Protein AF-A0A956H0N0-F1 (afdb_monomer)

Radius of gyration: 22.34 Å; Cα contacts (8 Å, |Δi|>4): 443; chains: 1; bounding box: 52×64×56 Å

Sequence (378 aa):
MQQAQERHENTLLPLTGTALSPRELALGLASGPLAVVSIFAAPQLILFMTGTLLAGRPVAAIAMLAVLAASMVTLVFGAQLLGHMVGKRRTPGIIGISLMLMAFFTWLAGAAIAFELSRDTRGFAALLPHIGLTGLYGASWVDLNHHAGYMLVAAAANAIGCVFVGWLVLTALSRKIEGREGPLLHRFEALLGVVTCIVLTNLAIPSHVDEGAPRQYAGLIILALPLSLLLMARVPSGDGPSRLRRIELPKLLAEFASWAAAHILVIALFFDVDAYAFHPVALGWLAWSVLVLGLIAVRIASVPNSIAGNLWTAFCGIGLVVGYVHAMMWSLDHHNDIDKVFALFELSPVLGLLQMFLVVWIPLSLVRAMRKELQAIS

Foldseek 3Di:
DVVLLCVVVVVLVVVLVDPDALLNVLVVLLPVLLVLVCVVCVVVLCVLLVLLVVLVNNVLNVLLVLLSVLQSLLLSLVLVLVQVQQDPDDRSVNSSVVSVVVLVVLLVVLLVCLVVVDLFQLLCCLVRVNNLSSNSSCCSHPVPDPPNVLSSVSSNLSSVLSNLSSVLSSQLSSCVSVQDFAFSDDLVSLVSNLVSLLVSLLSRGRPVVQELLCSLLVSCVSCLVSLLVSLLSRFGDGPDALQADAGQLVVSLVSQVVSSVVSSVVSVVPGPYDPLSVDPLLVVLVNLLSLLSSLLSNCSRRPHDDPVNVVLSVVSVVLSVQSSVLSSCSSPDPDDDPCCSPVCVVVPPVVSVVNVVCSVCSSVVSVVVSVVRYVHND

Mean predicted aligned error: 10.09 Å

pLDDT: mean 76.35, std 13.79, range [30.06, 96.75]

Secondary structure (DSSP, 8-state):
-HHHHHHHHHHHHHHTTSS--HHHHHHHHHHHHHHHHHHHHHHHHHHHHHHHHHTT-HHHHHHHHHHHHHHHHHHHHHHHHHHHHH-TT--HHHHHHHHHHHHHHHHHHHHHHHHT--TTSGGGGGT-HHHHHHHHHHHHHS---TTHHHHHHHHHHHHHHHHHHHHHHHHHHHHHHTT-SB-SS-HHHHHHHHHHHHHHHHHHS-TT---HHHHHHHHHHHHHHHHHHHHHHHS-B-SS-GGG-EE-HHHHHHHHHHHHHHHHHHHHHHS---GGGG-HHHHHHHHHHHHHHHHHHHHHHHS---HHHHHHHHHHHHHHHHHHHHHHHHHH-S---GGGGSTHHHH-HHHHHHHHHHHHHHHHHHHHHHHHHSSEE-

Structure (mmCIF, N/CA/C/O backbone):
data_AF-A0A956H0N0-F1
#
_entry.id   AF-A0A956H0N0-F1
#
loop_
_atom_site.group_PDB
_atom_site.id
_atom_site.type_symbol
_atom_site.label_atom_id
_atom_site.label_alt_id
_atom_site.label_comp_id
_atom_site.label_asym_id
_atom_site.label_entity_id
_atom_site.label_seq_id
_atom_site.pdbx_PDB_ins_code
_atom_site.Cartn_x
_atom_site.Cartn_y
_atom_site.Cartn_z
_atom_site.occupancy
_atom_site.B_iso_or_equiv
_atom_site.auth_seq_id
_atom_site.auth_comp_id
_atom_site.auth_asym_id
_atom_site.auth_atom_id
_atom_site.pdbx_PDB_model_num
ATOM 1 N N . MET A 1 1 ? 7.876 5.508 31.236 1.00 42.47 1 MET A N 1
ATOM 2 C CA . MET A 1 1 ? 7.057 5.457 29.999 1.00 42.47 1 MET A CA 1
ATOM 3 C C . MET A 1 1 ? 5.620 5.940 30.216 1.00 42.47 1 MET A C 1
ATOM 5 O O . MET A 1 1 ? 5.169 6.713 29.385 1.00 42.47 1 MET A O 1
ATOM 9 N N . GLN A 1 2 ? 4.945 5.604 31.329 1.00 30.06 2 GLN A N 1
ATOM 10 C CA . GLN A 1 2 ? 3.640 6.198 31.699 1.00 30.06 2 GLN A CA 1
ATOM 11 C C . GLN A 1 2 ? 3.678 7.734 31.813 1.00 30.06 2 GLN A C 1
ATOM 13 O O . GLN A 1 2 ? 2.850 8.391 31.205 1.00 30.06 2 GLN A O 1
ATOM 18 N N . GLN A 1 3 ? 4.706 8.316 32.441 1.00 30.77 3 GLN A N 1
ATOM 19 C CA . GLN A 1 3 ? 4.841 9.779 32.585 1.00 30.77 3 GLN A CA 1
ATOM 20 C C . GLN A 1 3 ? 4.911 10.575 31.266 1.00 30.77 3 GLN A C 1
ATOM 22 O O . GLN A 1 3 ? 4.487 11.726 31.221 1.00 30.77 3 GLN A O 1
ATOM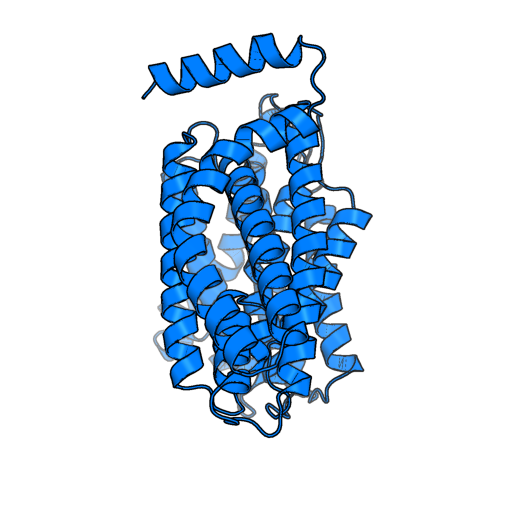 27 N N . ALA A 1 4 ? 5.457 10.001 30.187 1.00 37.97 4 ALA A N 1
ATOM 28 C CA . ALA A 1 4 ? 5.509 10.676 28.883 1.00 37.97 4 ALA A CA 1
ATOM 29 C C . ALA A 1 4 ? 4.160 10.599 28.153 1.00 37.97 4 ALA A C 1
ATOM 31 O O . ALA A 1 4 ? 3.803 11.516 27.420 1.00 37.97 4 ALA A O 1
ATOM 32 N N . GLN A 1 5 ? 3.409 9.519 28.384 1.00 39.59 5 GLN A N 1
ATOM 33 C CA . GLN A 1 5 ? 2.071 9.314 27.844 1.00 39.59 5 GLN A CA 1
ATOM 34 C C . GLN A 1 5 ? 1.035 10.160 28.595 1.00 39.59 5 GLN A C 1
ATOM 36 O O . GLN A 1 5 ? 0.263 10.858 27.951 1.00 39.59 5 GLN A O 1
ATOM 41 N N . GLU A 1 6 ? 1.113 10.212 29.928 1.00 35.44 6 GLU A N 1
ATOM 42 C CA . GLU A 1 6 ? 0.326 11.133 30.756 1.00 35.44 6 GLU A CA 1
ATOM 43 C C . GLU A 1 6 ? 0.616 12.587 30.397 1.00 35.44 6 GLU A C 1
ATOM 45 O O . GLU A 1 6 ? -0.312 13.377 30.323 1.00 35.44 6 GLU A O 1
ATOM 50 N N . ARG A 1 7 ? 1.873 12.959 30.105 1.00 46.53 7 ARG A N 1
ATOM 51 C CA . ARG A 1 7 ? 2.182 14.307 29.602 1.00 46.53 7 ARG A CA 1
ATOM 52 C C . ARG A 1 7 ? 1.617 14.568 28.210 1.00 46.53 7 ARG A C 1
ATOM 54 O O . ARG A 1 7 ? 1.238 15.703 27.970 1.00 46.53 7 ARG A O 1
ATOM 61 N N . HIS A 1 8 ? 1.564 13.583 27.311 1.00 47.38 8 HIS A N 1
ATOM 62 C CA . HIS A 1 8 ? 1.027 13.754 25.953 1.00 47.38 8 HIS A CA 1
ATOM 63 C C . HIS A 1 8 ? -0.507 13.856 25.948 1.00 47.38 8 HIS A C 1
ATOM 65 O O . HIS A 1 8 ? -1.062 14.758 25.330 1.00 47.38 8 HIS A O 1
ATOM 71 N N . GLU A 1 9 ? -1.191 13.001 26.710 1.00 44.62 9 GLU A N 1
ATOM 72 C CA . GLU A 1 9 ? -2.642 13.084 26.917 1.00 44.62 9 GLU A CA 1
ATOM 73 C C . GLU A 1 9 ? -3.013 14.361 27.699 1.00 44.62 9 GLU A C 1
ATOM 75 O O . GLU A 1 9 ? -3.905 15.089 27.267 1.00 44.62 9 GLU A O 1
ATOM 80 N N . ASN A 1 10 ? -2.257 14.737 28.745 1.00 45.34 10 ASN A N 1
ATOM 81 C CA . ASN A 1 10 ? -2.458 15.999 29.482 1.00 45.34 10 ASN A CA 1
ATOM 82 C C . ASN A 1 10 ? -1.980 17.261 28.745 1.00 45.34 10 ASN A C 1
ATOM 84 O O . ASN A 1 10 ? -2.245 18.352 29.236 1.00 45.34 10 ASN A O 1
ATOM 88 N N . THR A 1 11 ? -1.277 17.168 27.610 1.00 49.81 11 THR A N 1
ATOM 89 C CA . THR A 1 11 ? -0.986 18.346 26.761 1.00 49.81 11 THR A CA 1
ATOM 90 C C . THR A 1 11 ? -1.983 18.484 25.622 1.00 49.81 11 THR A C 1
ATOM 92 O O . THR A 1 11 ? -2.351 19.607 25.296 1.00 49.81 11 THR A O 1
ATOM 95 N N . LEU A 1 12 ? -2.484 17.382 25.058 1.00 47.25 12 LEU A N 1
ATOM 96 C CA . LEU A 1 12 ? -3.495 17.437 24.000 1.00 47.25 12 LEU A CA 1
ATOM 97 C C . LEU A 1 12 ? -4.873 17.864 24.526 1.00 47.25 12 LEU A C 1
ATOM 99 O O . LEU A 1 12 ? -5.507 18.699 23.892 1.00 47.25 12 LEU A O 1
ATOM 103 N N . LEU A 1 13 ? -5.294 17.384 25.704 1.00 47.56 13 LEU A N 1
ATOM 104 C CA . LEU A 1 13 ? -6.572 17.756 26.338 1.00 47.56 13 LEU A CA 1
ATOM 105 C C . LEU A 1 13 ? -6.757 19.274 26.572 1.00 47.56 13 LEU A C 1
ATOM 107 O O . LEU A 1 13 ? -7.827 19.791 26.247 1.00 47.56 13 LEU A O 1
ATOM 111 N N . PRO A 1 14 ? -5.765 20.026 27.094 1.00 49.28 14 PRO A N 1
ATOM 112 C CA . PRO A 1 14 ? -5.883 21.480 27.206 1.00 49.28 14 PRO A CA 1
ATOM 113 C C . PRO A 1 14 ? -5.675 22.217 25.874 1.00 49.28 14 PRO A C 1
ATOM 115 O O . PRO A 1 14 ? -6.231 23.297 25.709 1.00 49.28 14 PRO A O 1
ATOM 118 N N . LEU A 1 15 ? -4.935 21.658 24.905 1.00 47.56 15 LEU A N 1
ATOM 119 C CA . LEU A 1 15 ? -4.689 22.300 23.603 1.00 47.56 15 LEU A CA 1
ATOM 120 C C . LEU A 1 15 ? -5.870 22.176 22.630 1.00 47.56 15 LEU A C 1
ATOM 122 O O . LEU A 1 15 ? -6.107 23.096 21.852 1.00 47.56 15 LEU A O 1
ATOM 126 N N . THR A 1 16 ? -6.680 21.119 22.713 1.00 50.41 16 THR A N 1
ATOM 127 C CA . THR A 1 16 ? -7.966 21.050 21.993 1.00 50.41 16 THR A CA 1
ATOM 128 C C . THR A 1 16 ? -8.983 22.091 22.481 1.00 50.41 16 THR A C 1
ATOM 130 O O . THR A 1 16 ? -9.961 22.355 21.790 1.00 50.41 16 THR A O 1
ATOM 133 N N . GLY A 1 17 ? -8.749 22.698 23.653 1.00 50.06 17 GLY A N 1
ATOM 134 C CA . GLY A 1 17 ? -9.491 23.854 24.170 1.00 50.06 17 GLY A CA 1
ATOM 135 C C . GLY A 1 17 ? -8.869 25.218 23.832 1.00 50.06 17 GLY A C 1
ATOM 136 O O . GLY A 1 17 ? -9.381 26.240 24.285 1.00 50.06 17 GLY A O 1
ATOM 137 N N . THR A 1 18 ? -7.770 25.259 23.066 1.00 54.44 18 THR A N 1
ATOM 138 C CA . THR A 1 18 ? -7.131 26.501 22.589 1.00 54.44 18 THR A CA 1
ATOM 139 C C . THR A 1 18 ? -7.543 26.839 21.152 1.00 54.44 18 THR A C 1
ATOM 141 O O . THR A 1 18 ? -8.078 25.998 20.441 1.00 54.44 18 THR A O 1
ATOM 144 N N . ALA A 1 19 ? -7.280 28.072 20.701 1.00 58.81 19 ALA A N 1
ATOM 145 C CA . ALA A 1 19 ? -7.672 28.594 19.382 1.00 58.81 19 ALA A CA 1
ATOM 146 C C . ALA A 1 19 ? -6.951 27.958 18.170 1.00 58.81 19 ALA A C 1
ATOM 148 O O . ALA A 1 19 ? -7.129 28.427 17.047 1.00 58.81 19 ALA A O 1
ATOM 149 N N . LEU A 1 20 ? -6.117 26.936 18.384 1.00 63.56 20 LEU A N 1
ATOM 150 C CA . LEU A 1 20 ? -5.354 26.284 17.322 1.00 63.56 20 LEU A CA 1
ATOM 151 C C . LEU A 1 20 ? -6.233 25.306 16.550 1.00 63.56 20 LEU A C 1
ATOM 153 O O . LEU A 1 20 ? -6.944 24.483 17.133 1.00 63.56 20 LEU A O 1
ATOM 157 N N . SER A 1 21 ? -6.148 25.355 15.223 1.00 77.50 21 SER A N 1
ATOM 158 C CA . SER A 1 21 ? -6.882 24.403 14.397 1.00 77.50 21 SER A CA 1
ATOM 159 C C . SER A 1 21 ? -6.309 22.979 14.561 1.00 77.50 21 SER A C 1
ATOM 161 O O . SER A 1 21 ? -5.102 22.797 14.741 1.00 77.50 21 SER A O 1
ATOM 163 N N . PRO A 1 22 ? -7.125 21.917 14.438 1.00 72.12 22 PRO A N 1
ATOM 164 C CA . PRO A 1 22 ? -6.653 20.524 14.468 1.00 72.12 22 PRO A CA 1
ATOM 165 C C . PRO A 1 22 ? -5.546 20.227 13.449 1.00 72.12 22 PRO A C 1
ATOM 167 O O . PRO A 1 22 ? -4.688 19.368 13.658 1.00 72.12 22 PRO A O 1
ATOM 170 N N . ARG A 1 23 ? -5.537 20.979 12.344 1.00 73.31 23 ARG A N 1
ATOM 171 C CA . ARG A 1 23 ? -4.486 20.938 11.331 1.00 73.31 23 ARG A CA 1
ATOM 172 C C . ARG A 1 23 ? -3.180 21.556 11.833 1.00 73.31 23 ARG A C 1
ATOM 174 O O . ARG A 1 23 ? -2.125 20.981 11.591 1.00 73.31 23 ARG A O 1
ATOM 181 N N . GLU A 1 24 ? -3.228 22.675 12.550 1.00 77.94 24 GLU A N 1
ATOM 182 C CA . GLU A 1 24 ? -2.048 23.262 13.203 1.00 77.94 24 GLU A CA 1
ATOM 183 C C . GLU A 1 24 ? -1.482 22.340 14.282 1.00 77.94 24 GLU A C 1
ATOM 185 O O . GLU A 1 24 ? -0.267 22.196 14.378 1.00 77.94 24 GLU A O 1
ATOM 190 N N . LEU A 1 25 ? -2.343 21.645 15.031 1.00 71.88 25 LEU A N 1
ATOM 191 C CA . LEU A 1 25 ? -1.911 20.635 16.000 1.00 71.88 25 LEU A CA 1
ATOM 192 C C . LEU A 1 25 ? -1.211 19.455 15.313 1.00 71.88 25 LEU A C 1
ATOM 194 O O . LEU A 1 25 ? -0.132 19.056 15.745 1.00 71.88 25 LEU A O 1
ATOM 198 N N . ALA A 1 26 ? -1.762 18.938 14.210 1.00 70.12 26 ALA A N 1
ATOM 199 C CA . ALA A 1 26 ? -1.119 17.894 13.407 1.00 70.12 26 ALA A CA 1
ATOM 200 C C . ALA A 1 26 ? 0.268 18.328 12.893 1.00 70.12 26 ALA A C 1
ATOM 202 O O . ALA A 1 26 ? 1.240 17.580 13.004 1.00 70.12 26 ALA A O 1
ATOM 203 N N . LEU A 1 27 ? 0.373 19.554 12.369 1.00 74.69 27 LEU A N 1
ATOM 204 C CA . LEU A 1 27 ? 1.638 20.137 11.909 1.00 74.69 27 LEU A CA 1
ATOM 205 C C . LEU A 1 27 ? 2.632 20.325 13.068 1.00 74.69 27 LEU A C 1
ATOM 207 O O . LEU A 1 27 ? 3.810 19.991 12.935 1.00 74.69 27 LEU A O 1
ATOM 211 N N . GLY A 1 28 ? 2.158 20.797 14.222 1.00 71.56 28 GLY A N 1
ATOM 212 C CA . GLY A 1 28 ? 2.956 20.961 15.435 1.00 71.56 28 GLY A CA 1
ATOM 213 C C . GLY A 1 28 ? 3.509 19.632 15.949 1.00 71.56 28 GLY A C 1
ATOM 214 O O . GLY A 1 28 ? 4.695 19.537 16.258 1.00 71.56 28 GLY A O 1
ATOM 215 N N . LEU A 1 29 ? 2.696 18.574 15.949 1.00 70.12 29 LEU A N 1
ATOM 216 C CA . LEU A 1 29 ? 3.119 17.218 16.315 1.00 70.12 29 LEU A CA 1
ATOM 217 C C . LEU A 1 29 ? 4.120 16.622 15.316 1.00 70.12 29 LEU A C 1
ATOM 219 O O . LEU A 1 29 ? 4.989 15.841 15.704 1.00 70.12 29 LEU A O 1
ATOM 223 N N . ALA A 1 30 ? 4.020 16.984 14.037 1.00 68.50 30 ALA A N 1
ATOM 224 C CA . ALA A 1 30 ? 4.955 16.578 12.990 1.00 68.50 30 ALA A CA 1
ATOM 225 C C . ALA A 1 30 ? 6.292 17.318 13.022 1.00 68.50 30 ALA A C 1
ATOM 227 O O . ALA A 1 30 ? 7.284 16.760 12.560 1.00 68.50 30 ALA A O 1
ATOM 228 N N . SER A 1 31 ? 6.358 18.515 13.611 1.00 70.44 31 SER A N 1
ATOM 229 C CA . SER A 1 31 ? 7.579 19.333 13.630 1.00 70.44 31 SER A CA 1
ATOM 230 C C . SER A 1 31 ? 8.795 18.611 14.231 1.00 70.44 31 SER A C 1
ATOM 232 O O . SER A 1 31 ? 9.884 18.675 13.665 1.00 70.44 31 SER A O 1
ATOM 234 N N . GLY A 1 32 ? 8.613 17.857 15.323 1.00 67.81 32 GLY A N 1
ATOM 235 C CA . GLY A 1 32 ? 9.6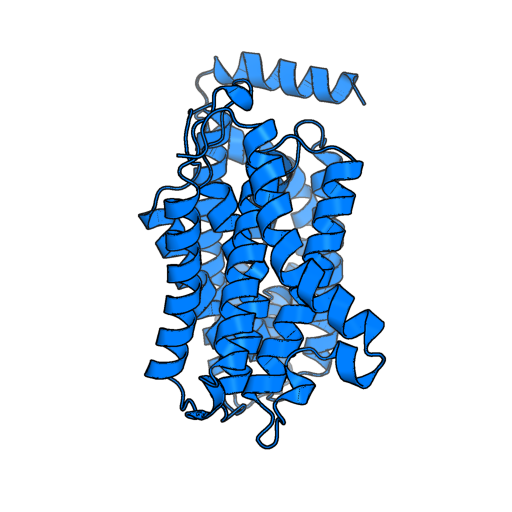86 17.101 15.978 1.00 67.81 32 GLY A CA 1
ATOM 236 C C . GLY A 1 32 ? 10.273 15.996 15.088 1.00 67.81 32 GLY A C 1
ATOM 237 O O . GLY A 1 32 ? 11.465 16.034 14.781 1.00 67.81 32 GLY A O 1
ATOM 238 N N . PRO A 1 33 ? 9.465 15.020 14.629 1.00 67.12 33 PRO A N 1
ATOM 239 C CA . PRO A 1 33 ? 9.923 14.002 13.684 1.00 67.12 33 PRO A CA 1
ATOM 240 C C . PRO A 1 33 ? 10.473 14.588 12.379 1.00 67.12 33 PRO A C 1
ATOM 242 O O . PRO A 1 33 ? 11.469 14.086 11.863 1.00 67.12 33 PRO A O 1
ATOM 245 N N . LEU A 1 34 ? 9.876 15.668 11.868 1.00 69.56 34 LEU A N 1
ATOM 246 C CA . LEU A 1 34 ? 10.331 16.335 10.649 1.00 69.56 34 LEU A CA 1
ATOM 247 C C . LEU A 1 34 ? 11.704 16.988 10.839 1.00 69.56 34 LEU A C 1
ATOM 249 O O . LEU A 1 34 ? 12.535 16.895 9.940 1.00 69.56 34 LEU A O 1
ATOM 253 N N . ALA A 1 35 ? 11.992 17.561 12.012 1.00 70.25 35 ALA A N 1
ATOM 254 C CA . ALA A 1 35 ? 13.319 18.076 12.347 1.00 70.25 35 ALA A CA 1
ATOM 255 C C . ALA A 1 35 ? 14.377 16.961 12.361 1.00 70.25 35 ALA A C 1
ATOM 257 O O . ALA A 1 35 ? 15.431 17.110 11.745 1.00 70.25 35 ALA A O 1
ATOM 258 N N . VAL A 1 36 ? 14.077 15.818 12.990 1.00 68.69 36 VAL A N 1
ATOM 259 C CA . VAL A 1 36 ? 14.989 14.659 13.019 1.00 68.69 36 VAL A CA 1
ATOM 260 C C . VAL A 1 36 ? 15.261 14.158 11.605 1.00 68.69 36 VAL A C 1
ATOM 262 O O . VAL A 1 36 ? 16.412 14.037 11.201 1.00 68.69 36 VAL A O 1
ATOM 265 N N . VAL A 1 37 ? 14.208 13.928 10.824 1.00 67.06 37 VAL A N 1
ATOM 266 C CA . VAL A 1 37 ? 14.318 13.468 9.436 1.00 67.06 37 VAL A CA 1
ATOM 267 C C . VAL A 1 37 ? 15.095 14.473 8.575 1.00 67.06 37 VAL A C 1
ATOM 269 O O . VAL A 1 37 ? 15.934 14.065 7.776 1.00 67.06 37 VAL A O 1
ATOM 272 N N . SER A 1 38 ? 14.897 15.777 8.785 1.00 69.06 38 SER A N 1
ATOM 273 C CA . SER A 1 38 ? 15.615 16.836 8.062 1.00 69.06 38 SER A CA 1
ATOM 274 C C . SER A 1 38 ? 17.116 16.844 8.356 1.00 69.06 38 SER A C 1
ATOM 276 O O . SER A 1 38 ? 17.895 17.077 7.438 1.00 69.06 38 SER A O 1
ATOM 278 N N . ILE A 1 39 ? 17.542 16.536 9.587 1.00 73.56 39 ILE A N 1
ATOM 279 C CA . ILE A 1 39 ? 18.971 16.425 9.939 1.00 73.56 39 ILE A CA 1
ATOM 280 C C . ILE A 1 39 ? 19.652 15.323 9.116 1.00 73.56 39 ILE A C 1
ATOM 282 O O . ILE A 1 39 ? 20.775 15.510 8.655 1.00 73.56 39 ILE A O 1
ATOM 286 N N . PHE A 1 40 ? 18.966 14.203 8.879 1.00 68.25 40 PHE A N 1
ATOM 287 C CA . PHE A 1 40 ? 19.496 13.106 8.062 1.00 68.25 40 PHE A CA 1
ATOM 288 C C . PHE A 1 40 ? 19.353 13.354 6.554 1.00 68.25 40 PHE A C 1
ATOM 290 O O . PHE A 1 40 ? 20.195 12.908 5.779 1.00 68.25 40 PHE A O 1
ATOM 297 N N . ALA A 1 41 ? 18.324 14.091 6.127 1.00 69.00 41 ALA A N 1
ATOM 298 C CA . ALA A 1 41 ? 18.120 14.459 4.725 1.00 69.00 41 ALA A CA 1
ATOM 299 C C . ALA A 1 41 ? 19.090 15.542 4.242 1.00 69.00 41 ALA A C 1
ATOM 301 O O . ALA A 1 41 ? 19.454 15.568 3.068 1.00 69.00 41 ALA A O 1
ATOM 302 N N . ALA A 1 42 ? 19.466 16.470 5.129 1.00 73.62 42 ALA A N 1
ATOM 303 C CA . ALA A 1 42 ? 20.205 17.675 4.773 1.00 73.62 42 ALA A CA 1
ATOM 304 C C . ALA A 1 42 ? 21.558 17.385 4.099 1.00 73.62 42 ALA A C 1
ATOM 306 O O . ALA A 1 42 ? 21.812 17.988 3.056 1.00 73.62 42 ALA A O 1
ATOM 307 N N . PRO A 1 43 ? 22.399 16.445 4.579 1.00 73.06 43 PRO A N 1
ATOM 308 C CA . PRO A 1 43 ? 23.640 16.093 3.889 1.00 73.06 43 PRO A CA 1
ATOM 309 C C . PRO A 1 43 ? 23.401 15.593 2.460 1.00 73.06 43 PRO A C 1
ATOM 311 O O . PRO A 1 43 ? 24.102 15.999 1.534 1.00 73.06 43 PRO A O 1
ATOM 314 N N . GLN A 1 44 ? 22.373 14.762 2.263 1.00 71.12 44 GLN A N 1
ATOM 315 C CA . GLN A 1 44 ? 22.005 14.239 0.948 1.00 71.12 44 GLN A CA 1
ATOM 316 C C . GLN A 1 44 ? 21.518 15.360 0.022 1.00 71.12 44 GLN A C 1
ATOM 318 O O . GLN A 1 44 ? 21.944 15.436 -1.130 1.00 71.12 44 GLN A O 1
ATOM 323 N N . LEU A 1 45 ? 20.677 16.264 0.533 1.00 73.75 45 LEU A N 1
ATOM 324 C CA . LEU A 1 45 ? 20.209 17.428 -0.214 1.00 73.75 45 LEU A CA 1
ATOM 325 C C . LEU A 1 45 ? 21.376 18.329 -0.628 1.00 73.75 45 LEU A C 1
ATOM 327 O O . LEU A 1 45 ? 21.441 18.733 -1.783 1.00 73.75 45 LEU A O 1
ATOM 331 N N . ILE A 1 46 ? 22.313 18.612 0.281 1.00 79.62 46 ILE A N 1
ATOM 332 C CA . ILE A 1 46 ? 23.485 19.451 0.000 1.00 79.62 46 ILE A CA 1
ATOM 333 C C . ILE A 1 46 ? 24.347 18.817 -1.093 1.00 79.62 46 ILE A C 1
ATOM 335 O O . ILE A 1 46 ? 24.710 19.505 -2.047 1.00 79.62 46 ILE A O 1
ATOM 339 N N . LEU A 1 47 ? 24.637 17.517 -0.999 1.00 76.06 47 LEU A N 1
ATOM 340 C CA . LEU A 1 47 ? 25.424 16.799 -2.006 1.00 76.06 47 LEU A CA 1
ATOM 341 C C . LEU A 1 47 ? 24.747 16.822 -3.382 1.00 76.06 47 LEU A C 1
ATOM 343 O O . LEU A 1 47 ? 25.389 17.141 -4.385 1.00 76.06 47 LEU A O 1
ATOM 347 N N . PHE A 1 48 ? 23.444 16.542 -3.431 1.00 73.25 48 PHE A N 1
ATOM 348 C CA . PHE A 1 48 ? 22.689 16.499 -4.682 1.00 73.25 48 PHE A CA 1
ATOM 349 C C . PHE A 1 48 ? 22.512 17.878 -5.315 1.00 73.25 48 PHE A C 1
ATOM 351 O O . PHE A 1 48 ? 22.730 18.024 -6.519 1.00 73.25 48 PHE A O 1
ATOM 358 N N . MET A 1 49 ? 22.192 18.899 -4.518 1.00 75.62 49 MET A N 1
ATOM 359 C CA . MET A 1 49 ? 22.071 20.285 -4.979 1.00 75.62 49 MET A CA 1
ATOM 360 C C . MET A 1 49 ? 23.411 20.814 -5.482 1.00 75.62 49 MET A C 1
ATOM 362 O O . MET A 1 49 ? 23.486 21.344 -6.585 1.00 75.62 49 MET A O 1
ATOM 366 N N . THR A 1 50 ? 24.485 20.627 -4.712 1.00 79.50 50 THR A N 1
ATOM 367 C CA . THR A 1 50 ? 25.819 21.103 -5.103 1.00 79.50 50 THR A CA 1
ATOM 368 C C . THR A 1 50 ? 26.264 20.423 -6.390 1.00 79.50 50 THR A C 1
ATOM 370 O O . THR A 1 50 ? 26.677 21.097 -7.328 1.00 79.50 50 THR A O 1
ATOM 373 N N . GLY A 1 51 ? 26.107 19.100 -6.493 1.00 72.31 51 GLY A N 1
ATOM 374 C CA . GLY A 1 51 ? 26.487 18.395 -7.709 1.00 72.31 51 GLY A CA 1
ATOM 375 C C . GLY A 1 51 ? 25.653 18.803 -8.927 1.00 72.31 51 GLY A C 1
ATOM 376 O O . GLY A 1 51 ? 26.227 19.089 -9.972 1.00 72.31 51 GLY A O 1
ATOM 377 N N . THR A 1 52 ? 24.326 18.872 -8.828 1.00 72.31 52 THR A N 1
ATOM 378 C CA . THR A 1 52 ? 23.481 19.250 -9.981 1.00 72.31 52 THR A CA 1
ATOM 379 C C . THR A 1 52 ? 23.701 20.692 -10.440 1.00 72.31 52 THR A C 1
ATOM 381 O O . THR A 1 52 ? 23.662 20.962 -11.643 1.00 72.31 52 THR A O 1
ATOM 384 N N . LEU A 1 53 ? 23.977 21.610 -9.508 1.00 79.44 53 LEU A N 1
ATOM 385 C CA . LEU A 1 53 ? 24.341 22.992 -9.823 1.00 79.44 53 LEU A CA 1
ATOM 386 C C . LEU A 1 53 ? 25.710 23.077 -10.505 1.00 79.44 53 LEU A C 1
ATOM 388 O O . LEU A 1 53 ? 25.829 23.759 -11.520 1.00 79.44 53 LEU A O 1
ATOM 392 N N . LEU A 1 54 ? 26.715 22.345 -10.009 1.00 80.12 54 LEU A N 1
ATOM 393 C CA . LEU A 1 54 ? 28.039 22.267 -10.642 1.00 80.12 54 LEU A CA 1
ATOM 394 C C . LEU A 1 54 ? 27.981 21.649 -12.047 1.00 80.12 54 LEU A C 1
ATOM 396 O O . LEU A 1 54 ? 28.743 22.049 -12.920 1.00 80.12 54 LEU A O 1
ATOM 400 N N . ALA A 1 55 ? 27.040 20.733 -12.290 1.00 73.44 55 ALA A N 1
ATOM 401 C CA . ALA A 1 55 ? 26.774 20.157 -13.608 1.00 73.44 55 ALA A CA 1
ATOM 402 C C . ALA A 1 55 ? 25.955 21.079 -14.542 1.00 73.44 55 ALA A C 1
ATOM 404 O O . ALA A 1 55 ? 25.585 20.671 -15.643 1.00 73.44 55 ALA A O 1
ATOM 405 N N . GLY A 1 56 ? 25.615 22.302 -14.114 1.00 75.06 56 GLY A N 1
ATOM 406 C CA . GLY A 1 56 ? 24.861 23.266 -14.922 1.00 75.06 56 GLY A CA 1
ATOM 407 C C . GLY A 1 56 ? 23.392 22.891 -15.152 1.00 75.06 56 GLY A C 1
ATOM 408 O O . GLY A 1 56 ? 22.776 23.384 -16.096 1.00 75.06 56 GLY A O 1
ATOM 409 N N . ARG A 1 57 ? 22.804 22.025 -14.311 1.00 75.94 57 ARG A N 1
ATOM 410 C CA . ARG A 1 57 ? 21.419 21.532 -14.450 1.00 75.94 57 ARG A CA 1
ATOM 411 C C . ARG A 1 57 ? 20.523 22.005 -13.287 1.00 75.94 57 ARG A C 1
ATOM 413 O O . ARG A 1 57 ? 20.073 21.184 -12.484 1.00 75.94 57 ARG A O 1
ATOM 420 N N . PRO A 1 58 ? 20.186 23.309 -13.195 1.00 73.75 58 PRO A N 1
ATOM 421 C CA . PRO A 1 58 ? 19.415 23.862 -12.073 1.00 73.75 58 PRO A CA 1
ATOM 422 C C . PRO A 1 58 ? 17.975 23.331 -11.999 1.00 73.75 58 PRO A C 1
ATOM 424 O O . PRO A 1 58 ? 17.420 23.192 -10.913 1.00 73.75 58 PRO A O 1
ATOM 427 N N . VAL A 1 59 ? 17.372 22.971 -13.137 1.00 71.88 59 VAL A N 1
ATOM 428 C CA . VAL A 1 59 ? 16.019 22.387 -13.178 1.00 71.88 59 VAL A CA 1
ATOM 429 C C . VAL A 1 59 ? 15.987 21.018 -12.492 1.00 71.88 59 VAL A C 1
ATOM 431 O O . VAL A 1 59 ? 15.058 20.726 -11.741 1.00 71.88 59 VAL A O 1
ATOM 434 N N . ALA A 1 60 ? 17.026 20.199 -12.688 1.00 67.38 60 ALA A N 1
ATOM 435 C CA . ALA A 1 60 ? 17.153 18.912 -12.009 1.00 67.38 60 ALA A CA 1
ATOM 436 C C . ALA A 1 60 ? 17.346 19.094 -10.495 1.00 67.38 60 ALA A C 1
ATOM 438 O O . ALA A 1 60 ? 16.752 18.353 -9.718 1.00 67.38 60 ALA A O 1
ATOM 439 N N . ALA A 1 61 ? 18.097 20.120 -10.080 1.00 67.19 61 ALA A N 1
ATOM 440 C CA . ALA A 1 61 ? 18.280 20.475 -8.672 1.00 67.19 61 ALA A CA 1
ATOM 441 C C . ALA A 1 61 ? 16.941 20.823 -7.989 1.00 67.19 61 ALA A C 1
ATOM 443 O O . ALA A 1 61 ? 16.609 20.285 -6.933 1.00 67.19 61 ALA A O 1
ATOM 444 N N . ILE A 1 62 ? 16.122 21.666 -8.629 1.00 71.31 62 ILE A N 1
ATOM 445 C CA . ILE A 1 62 ? 14.790 22.040 -8.123 1.00 71.31 62 ILE A CA 1
ATOM 446 C C . ILE A 1 62 ? 13.865 20.818 -8.061 1.00 71.31 62 ILE A C 1
ATOM 448 O O . ILE A 1 62 ? 13.174 20.621 -7.061 1.00 71.31 62 ILE A O 1
ATOM 452 N N . ALA A 1 63 ? 13.874 19.974 -9.097 1.00 67.94 63 ALA A N 1
ATOM 453 C CA . ALA A 1 63 ? 13.080 18.749 -9.121 1.00 67.94 63 ALA A CA 1
ATOM 454 C C . ALA A 1 63 ? 13.474 17.791 -7.983 1.00 67.94 63 ALA A C 1
ATOM 456 O O . ALA A 1 63 ? 12.602 17.258 -7.300 1.00 67.94 63 ALA A O 1
ATOM 457 N N . MET A 1 64 ? 14.773 17.626 -7.717 1.00 69.44 64 MET A N 1
ATOM 458 C CA . MET A 1 64 ? 15.264 16.831 -6.589 1.00 69.44 64 MET A CA 1
ATOM 459 C C . MET A 1 64 ? 14.813 17.393 -5.241 1.00 69.44 64 MET A C 1
ATOM 461 O O . MET A 1 64 ? 14.380 16.642 -4.368 1.00 69.44 64 MET A O 1
ATOM 465 N N . LEU A 1 65 ? 14.876 18.712 -5.069 1.00 73.00 65 LEU A N 1
ATOM 466 C CA . LEU A 1 65 ? 14.432 19.361 -3.840 1.00 73.00 65 LEU A CA 1
ATOM 467 C C . LEU A 1 65 ? 12.928 19.152 -3.612 1.00 73.00 65 LEU A C 1
ATOM 469 O O . LEU A 1 65 ? 12.518 18.819 -2.500 1.00 73.00 65 LEU A O 1
ATOM 473 N N . ALA A 1 66 ? 12.118 19.270 -4.668 1.00 71.81 66 ALA A N 1
ATOM 474 C CA . ALA A 1 66 ? 10.680 19.023 -4.609 1.00 71.81 66 ALA A CA 1
ATOM 475 C C . ALA A 1 66 ? 10.350 17.560 -4.260 1.00 71.81 66 ALA A C 1
ATOM 477 O O . ALA A 1 66 ? 9.535 17.316 -3.368 1.00 71.81 66 ALA A O 1
ATOM 478 N N . VAL A 1 67 ? 11.011 16.592 -4.908 1.00 73.12 67 VAL A N 1
ATOM 479 C CA . VAL A 1 67 ? 10.843 15.152 -4.631 1.00 73.12 67 VAL A CA 1
ATOM 480 C C . VAL A 1 67 ? 11.214 14.834 -3.187 1.00 73.12 67 VAL A C 1
ATOM 482 O O . VAL A 1 67 ? 10.437 14.188 -2.484 1.00 73.12 67 VAL A O 1
ATOM 485 N N . LEU A 1 68 ? 12.368 15.316 -2.713 1.00 74.50 68 LEU A N 1
ATOM 486 C CA . LEU A 1 68 ? 12.818 15.068 -1.346 1.00 74.50 68 LEU A CA 1
ATOM 487 C C . LEU A 1 68 ? 11.846 15.673 -0.325 1.00 74.50 68 LEU A C 1
ATOM 489 O O . LEU A 1 68 ? 11.424 14.979 0.598 1.00 74.50 68 LEU A O 1
ATOM 493 N N . ALA A 1 69 ? 11.449 16.935 -0.506 1.00 73.81 69 ALA A N 1
ATOM 494 C CA . ALA A 1 69 ? 10.534 17.615 0.405 1.00 73.81 69 ALA A CA 1
ATOM 495 C C . ALA A 1 69 ? 9.170 16.908 0.484 1.00 73.81 69 ALA A C 1
ATOM 497 O O . ALA 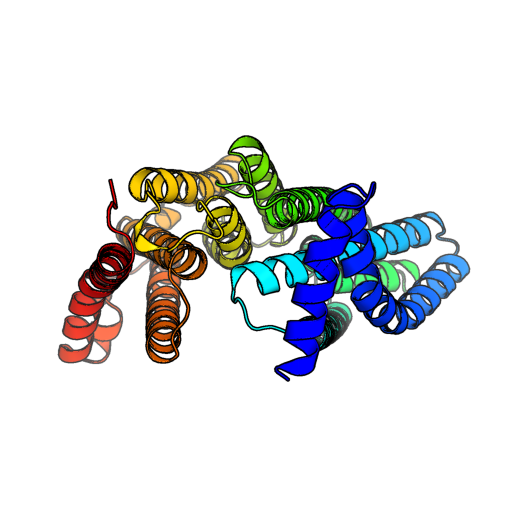A 1 69 ? 8.697 16.604 1.581 1.00 73.81 69 ALA A O 1
ATOM 498 N N . ALA A 1 70 ? 8.564 16.584 -0.664 1.00 75.25 70 ALA A N 1
ATOM 499 C CA . ALA A 1 70 ? 7.270 15.901 -0.720 1.00 75.25 70 ALA A CA 1
ATOM 500 C C . ALA A 1 70 ? 7.327 14.502 -0.081 1.00 75.25 70 ALA A C 1
ATOM 502 O O . ALA A 1 70 ? 6.416 14.094 0.647 1.00 75.25 70 ALA A O 1
ATOM 503 N N . SER A 1 71 ? 8.425 13.783 -0.301 1.00 72.50 71 SER A N 1
ATOM 504 C CA . SER A 1 71 ? 8.638 12.441 0.243 1.00 72.50 71 SER A CA 1
ATOM 505 C C . SER A 1 71 ? 8.800 12.444 1.754 1.00 72.50 71 SER A C 1
ATOM 507 O O . SER A 1 71 ? 8.177 11.636 2.440 1.00 72.50 71 SER A O 1
ATOM 509 N N . MET A 1 72 ? 9.577 13.387 2.291 1.00 72.44 72 MET A N 1
ATOM 510 C CA . MET A 1 72 ? 9.774 13.508 3.736 1.00 72.44 72 MET A CA 1
ATOM 511 C C . MET A 1 72 ? 8.481 13.869 4.458 1.00 72.44 72 MET A C 1
ATOM 513 O O . MET A 1 72 ? 8.164 13.267 5.482 1.00 72.44 72 MET A O 1
ATOM 517 N N . VAL A 1 73 ? 7.701 14.793 3.894 1.00 72.50 73 VAL A N 1
ATOM 518 C CA . VAL A 1 73 ? 6.358 15.126 4.384 1.00 72.50 73 VAL A CA 1
ATOM 519 C C . VAL A 1 73 ? 5.490 13.865 4.433 1.00 72.50 73 VAL A C 1
ATOM 521 O O . VAL A 1 73 ? 4.931 13.536 5.479 1.00 72.50 73 VAL A O 1
ATOM 524 N N . THR A 1 74 ? 5.439 13.109 3.336 1.00 73.00 74 THR A N 1
ATOM 525 C CA . THR A 1 74 ? 4.625 11.888 3.243 1.00 73.00 74 THR A CA 1
ATOM 526 C C . THR A 1 74 ? 5.044 10.831 4.258 1.00 73.00 74 THR A C 1
ATOM 528 O O . THR A 1 74 ? 4.190 10.262 4.934 1.00 73.00 74 THR A O 1
ATOM 531 N N . LEU A 1 75 ? 6.349 10.582 4.401 1.00 72.12 75 LEU A N 1
ATOM 532 C CA . LEU A 1 75 ? 6.877 9.608 5.353 1.00 72.12 75 LEU A CA 1
ATOM 533 C C . LEU A 1 75 ? 6.536 10.007 6.789 1.00 72.12 75 LEU A C 1
ATOM 535 O O . LEU A 1 75 ? 5.963 9.201 7.520 1.00 72.12 75 LEU A O 1
ATOM 539 N N . VAL A 1 76 ? 6.823 11.254 7.177 1.00 71.50 76 VAL A N 1
ATOM 540 C CA . VAL A 1 76 ? 6.596 11.752 8.542 1.00 71.50 76 VAL A CA 1
ATOM 541 C C . VAL A 1 76 ? 5.125 11.653 8.926 1.00 71.50 76 VAL A C 1
ATOM 543 O O . VAL A 1 76 ? 4.798 11.002 9.921 1.00 71.50 76 VAL A O 1
ATOM 546 N N . PHE A 1 77 ? 4.231 12.240 8.128 1.00 70.25 77 PHE A N 1
ATOM 547 C CA . PHE A 1 77 ? 2.802 12.185 8.424 1.00 70.25 77 PHE A CA 1
ATOM 548 C C . PHE A 1 77 ? 2.275 10.749 8.326 1.00 70.25 77 PHE A C 1
ATOM 550 O O . PHE A 1 77 ? 1.452 10.336 9.144 1.00 70.25 77 PHE A O 1
ATOM 557 N N . GLY A 1 78 ? 2.760 9.963 7.358 1.00 69.06 78 GLY A N 1
ATOM 558 C CA . GLY A 1 78 ? 2.315 8.591 7.123 1.00 69.06 78 GLY A CA 1
ATOM 559 C C . GLY A 1 78 ? 2.622 7.681 8.305 1.00 69.06 78 GLY A C 1
ATOM 560 O O . GLY A 1 78 ? 1.751 6.943 8.764 1.00 69.06 78 GLY A O 1
ATOM 561 N N . ALA A 1 79 ? 3.827 7.775 8.864 1.00 69.56 79 ALA A N 1
ATOM 562 C CA . ALA A 1 79 ? 4.194 6.998 10.039 1.00 69.56 79 ALA A CA 1
ATOM 563 C C . ALA A 1 79 ? 3.526 7.490 11.323 1.00 69.56 79 ALA A C 1
ATOM 565 O O . ALA A 1 79 ? 3.242 6.673 12.199 1.00 69.56 79 ALA A O 1
ATOM 566 N N . GLN A 1 80 ? 3.241 8.789 11.446 1.00 69.38 80 GLN A N 1
ATOM 567 C CA . GLN A 1 80 ? 2.415 9.294 12.543 1.00 69.38 80 GLN A CA 1
ATOM 568 C C . GLN A 1 80 ? 1.005 8.713 12.478 1.00 69.38 80 GLN A C 1
ATOM 570 O O . GLN A 1 80 ? 0.528 8.156 13.467 1.00 69.38 80 GLN A O 1
ATOM 575 N N . LEU A 1 81 ? 0.370 8.763 11.305 1.00 71.81 81 LEU A N 1
ATOM 576 C CA . LEU A 1 81 ? -0.949 8.185 11.083 1.00 71.81 81 LEU A CA 1
ATOM 577 C C . LEU A 1 81 ? -0.947 6.676 11.372 1.00 71.81 81 LEU A C 1
ATOM 579 O O . LEU A 1 81 ? -1.772 6.203 12.150 1.00 71.81 81 LEU A O 1
ATOM 583 N N . LEU A 1 82 ? 0.028 5.933 10.842 1.00 68.69 82 LEU A N 1
ATOM 584 C CA . LEU A 1 82 ? 0.233 4.512 11.145 1.00 68.69 82 LEU A CA 1
ATOM 585 C C . LEU A 1 82 ? 0.422 4.257 12.644 1.00 68.69 82 LEU A C 1
ATOM 587 O O . LEU A 1 82 ? -0.159 3.324 13.193 1.00 68.69 82 LEU A O 1
ATOM 591 N N . GLY A 1 83 ? 1.207 5.089 13.326 1.00 66.25 83 GLY A N 1
ATOM 592 C CA . GLY A 1 83 ? 1.405 5.016 14.771 1.00 66.25 83 GLY A CA 1
ATOM 593 C C . GLY A 1 83 ? 0.092 5.155 15.540 1.00 66.25 83 GLY A C 1
ATOM 594 O O . GLY A 1 83 ? -0.187 4.335 16.417 1.00 66.25 83 GLY A O 1
ATOM 595 N N . HIS A 1 84 ? -0.740 6.126 15.156 1.00 67.62 84 HIS A N 1
ATOM 596 C CA . HIS A 1 84 ? -2.065 6.344 15.738 1.00 67.62 84 HIS A CA 1
ATOM 597 C C . HIS A 1 84 ? -3.069 5.234 15.394 1.00 67.62 84 HIS A C 1
ATOM 599 O O . HIS A 1 84 ? -3.906 4.892 16.230 1.00 67.62 84 HIS A O 1
ATOM 605 N N . MET A 1 85 ? -2.983 4.646 14.198 1.00 66.62 85 MET A N 1
ATOM 606 C CA . MET A 1 85 ? -3.866 3.561 13.759 1.00 66.62 85 MET A CA 1
ATOM 607 C C . MET A 1 85 ? -3.502 2.209 14.387 1.00 66.62 85 MET A C 1
ATOM 609 O O . MET A 1 85 ? -4.389 1.416 14.687 1.00 66.62 85 MET A O 1
ATOM 613 N N . VAL A 1 86 ? -2.214 1.944 14.631 1.00 64.00 86 VAL A N 1
ATOM 614 C CA . VAL A 1 86 ? -1.719 0.638 15.105 1.00 64.00 86 VAL A CA 1
ATOM 615 C C . VAL A 1 86 ? -1.665 0.537 16.640 1.00 64.00 86 VAL A C 1
ATOM 617 O O . VAL A 1 86 ? -1.610 -0.574 17.179 1.00 64.00 86 VAL A O 1
ATOM 620 N N . GLY A 1 87 ? -1.738 1.633 17.408 1.00 56.41 87 GLY A N 1
ATOM 621 C CA . GLY A 1 87 ? -1.977 1.476 18.847 1.00 56.41 87 GLY A CA 1
ATOM 622 C C . GLY A 1 87 ? -1.976 2.721 19.730 1.00 56.41 87 GLY A C 1
ATOM 623 O O . GLY A 1 87 ? -1.228 3.667 19.528 1.00 56.41 87 GLY A O 1
ATOM 624 N N . LYS A 1 88 ? -2.728 2.623 20.836 1.00 54.00 88 LYS A N 1
ATOM 625 C CA . LYS A 1 88 ? -2.850 3.625 21.916 1.00 54.00 88 LYS A CA 1
ATOM 626 C C . LYS A 1 88 ? -1.580 3.837 22.775 1.00 54.00 88 LYS A C 1
ATOM 628 O O . LYS A 1 88 ? -1.643 4.524 23.784 1.00 54.00 88 LYS A O 1
ATOM 633 N N . ARG A 1 89 ? -0.449 3.184 22.471 1.00 49.34 89 ARG A N 1
ATOM 634 C CA . ARG A 1 89 ? 0.736 3.114 23.367 1.00 49.34 89 ARG A CA 1
ATOM 635 C C . ARG A 1 89 ? 2.077 3.447 22.704 1.00 49.34 89 ARG A C 1
ATOM 637 O O . ARG A 1 89 ? 3.123 3.152 23.277 1.00 49.34 89 ARG A O 1
ATOM 644 N N . ARG A 1 90 ? 2.094 4.006 21.491 1.00 52.81 90 ARG A N 1
ATOM 645 C CA . ARG A 1 90 ? 3.363 4.319 20.815 1.00 52.81 90 ARG A CA 1
ATOM 646 C C . ARG A 1 90 ? 3.738 5.773 21.061 1.00 52.81 90 ARG A C 1
ATOM 648 O O . ARG A 1 90 ? 3.075 6.681 20.579 1.00 52.81 90 ARG A O 1
ATOM 655 N N . THR A 1 91 ? 4.795 5.975 21.845 1.00 51.28 91 THR A N 1
ATOM 656 C CA . THR A 1 91 ? 5.372 7.298 22.083 1.00 51.28 91 THR A CA 1
ATOM 657 C C . THR A 1 91 ? 5.938 7.869 20.775 1.00 51.28 91 THR A C 1
ATOM 659 O O . THR A 1 91 ? 6.449 7.103 19.950 1.00 51.28 91 THR A O 1
ATOM 662 N N . PRO A 1 92 ? 5.925 9.203 20.589 1.00 50.94 92 PRO A N 1
ATOM 663 C CA . PRO A 1 92 ? 6.494 9.864 19.410 1.00 50.94 92 PRO A CA 1
ATOM 664 C C . PRO A 1 92 ? 7.933 9.425 19.087 1.00 50.94 92 PRO A C 1
ATOM 666 O O . PRO A 1 92 ? 8.302 9.325 17.921 1.00 50.94 92 PRO A O 1
ATOM 669 N N . GLY A 1 93 ? 8.725 9.075 20.110 1.00 53.91 93 GLY A N 1
ATOM 670 C CA . GLY A 1 93 ? 10.087 8.559 19.945 1.00 53.91 93 GLY A CA 1
ATOM 671 C C . GLY A 1 93 ? 10.172 7.207 19.225 1.00 53.91 93 GLY A C 1
ATOM 672 O O . GLY A 1 93 ? 11.057 7.022 18.400 1.00 53.91 93 GLY A O 1
ATOM 673 N N . ILE A 1 94 ? 9.237 6.278 19.459 1.00 61.03 94 ILE A N 1
ATOM 674 C CA . ILE A 1 94 ? 9.222 4.974 18.766 1.00 61.03 94 ILE A CA 1
ATOM 675 C C . ILE A 1 94 ? 8.864 5.159 17.289 1.00 61.03 94 ILE A C 1
ATOM 677 O O . ILE A 1 94 ? 9.444 4.503 16.422 1.00 61.03 94 ILE A O 1
ATOM 681 N N . ILE A 1 95 ? 7.932 6.071 16.999 1.00 59.53 95 ILE A N 1
ATOM 682 C CA . ILE A 1 95 ? 7.549 6.423 15.626 1.00 59.53 95 ILE A CA 1
ATOM 683 C C . ILE A 1 95 ? 8.737 7.082 14.916 1.00 59.53 95 ILE A C 1
ATOM 685 O O . ILE A 1 95 ? 9.073 6.672 13.811 1.00 59.53 95 ILE A O 1
ATOM 689 N N . GLY A 1 96 ? 9.430 8.015 15.580 1.00 59.09 96 GLY A N 1
ATOM 690 C CA . GLY A 1 96 ? 10.646 8.649 15.064 1.00 59.09 96 GLY A CA 1
ATOM 691 C C . GLY A 1 96 ? 11.775 7.656 14.767 1.00 59.09 96 GLY A C 1
ATOM 692 O O . GLY A 1 96 ? 12.351 7.704 13.686 1.00 59.09 96 GLY A O 1
ATOM 693 N N . ILE A 1 97 ? 12.051 6.705 15.666 1.00 62.97 97 ILE A N 1
ATOM 694 C CA . ILE A 1 97 ? 13.075 5.664 15.447 1.00 62.97 97 ILE A CA 1
ATOM 695 C C . ILE A 1 97 ? 12.677 4.730 14.295 1.00 62.97 97 ILE A C 1
ATOM 697 O O . ILE A 1 97 ? 13.509 4.399 13.455 1.00 62.97 97 ILE A O 1
ATOM 701 N N . SER A 1 98 ? 11.404 4.332 14.222 1.00 61.50 98 SER A N 1
ATOM 702 C CA . SER A 1 98 ? 10.906 3.463 13.144 1.00 61.50 98 SER A CA 1
ATOM 703 C C . SER A 1 98 ? 10.989 4.155 11.781 1.00 61.50 98 SER A C 1
ATOM 705 O O . SER A 1 98 ? 11.413 3.544 10.804 1.00 61.50 98 SER A O 1
ATOM 707 N N . LEU A 1 99 ? 10.640 5.444 11.734 1.00 61.88 99 LEU A N 1
ATOM 708 C CA . LEU A 1 99 ? 10.801 6.308 10.566 1.00 61.88 99 LEU A CA 1
ATOM 709 C C . LEU A 1 99 ? 12.254 6.423 10.130 1.00 61.88 99 LEU A C 1
ATOM 711 O O . LEU A 1 99 ? 12.545 6.317 8.945 1.00 61.88 99 LEU A O 1
ATOM 715 N N . MET A 1 100 ? 13.155 6.623 11.089 1.00 64.88 100 MET A N 1
ATOM 716 C CA . MET A 1 100 ? 14.582 6.759 10.828 1.00 64.88 100 MET A CA 1
ATOM 717 C C . MET A 1 100 ? 15.162 5.464 10.252 1.00 64.88 100 MET A C 1
ATOM 719 O O . MET A 1 100 ? 15.883 5.511 9.261 1.00 64.88 100 MET A O 1
ATOM 723 N N . LEU A 1 101 ? 14.792 4.308 10.815 1.00 64.19 101 LEU A N 1
ATOM 724 C CA . LEU A 1 101 ? 15.191 3.000 10.291 1.00 64.19 101 LEU A CA 1
ATOM 725 C C . LEU A 1 101 ? 14.620 2.758 8.891 1.00 64.19 101 LEU A C 1
ATOM 727 O O . LEU A 1 101 ? 15.369 2.364 8.003 1.00 64.19 101 LEU A O 1
ATOM 731 N N . MET A 1 102 ? 13.330 3.033 8.664 1.00 63.56 102 MET A N 1
ATOM 732 C CA . MET A 1 102 ? 12.735 2.899 7.331 1.00 63.56 102 MET A CA 1
ATOM 733 C C . MET A 1 102 ? 13.428 3.803 6.313 1.00 63.56 102 MET A C 1
ATOM 735 O O . MET A 1 102 ? 13.858 3.295 5.285 1.00 63.56 102 MET A O 1
ATOM 739 N N . ALA A 1 103 ? 13.594 5.095 6.614 1.00 64.12 103 ALA A N 1
ATOM 740 C CA . ALA A 1 103 ? 14.265 6.049 5.735 1.00 64.12 103 ALA A CA 1
ATOM 741 C C . ALA A 1 103 ? 15.699 5.599 5.412 1.00 64.12 103 ALA A C 1
ATOM 743 O O . ALA A 1 103 ? 16.091 5.575 4.246 1.00 64.12 103 ALA A O 1
ATOM 744 N N . PHE A 1 104 ? 16.451 5.154 6.424 1.00 63.97 104 PHE A N 1
ATOM 745 C CA . PHE A 1 104 ? 17.811 4.643 6.264 1.00 63.97 104 PHE A CA 1
ATOM 746 C C . PHE A 1 104 ? 17.876 3.389 5.381 1.00 63.97 104 PHE A C 1
ATOM 748 O O . PHE A 1 104 ? 18.678 3.342 4.451 1.00 63.97 104 PHE A O 1
ATOM 755 N N . PHE A 1 105 ? 17.013 2.392 5.606 1.00 61.94 105 PHE A N 1
ATOM 756 C CA . PHE A 1 105 ? 16.984 1.183 4.776 1.00 61.94 105 PHE A CA 1
ATOM 757 C C . PHE A 1 105 ? 16.500 1.463 3.353 1.00 61.94 105 PHE A C 1
ATOM 759 O O . PHE A 1 105 ? 17.070 0.926 2.408 1.00 61.94 105 PHE A O 1
ATOM 766 N N . THR A 1 106 ? 15.504 2.336 3.170 1.00 63.97 106 THR A N 1
ATOM 767 C CA . THR A 1 106 ? 15.076 2.760 1.828 1.00 63.97 106 THR A CA 1
ATOM 768 C C . THR A 1 106 ? 16.163 3.545 1.104 1.00 63.97 106 THR A C 1
ATOM 770 O O . THR A 1 106 ? 16.282 3.438 -0.114 1.00 63.97 106 THR A O 1
ATOM 773 N N . TRP A 1 107 ? 16.981 4.300 1.839 1.00 64.69 107 TRP A N 1
ATOM 774 C CA . TRP A 1 107 ? 18.132 4.999 1.287 1.00 64.69 107 TRP A CA 1
ATOM 775 C C . TRP A 1 107 ? 19.246 4.030 0.886 1.00 64.69 107 TRP A C 1
ATOM 777 O O . TRP A 1 107 ? 19.715 4.112 -0.242 1.00 64.69 107 TRP A O 1
ATOM 787 N N . LEU A 1 108 ? 19.616 3.074 1.746 1.00 64.38 108 LEU A N 1
ATOM 788 C CA . LEU A 1 108 ? 20.611 2.043 1.425 1.00 64.38 108 LEU A CA 1
ATOM 789 C C . LEU A 1 108 ? 20.186 1.188 0.231 1.00 64.38 108 LEU A C 1
ATOM 791 O O . LEU A 1 108 ? 20.971 1.001 -0.695 1.00 64.38 108 LEU A O 1
ATOM 795 N N . ALA A 1 109 ? 18.938 0.713 0.231 1.00 62.97 109 ALA A N 1
ATOM 796 C CA . ALA A 1 109 ? 18.373 -0.013 -0.899 1.00 62.97 109 ALA A CA 1
ATOM 797 C C . ALA A 1 109 ? 18.397 0.858 -2.157 1.00 62.97 109 ALA A C 1
ATOM 799 O O . ALA A 1 109 ? 18.768 0.391 -3.229 1.00 62.97 109 ALA A O 1
ATOM 800 N N . GLY A 1 110 ? 18.063 2.144 -2.020 1.00 60.97 110 GLY A N 1
ATOM 801 C CA . GLY A 1 110 ? 18.039 3.045 -3.153 1.00 60.97 110 GLY A CA 1
ATOM 802 C C . GLY A 1 110 ? 19.413 3.386 -3.720 1.00 60.97 110 GLY A C 1
ATOM 803 O O . GLY A 1 110 ? 19.557 3.462 -4.935 1.00 60.97 110 GLY A O 1
ATOM 804 N N . ALA A 1 111 ? 20.423 3.528 -2.865 1.00 63.31 111 ALA A N 1
ATOM 805 C CA . ALA A 1 111 ? 21.810 3.696 -3.268 1.00 63.31 111 ALA A CA 1
ATOM 806 C C . ALA A 1 111 ? 22.325 2.433 -3.970 1.00 63.31 111 ALA A C 1
ATOM 808 O O . ALA A 1 111 ? 22.852 2.536 -5.072 1.00 63.31 111 ALA A O 1
ATOM 809 N N . ALA A 1 112 ? 22.104 1.250 -3.385 1.00 62.62 112 ALA A N 1
ATOM 810 C CA . ALA A 1 112 ? 22.506 -0.027 -3.974 1.00 62.62 112 ALA A CA 1
ATOM 811 C C . ALA A 1 112 ? 21.878 -0.242 -5.361 1.00 62.62 112 ALA A C 1
ATOM 813 O O . ALA A 1 112 ? 22.593 -0.496 -6.326 1.00 62.62 112 ALA A O 1
ATOM 814 N N . ILE A 1 113 ? 20.562 -0.032 -5.484 1.00 60.50 113 ILE A N 1
ATOM 815 C CA . ILE A 1 113 ? 19.843 -0.149 -6.761 1.00 60.50 113 ILE A CA 1
ATOM 816 C C . ILE A 1 113 ? 20.323 0.910 -7.765 1.00 60.50 113 ILE A C 1
ATOM 818 O O . ILE A 1 113 ? 20.430 0.620 -8.953 1.00 60.50 113 ILE A O 1
ATOM 822 N N . ALA A 1 114 ? 20.647 2.126 -7.312 1.00 60.16 114 ALA A N 1
ATOM 823 C CA . ALA A 1 114 ? 21.141 3.191 -8.183 1.00 60.16 114 ALA A CA 1
ATOM 824 C C . ALA A 1 114 ? 22.567 2.971 -8.710 1.00 60.16 114 ALA A C 1
ATOM 826 O O . ALA A 1 114 ? 22.878 3.449 -9.800 1.00 60.16 114 ALA A O 1
ATOM 827 N N . PHE A 1 115 ? 23.420 2.247 -7.982 1.00 61.31 115 PHE A N 1
ATOM 828 C CA . PHE A 1 115 ? 24.733 1.832 -8.490 1.00 61.31 115 PHE A CA 1
ATOM 829 C C . PHE A 1 115 ? 24.625 0.733 -9.553 1.00 61.31 115 PHE A C 1
ATOM 831 O O . PHE A 1 115 ? 25.458 0.671 -10.452 1.00 61.31 115 PHE A O 1
ATOM 838 N N . GLU A 1 116 ? 23.573 -0.081 -9.491 1.00 59.38 116 GLU A N 1
ATOM 839 C CA . GLU A 1 116 ? 23.312 -1.189 -10.413 1.00 59.38 116 GLU A CA 1
ATOM 840 C C . GLU A 1 116 ? 22.161 -0.873 -11.378 1.00 59.38 116 GLU A C 1
ATOM 842 O O . GLU A 1 116 ? 21.407 -1.754 -11.790 1.00 59.38 116 GLU A O 1
ATOM 847 N N . LEU A 1 117 ? 21.980 0.411 -11.715 1.00 56.34 117 LEU A N 1
ATOM 848 C CA . LEU A 1 117 ? 20.796 0.890 -12.419 1.00 56.34 117 LEU A CA 1
ATOM 849 C C . LEU A 1 117 ? 20.784 0.466 -13.901 1.00 56.34 117 LEU A C 1
ATOM 851 O O . LEU A 1 117 ? 21.031 1.257 -14.818 1.00 56.34 117 LEU A O 1
ATOM 855 N N . SER A 1 118 ? 20.482 -0.809 -14.134 1.00 58.25 118 SER A N 1
ATOM 856 C CA . SER A 1 118 ? 20.160 -1.383 -15.434 1.00 58.25 118 SER A CA 1
ATOM 857 C C . SER A 1 118 ? 18.885 -0.733 -15.997 1.00 58.25 118 SER A C 1
ATOM 859 O O . SER A 1 118 ? 18.243 0.113 -15.365 1.00 58.25 118 SER A O 1
ATOM 861 N N . ARG A 1 119 ? 18.492 -1.078 -17.230 1.00 58.41 119 ARG A N 1
ATOM 862 C CA . ARG A 1 119 ? 17.211 -0.603 -17.794 1.00 58.41 119 ARG A CA 1
ATOM 863 C C . ARG A 1 119 ? 16.006 -1.045 -16.944 1.00 58.41 119 ARG A C 1
ATOM 865 O O . ARG A 1 119 ? 14.984 -0.359 -16.974 1.00 58.41 119 ARG A O 1
ATOM 872 N N . ASP A 1 120 ? 16.174 -2.087 -16.136 1.00 59.16 120 ASP A N 1
ATOM 873 C CA . ASP A 1 120 ? 15.117 -2.868 -15.490 1.00 59.16 120 ASP A CA 1
ATOM 874 C C . ASP A 1 120 ? 14.779 -2.362 -14.080 1.00 59.16 120 ASP A C 1
ATOM 876 O O . ASP A 1 120 ? 13.771 -2.744 -13.499 1.00 59.16 120 ASP A O 1
ATOM 880 N N . THR A 1 121 ? 15.572 -1.448 -13.516 1.00 61.53 121 THR A N 1
ATOM 881 C CA . THR A 1 121 ? 15.342 -0.905 -12.163 1.00 61.53 121 THR A CA 1
ATOM 882 C C . THR A 1 121 ? 14.972 0.582 -12.152 1.00 61.53 121 THR A C 1
ATOM 884 O O . THR A 1 121 ? 14.684 1.158 -11.102 1.00 61.53 121 THR A O 1
ATOM 887 N N . ARG A 1 122 ? 14.896 1.227 -13.325 1.00 65.88 122 ARG A N 1
ATOM 888 C CA . ARG A 1 122 ? 14.656 2.682 -13.452 1.00 65.88 122 ARG A CA 1
ATOM 889 C C . ARG A 1 122 ? 13.269 3.117 -13.002 1.00 65.88 122 ARG A C 1
ATOM 891 O O . ARG A 1 122 ? 13.116 4.226 -12.493 1.00 65.88 122 ARG A O 1
ATOM 898 N N . GLY A 1 123 ? 12.269 2.260 -13.194 1.00 62.66 123 GLY A N 1
ATOM 899 C CA . GLY A 1 123 ? 10.901 2.539 -12.775 1.00 62.66 123 GLY A CA 1
ATOM 900 C C . GLY A 1 123 ? 10.786 2.726 -11.263 1.00 62.66 123 GLY A C 1
ATOM 901 O O . GLY A 1 123 ? 10.025 3.583 -10.820 1.00 62.66 123 GLY A O 1
ATOM 902 N N . PHE A 1 124 ? 11.608 2.049 -10.452 1.00 69.38 124 PHE A N 1
ATOM 903 C CA . PHE A 1 124 ? 11.539 2.176 -8.994 1.00 69.38 124 PHE A CA 1
ATOM 904 C C . PHE A 1 124 ? 11.698 3.617 -8.485 1.00 69.38 124 PHE A C 1
ATOM 906 O O . PHE A 1 124 ? 11.234 3.909 -7.386 1.00 69.38 124 PHE A O 1
ATOM 913 N N . ALA A 1 125 ? 12.239 4.540 -9.289 1.00 64.81 125 ALA A N 1
ATOM 914 C CA . ALA A 1 125 ? 12.212 5.979 -9.023 1.00 64.81 125 ALA A CA 1
ATOM 915 C C . ALA A 1 125 ? 10.799 6.555 -8.772 1.00 64.81 125 ALA A C 1
ATOM 917 O O . ALA A 1 125 ? 10.670 7.530 -8.035 1.00 64.81 125 ALA A O 1
ATOM 918 N N . ALA A 1 126 ? 9.747 5.965 -9.350 1.00 61.44 126 ALA A N 1
ATOM 919 C CA . ALA A 1 126 ? 8.359 6.380 -9.148 1.00 61.44 126 ALA A CA 1
ATOM 920 C C . ALA A 1 126 ? 7.787 5.955 -7.778 1.00 61.44 126 ALA A C 1
ATOM 922 O O . ALA A 1 126 ? 6.865 6.597 -7.274 1.00 61.44 126 ALA A O 1
ATOM 923 N N . LEU A 1 127 ? 8.334 4.907 -7.149 1.00 67.56 127 LEU A N 1
ATOM 924 C CA . LEU A 1 127 ? 7.886 4.398 -5.842 1.00 67.56 127 LEU A CA 1
ATOM 925 C C . LEU A 1 127 ? 8.823 4.782 -4.697 1.00 67.56 127 LEU A C 1
ATOM 927 O O . LEU A 1 127 ? 8.370 5.049 -3.585 1.00 67.56 127 LEU A O 1
ATOM 931 N N . LEU A 1 128 ? 10.128 4.781 -4.959 1.00 71.50 128 LEU A N 1
ATOM 932 C CA . LEU A 1 128 ? 11.175 4.993 -3.974 1.00 71.50 128 LEU A CA 1
ATOM 933 C C . LEU A 1 128 ? 11.869 6.326 -4.269 1.00 71.50 128 LEU A C 1
ATOM 935 O O . LEU A 1 128 ? 12.754 6.392 -5.127 1.00 71.50 128 LEU A O 1
ATOM 939 N N . PRO A 1 129 ? 11.516 7.396 -3.540 1.00 65.50 129 PRO A N 1
ATOM 940 C CA . PRO A 1 129 ? 12.024 8.732 -3.830 1.00 65.50 129 PRO A CA 1
ATOM 941 C C . PRO A 1 129 ? 13.547 8.822 -3.729 1.00 65.50 129 PRO A C 1
ATOM 943 O O . PRO A 1 129 ? 14.182 9.517 -4.516 1.00 65.50 129 PRO A O 1
ATOM 946 N N . HIS A 1 130 ? 14.165 8.048 -2.832 1.00 68.56 130 HIS A N 1
ATOM 947 C CA . HIS A 1 130 ? 15.623 7.988 -2.712 1.00 68.56 130 HIS A CA 1
ATOM 948 C C . HIS A 1 130 ? 16.308 7.385 -3.956 1.00 68.56 130 HIS A C 1
ATOM 950 O O . HIS A 1 130 ? 17.407 7.823 -4.302 1.00 68.56 130 HIS A O 1
ATOM 956 N N . ILE A 1 131 ? 15.660 6.449 -4.666 1.00 66.25 131 ILE A N 1
ATOM 957 C CA . ILE A 1 131 ? 16.151 5.911 -5.951 1.00 66.25 131 ILE A CA 1
ATOM 958 C C . ILE A 1 131 ? 16.050 6.972 -7.037 1.00 66.25 131 ILE A C 1
ATOM 960 O O . ILE A 1 131 ? 17.022 7.201 -7.752 1.00 66.25 131 ILE A O 1
ATOM 964 N N . GLY A 1 132 ? 14.904 7.653 -7.134 1.00 65.81 132 GLY A N 1
ATOM 965 C CA . GLY A 1 132 ? 14.702 8.715 -8.120 1.00 65.81 132 GLY A CA 1
ATOM 966 C C . GLY A 1 132 ? 15.727 9.837 -7.979 1.00 65.81 132 GLY A C 1
ATOM 967 O O . GLY A 1 132 ? 16.316 10.261 -8.971 1.00 65.81 132 GLY A O 1
ATOM 968 N N . LEU A 1 133 ? 16.015 10.254 -6.744 1.00 69.81 133 LEU A N 1
ATOM 969 C CA . LEU A 1 133 ? 17.023 11.274 -6.460 1.00 69.81 133 LEU A CA 1
ATOM 970 C C . LEU A 1 133 ? 18.440 10.823 -6.838 1.00 69.81 133 LEU A C 1
ATOM 972 O O . LEU A 1 133 ? 19.166 11.569 -7.493 1.00 69.81 133 LEU A O 1
ATOM 976 N N . THR A 1 134 ? 18.823 9.597 -6.474 1.00 70.25 134 THR A N 1
ATOM 977 C CA . THR A 1 134 ? 20.167 9.068 -6.759 1.00 70.25 134 THR A CA 1
ATOM 978 C C . THR A 1 134 ? 20.361 8.809 -8.260 1.00 70.25 134 THR A C 1
ATOM 980 O O . THR A 1 134 ? 21.408 9.135 -8.816 1.00 70.25 134 THR A O 1
ATOM 983 N N . GLY A 1 135 ? 19.327 8.317 -8.950 1.00 67.38 135 GLY A N 1
ATOM 984 C CA . GLY A 1 135 ? 19.326 8.120 -10.401 1.00 67.38 135 GLY A CA 1
ATOM 985 C C . GLY A 1 135 ? 19.385 9.433 -11.187 1.00 67.38 135 GLY A C 1
ATOM 986 O O . GLY A 1 135 ? 20.186 9.556 -12.114 1.00 67.38 135 GLY A O 1
ATOM 987 N N . LEU A 1 136 ? 18.604 10.446 -10.787 1.00 68.00 136 LEU A N 1
ATOM 988 C CA . LEU A 1 136 ? 18.685 11.791 -11.368 1.00 68.00 136 LEU A CA 1
ATOM 989 C C . LEU A 1 136 ? 20.066 12.425 -11.136 1.00 68.00 136 LEU A C 1
ATOM 991 O O . LEU A 1 136 ? 20.580 13.110 -12.020 1.00 68.00 136 LEU A O 1
ATOM 995 N N . TYR A 1 137 ? 20.682 12.178 -9.976 1.00 71.25 137 TYR A N 1
ATOM 996 C CA . TYR A 1 137 ? 22.023 12.667 -9.661 1.00 71.25 137 TYR A CA 1
ATOM 997 C C . TYR A 1 137 ? 23.069 12.026 -10.575 1.00 71.25 137 TYR A C 1
ATOM 999 O O . TYR A 1 137 ? 23.807 12.747 -11.250 1.00 71.25 137 TYR A O 1
ATOM 1007 N N . GLY A 1 138 ? 23.052 10.697 -10.720 1.00 68.25 138 GLY A N 1
ATOM 1008 C CA . GLY A 1 138 ? 23.916 9.985 -11.668 1.00 68.25 138 GLY A CA 1
ATOM 1009 C C . GLY A 1 138 ? 23.725 10.441 -13.121 1.00 68.25 138 GLY A C 1
ATOM 1010 O O . GLY A 1 138 ? 24.703 10.673 -13.833 1.00 68.25 138 GLY A O 1
ATOM 1011 N N . ALA A 1 139 ? 22.477 10.662 -13.550 1.00 66.94 139 ALA A N 1
ATOM 1012 C CA . ALA A 1 139 ? 22.158 11.169 -14.888 1.00 66.94 139 ALA A CA 1
ATOM 1013 C C . ALA A 1 139 ? 22.626 12.618 -15.124 1.00 66.94 139 ALA A C 1
ATOM 1015 O O . ALA A 1 139 ? 22.815 13.020 -16.272 1.00 66.94 139 ALA A O 1
ATOM 1016 N N . SER A 1 140 ? 22.788 13.413 -14.060 1.00 67.81 140 SER A N 1
ATOM 1017 C CA . SER A 1 140 ? 23.270 14.796 -14.142 1.00 67.81 140 SER A CA 1
ATOM 1018 C C . SER A 1 140 ? 24.791 14.916 -14.235 1.00 67.81 140 SER A C 1
ATOM 1020 O O . SER A 1 140 ? 25.263 15.850 -14.872 1.00 67.81 140 SER A O 1
ATOM 1022 N N . TRP A 1 141 ? 25.539 13.979 -13.643 1.00 67.00 141 TRP A N 1
ATOM 1023 C CA . TRP A 1 141 ? 27.000 14.062 -13.520 1.00 67.00 141 TRP A CA 1
ATOM 1024 C C . TRP A 1 141 ? 27.778 13.267 -14.559 1.00 67.00 141 TRP A C 1
ATOM 1026 O O . TRP A 1 141 ? 28.822 13.717 -15.014 1.00 67.00 141 TRP A O 1
ATOM 1036 N N . VAL A 1 142 ? 27.311 12.068 -14.901 1.00 60.41 142 VAL A N 1
ATOM 1037 C CA . VAL A 1 142 ? 28.152 11.089 -15.612 1.00 60.41 142 VAL A CA 1
ATOM 1038 C C . VAL A 1 142 ? 27.614 10.799 -17.021 1.00 60.41 142 VAL A C 1
ATOM 1040 O O . VAL A 1 142 ? 28.086 9.895 -17.695 1.00 60.41 142 VAL A O 1
ATOM 1043 N N . ASP A 1 143 ? 26.605 11.551 -17.482 1.00 59.16 143 ASP A N 1
ATOM 1044 C CA . ASP A 1 143 ? 25.903 11.324 -18.761 1.00 59.16 143 ASP A CA 1
ATOM 1045 C C . ASP A 1 143 ? 25.514 9.843 -18.975 1.00 59.16 143 ASP A C 1
ATOM 1047 O O . ASP A 1 143 ? 25.398 9.335 -20.088 1.00 59.16 143 ASP A O 1
ATOM 1051 N N . LEU A 1 144 ? 25.282 9.130 -17.863 1.00 54.09 144 LEU A N 1
ATOM 1052 C CA . LEU A 1 144 ? 25.162 7.669 -17.820 1.00 54.09 144 LEU A CA 1
ATOM 1053 C C . LEU A 1 144 ? 23.937 7.126 -18.561 1.00 54.09 144 LEU A C 1
ATOM 1055 O O . LEU A 1 144 ? 23.794 5.913 -18.672 1.00 54.09 144 LEU A O 1
ATOM 1059 N N . ASN A 1 145 ? 23.016 7.969 -19.043 1.00 53.69 145 ASN A N 1
ATOM 1060 C CA . ASN A 1 145 ? 21.723 7.496 -19.523 1.00 53.69 145 ASN A CA 1
ATOM 1061 C C . ASN A 1 145 ? 21.133 8.327 -20.672 1.00 53.69 145 ASN A C 1
ATOM 1063 O O . ASN A 1 145 ? 20.619 9.421 -20.460 1.00 53.69 145 ASN A O 1
ATOM 1067 N N . HIS A 1 146 ? 20.990 7.699 -21.846 1.00 54.47 146 HIS A N 1
ATOM 1068 C CA . HIS A 1 146 ? 20.159 8.158 -22.981 1.00 54.47 146 HIS A CA 1
ATOM 1069 C C . HIS A 1 146 ? 18.640 8.251 -22.659 1.00 54.47 146 HIS A C 1
ATOM 1071 O O . HIS A 1 146 ? 17.817 8.393 -23.553 1.00 54.47 146 HIS A O 1
ATOM 1077 N N . HIS A 1 147 ? 18.238 8.108 -21.389 1.00 61.69 147 HIS A N 1
ATOM 1078 C CA . HIS A 1 147 ? 16.843 7.947 -20.949 1.00 61.69 147 HIS A CA 1
ATOM 1079 C C . HIS A 1 147 ? 16.479 8.861 -19.762 1.00 61.69 147 HIS A C 1
ATOM 1081 O O . HIS A 1 147 ? 15.528 8.578 -19.031 1.00 61.69 147 HIS A O 1
ATOM 1087 N N . ALA A 1 148 ? 17.217 9.961 -19.558 1.00 64.75 148 ALA A N 1
ATOM 1088 C CA . ALA A 1 148 ? 16.952 10.953 -18.507 1.00 64.75 148 ALA A CA 1
ATOM 1089 C C . ALA A 1 148 ? 15.490 11.456 -18.485 1.00 64.75 148 ALA A C 1
ATOM 1091 O O . ALA A 1 148 ? 14.963 11.757 -17.416 1.00 64.75 148 ALA A O 1
ATOM 1092 N N . GLY A 1 149 ? 14.809 11.477 -19.639 1.00 69.88 149 GLY A N 1
ATOM 1093 C CA . GLY A 1 149 ? 13.396 11.852 -19.738 1.00 69.88 149 GLY A CA 1
ATOM 1094 C C . GLY A 1 149 ? 12.458 10.955 -18.922 1.00 69.88 149 GLY A C 1
ATOM 1095 O O . GLY A 1 149 ? 11.631 11.470 -18.175 1.00 69.88 149 GLY A O 1
ATOM 1096 N N . TYR A 1 150 ? 12.616 9.627 -18.985 1.00 72.25 150 TYR A N 1
ATOM 1097 C CA . TYR A 1 150 ? 11.759 8.700 -18.230 1.00 72.25 150 TYR A CA 1
ATOM 1098 C C . TYR A 1 150 ? 11.947 8.854 -16.717 1.00 72.25 150 TYR A C 1
ATOM 1100 O O . TYR A 1 150 ? 10.976 8.895 -15.968 1.00 72.25 150 TYR A O 1
ATOM 1108 N N . MET A 1 151 ? 13.195 9.003 -16.264 1.00 70.44 151 MET A N 1
ATOM 1109 C CA . MET A 1 151 ? 13.499 9.247 -14.850 1.00 70.44 151 MET A CA 1
ATOM 1110 C C . MET A 1 151 ? 12.901 10.553 -14.341 1.00 70.44 151 MET A C 1
ATOM 1112 O O . MET A 1 151 ? 12.391 10.591 -13.226 1.00 70.44 151 MET A O 1
ATOM 1116 N N . LEU A 1 152 ? 12.950 11.615 -15.150 1.00 72.75 152 LEU A N 1
ATOM 1117 C CA . LEU A 1 152 ? 12.352 12.897 -14.799 1.00 72.75 152 LEU A CA 1
ATOM 1118 C C . LEU A 1 152 ? 10.830 12.774 -14.665 1.00 72.75 152 LEU A C 1
ATOM 1120 O O . LEU A 1 152 ? 10.268 13.288 -13.702 1.00 72.75 152 LEU A O 1
ATOM 1124 N N . VAL A 1 153 ? 10.174 12.054 -15.581 1.00 77.62 153 VAL A N 1
ATOM 1125 C CA . VAL A 1 153 ? 8.729 11.783 -15.514 1.00 77.62 153 VAL A CA 1
ATOM 1126 C C . VAL A 1 153 ? 8.382 10.945 -14.282 1.00 77.62 153 VAL A C 1
ATOM 1128 O O . VAL A 1 153 ? 7.478 11.316 -13.539 1.00 77.62 153 VAL A O 1
ATOM 1131 N N . ALA A 1 154 ? 9.121 9.864 -14.018 1.00 75.69 154 ALA A N 1
ATOM 1132 C CA . ALA A 1 154 ? 8.920 9.011 -12.846 1.00 75.69 154 ALA A CA 1
ATOM 1133 C C . ALA A 1 154 ? 9.104 9.787 -11.530 1.00 75.69 154 ALA A C 1
ATOM 1135 O O . ALA A 1 154 ? 8.287 9.668 -10.619 1.00 75.69 154 ALA A O 1
ATOM 1136 N N . ALA A 1 155 ? 10.132 10.635 -11.447 1.00 74.19 155 ALA A N 1
ATOM 1137 C CA . ALA A 1 155 ? 10.388 11.481 -10.286 1.00 74.19 155 ALA A CA 1
ATOM 1138 C C . ALA A 1 155 ? 9.327 12.582 -10.116 1.00 74.19 155 ALA A C 1
ATOM 1140 O O . ALA A 1 155 ? 8.862 12.821 -9.004 1.00 74.19 155 ALA A O 1
ATOM 1141 N N . ALA A 1 156 ? 8.897 13.229 -11.203 1.00 78.12 156 ALA A N 1
ATOM 1142 C CA . ALA A 1 156 ? 7.827 14.223 -11.159 1.00 78.12 156 ALA A CA 1
ATOM 1143 C C . ALA A 1 156 ? 6.495 13.595 -10.722 1.00 78.12 156 ALA A C 1
ATOM 1145 O O . ALA A 1 156 ? 5.813 14.136 -9.852 1.00 78.12 156 ALA A O 1
ATOM 1146 N N . ALA A 1 157 ? 6.158 12.423 -11.268 1.00 82.75 157 ALA A N 1
ATOM 1147 C CA . ALA A 1 157 ? 4.991 11.656 -10.856 1.00 82.75 157 ALA A CA 1
ATOM 1148 C C . ALA A 1 157 ? 5.072 11.277 -9.373 1.00 82.75 157 ALA A C 1
ATOM 1150 O O . ALA A 1 157 ? 4.096 11.473 -8.652 1.00 82.75 157 ALA A O 1
ATOM 1151 N N . ASN A 1 158 ? 6.236 10.819 -8.896 1.00 82.75 158 ASN A N 1
ATOM 1152 C CA . ASN A 1 158 ? 6.466 10.540 -7.480 1.00 82.75 158 ASN A CA 1
ATOM 1153 C C . ASN A 1 158 ? 6.239 11.779 -6.603 1.00 82.75 158 ASN A C 1
ATOM 1155 O O . ASN A 1 158 ? 5.482 11.693 -5.643 1.00 82.75 158 ASN A O 1
ATOM 1159 N N . ALA A 1 159 ? 6.807 12.938 -6.954 1.00 81.31 159 ALA A N 1
ATOM 1160 C CA . ALA A 1 159 ? 6.612 14.175 -6.195 1.00 81.31 159 ALA A CA 1
ATOM 1161 C C . ALA A 1 159 ? 5.130 14.565 -6.105 1.00 81.31 159 ALA A C 1
ATOM 1163 O O . ALA A 1 159 ? 4.629 14.849 -5.017 1.00 81.31 159 ALA A O 1
ATOM 1164 N N . ILE A 1 160 ? 4.417 14.529 -7.234 1.00 85.06 160 ILE A N 1
ATOM 1165 C CA . ILE A 1 160 ? 2.976 14.808 -7.292 1.00 85.06 160 ILE A CA 1
ATOM 1166 C C . ILE A 1 160 ? 2.207 13.800 -6.430 1.00 85.06 160 ILE A C 1
ATOM 1168 O O . ILE A 1 160 ? 1.360 14.185 -5.624 1.00 85.06 160 ILE A O 1
ATOM 1172 N N . GLY A 1 161 ? 2.534 12.515 -6.552 1.00 85.75 161 GLY A N 1
ATOM 1173 C CA . GLY A 1 161 ? 1.917 11.454 -5.771 1.00 85.75 161 GLY A CA 1
ATOM 1174 C C . GLY A 1 161 ? 2.153 11.612 -4.270 1.00 85.75 161 GLY A C 1
ATOM 1175 O O . GLY A 1 161 ? 1.213 11.495 -3.490 1.00 85.75 161 GLY A O 1
ATOM 1176 N N . CYS A 1 162 ? 3.366 11.973 -3.854 1.00 83.75 162 CYS A N 1
ATOM 1177 C CA . CYS A 1 162 ? 3.692 12.304 -2.471 1.00 83.75 162 CYS A CA 1
ATOM 1178 C C . CYS A 1 162 ? 2.906 13.522 -1.968 1.00 83.75 162 CYS A C 1
ATOM 1180 O O . CYS A 1 162 ? 2.415 13.503 -0.845 1.00 83.75 162 CYS A O 1
ATOM 1182 N N . VAL A 1 163 ? 2.703 14.561 -2.783 1.00 85.00 163 VAL A N 1
ATOM 1183 C CA . VAL A 1 163 ? 1.847 15.697 -2.395 1.00 85.00 163 VAL A CA 1
ATOM 1184 C C . VAL A 1 163 ? 0.405 15.240 -2.150 1.00 85.00 163 VAL A C 1
ATOM 1186 O O . VAL A 1 163 ? -0.176 15.592 -1.122 1.00 85.00 163 VAL A O 1
ATOM 1189 N N . PHE A 1 164 ? -0.161 14.417 -3.038 1.00 88.38 164 PHE A N 1
ATOM 1190 C CA . PHE A 1 164 ? -1.516 13.883 -2.866 1.00 88.38 164 PHE A CA 1
ATOM 1191 C C . PHE A 1 164 ? -1.637 12.970 -1.646 1.00 88.38 164 PHE A C 1
ATOM 1193 O O . PHE A 1 164 ? -2.538 13.156 -0.828 1.00 88.38 164 PHE A O 1
ATOM 1200 N N . VAL A 1 165 ? -0.725 12.009 -1.483 1.00 85.62 165 VAL A N 1
ATOM 1201 C CA . VAL A 1 165 ? -0.728 11.095 -0.333 1.00 85.62 165 VAL A CA 1
ATOM 1202 C C . VAL A 1 165 ? -0.493 11.871 0.964 1.00 85.62 165 VAL A C 1
ATOM 1204 O O . VAL A 1 165 ? -1.222 11.668 1.929 1.00 85.62 165 VAL A O 1
ATOM 1207 N N . GLY A 1 166 ? 0.454 12.809 0.990 1.00 82.38 166 GLY A N 1
ATOM 1208 C CA . GLY A 1 166 ? 0.704 13.682 2.136 1.00 82.38 166 GLY A CA 1
ATOM 1209 C C . GLY A 1 166 ? -0.524 14.511 2.523 1.00 82.38 166 GLY A C 1
ATOM 1210 O O . GLY A 1 166 ? -0.849 14.606 3.706 1.00 82.38 166 GLY A O 1
ATOM 1211 N N . TRP A 1 167 ? -1.258 15.045 1.541 1.00 88.31 167 TRP A N 1
ATOM 1212 C CA . TRP A 1 167 ? -2.530 15.730 1.776 1.00 88.31 167 TRP A CA 1
ATOM 1213 C C . TRP A 1 167 ? -3.587 14.799 2.388 1.00 88.31 167 TRP A C 1
ATOM 1215 O O . TRP A 1 167 ? -4.191 15.153 3.402 1.00 88.31 167 TRP A O 1
ATOM 1225 N N . LEU A 1 168 ? -3.770 13.593 1.836 1.00 89.88 168 LEU A N 1
ATOM 1226 C CA . LEU A 1 168 ? -4.708 12.595 2.366 1.00 89.88 168 LEU A CA 1
ATOM 1227 C C . LEU A 1 168 ? -4.380 12.214 3.811 1.00 89.88 168 LEU A C 1
ATOM 1229 O O . LEU A 1 168 ? -5.265 12.167 4.666 1.00 89.88 168 LEU A O 1
ATOM 1233 N N . VAL A 1 169 ? -3.103 11.970 4.096 1.00 85.06 169 VAL A N 1
ATOM 1234 C CA . VAL A 1 169 ? -2.636 11.603 5.432 1.00 85.06 169 VAL A CA 1
ATOM 1235 C C . VAL A 1 169 ? -2.853 12.748 6.421 1.00 85.06 169 VAL A C 1
ATOM 1237 O O . VAL A 1 169 ? -3.329 12.503 7.529 1.00 85.06 169 VAL A O 1
ATOM 1240 N N . LEU A 1 170 ? -2.565 13.995 6.033 1.00 84.25 170 LEU A N 1
ATOM 1241 C CA . LEU A 1 170 ? -2.812 15.162 6.881 1.00 84.25 170 LEU A CA 1
ATOM 1242 C C . LEU A 1 170 ? -4.306 15.329 7.191 1.00 84.25 170 LEU A C 1
ATOM 1244 O O . LEU A 1 170 ? -4.660 15.584 8.340 1.00 84.25 170 LEU A O 1
ATOM 1248 N N . THR A 1 171 ? -5.179 15.143 6.197 1.00 88.50 171 THR A N 1
ATOM 1249 C CA . THR A 1 171 ? -6.639 15.182 6.381 1.00 88.50 171 THR A CA 1
ATOM 1250 C C . THR A 1 171 ? -7.128 14.056 7.298 1.00 88.50 171 THR A C 1
ATOM 1252 O O . THR A 1 171 ? -7.968 14.282 8.171 1.00 88.50 171 THR A O 1
ATOM 1255 N N . ALA A 1 172 ? -6.592 12.842 7.151 1.00 86.31 172 ALA A N 1
ATOM 1256 C CA . ALA A 1 172 ? -6.911 11.727 8.041 1.00 86.31 172 ALA A CA 1
ATOM 1257 C C . ALA A 1 172 ? -6.462 12.011 9.486 1.00 86.31 172 ALA A C 1
ATOM 1259 O O . ALA A 1 172 ? -7.211 11.764 10.433 1.00 86.31 172 ALA A O 1
ATOM 1260 N N . LEU A 1 173 ? -5.260 12.568 9.657 1.00 80.56 173 LEU A N 1
ATOM 1261 C CA . LEU A 1 173 ? -4.698 12.912 10.960 1.00 80.56 173 LEU A CA 1
ATOM 1262 C C . LEU A 1 173 ? -5.477 14.049 11.635 1.00 80.56 173 LEU A C 1
ATOM 1264 O O . LEU A 1 173 ? -5.779 13.945 12.821 1.00 80.56 173 LEU A O 1
ATOM 1268 N N . SER A 1 174 ? -5.871 15.092 10.896 1.00 83.00 174 SER A N 1
ATOM 1269 C CA . SER A 1 174 ? -6.655 16.202 11.455 1.00 83.00 174 SER A CA 1
ATOM 1270 C C . SER A 1 174 ? -8.016 15.727 11.962 1.00 83.00 174 SER A C 1
ATOM 1272 O O . SER A 1 174 ? -8.396 16.042 13.085 1.00 83.00 174 SER A O 1
ATOM 1274 N N . ARG A 1 175 ? -8.715 14.882 11.190 1.00 84.94 175 ARG A N 1
ATOM 1275 C CA . ARG A 1 175 ? -9.991 14.278 11.614 1.00 84.94 175 ARG A CA 1
ATOM 1276 C C . ARG A 1 175 ? -9.828 13.367 12.821 1.00 84.94 175 ARG A C 1
ATOM 1278 O O . ARG A 1 175 ? -10.724 13.306 13.661 1.00 84.94 175 ARG A O 1
ATOM 1285 N N . LYS A 1 176 ? -8.692 12.670 12.916 1.00 79.44 176 LYS A N 1
ATOM 1286 C CA . LYS A 1 176 ? -8.380 11.836 14.075 1.00 79.44 176 LYS A CA 1
ATOM 1287 C C . LYS A 1 176 ? -8.175 12.677 15.335 1.00 79.44 176 LYS A C 1
ATOM 1289 O O . LYS A 1 176 ? -8.692 12.300 16.379 1.00 79.44 176 LYS A O 1
ATOM 1294 N N . ILE A 1 177 ? -7.453 13.794 15.231 1.00 75.12 177 ILE A N 1
ATOM 1295 C CA . ILE A 1 177 ? -7.206 14.729 16.342 1.00 75.12 177 ILE A CA 1
ATOM 1296 C C . ILE A 1 177 ? -8.496 15.433 16.776 1.00 75.12 177 ILE A C 1
ATOM 1298 O O . ILE A 1 177 ? -8.704 15.626 17.967 1.00 75.12 177 ILE A O 1
ATOM 1302 N N . GLU A 1 178 ? -9.392 15.754 15.837 1.00 77.06 178 GLU A N 1
ATOM 1303 C CA . GLU A 1 178 ? -10.729 16.294 16.138 1.00 77.06 178 GLU A CA 1
ATOM 1304 C C . GLU A 1 178 ? -11.613 15.336 16.951 1.00 77.06 178 GLU A C 1
ATOM 1306 O O . GLU A 1 178 ? -12.674 15.742 17.417 1.00 77.06 178 GLU A O 1
ATOM 1311 N N . GLY A 1 179 ? -11.228 14.063 17.086 1.00 71.56 179 GLY A N 1
ATOM 1312 C CA . GLY A 1 179 ? -12.046 13.058 17.759 1.00 71.56 179 GLY A CA 1
ATOM 1313 C C . GLY A 1 179 ? -13.338 12.737 17.002 1.00 71.56 179 GLY A C 1
ATOM 1314 O O . GLY A 1 179 ? -14.285 12.229 17.599 1.00 71.56 179 GLY A O 1
ATOM 1315 N N . ARG A 1 180 ? -13.409 13.028 15.690 1.00 71.19 180 ARG A N 1
ATOM 1316 C CA . ARG A 1 180 ? -14.610 12.735 14.898 1.00 71.19 180 ARG A CA 1
ATOM 1317 C C . ARG A 1 180 ? -14.891 11.240 14.893 1.00 71.19 180 ARG A C 1
ATOM 1319 O O . ARG A 1 180 ? -14.039 10.431 14.527 1.00 71.19 180 ARG A O 1
ATOM 1326 N N . GLU A 1 181 ? -16.126 10.887 15.221 1.00 71.31 181 GLU A N 1
ATOM 1327 C CA . GLU A 1 181 ? -16.619 9.526 15.067 1.00 71.31 181 GLU A CA 1
ATOM 1328 C C . GLU A 1 181 ? -16.841 9.230 13.578 1.00 71.31 181 GLU A C 1
ATOM 1330 O O . GLU A 1 181 ? -17.650 9.882 12.917 1.00 71.31 181 GLU A O 1
ATOM 1335 N N . GLY A 1 182 ? -16.111 8.258 13.023 1.00 82.12 182 GLY A N 1
ATOM 1336 C CA . GLY A 1 182 ? -16.308 7.839 11.635 1.00 82.12 182 GLY A CA 1
ATOM 1337 C C . GLY A 1 182 ? -15.033 7.417 10.903 1.00 82.12 182 GLY A C 1
ATOM 1338 O O . GLY A 1 182 ? -13.986 7.205 11.522 1.00 82.12 182 GLY A O 1
ATOM 1339 N N . PRO A 1 183 ? -15.120 7.213 9.577 1.00 87.38 183 PRO A N 1
ATOM 1340 C CA . PRO A 1 183 ? -13.955 6.921 8.753 1.00 87.38 183 PRO A CA 1
ATOM 1341 C C . PRO A 1 183 ? -13.054 8.157 8.642 1.00 87.38 183 PRO A C 1
ATOM 1343 O O . PRO A 1 183 ? -13.538 9.279 8.493 1.00 87.38 183 PRO A O 1
ATOM 1346 N N . LEU A 1 184 ? -11.737 7.949 8.676 1.00 87.81 184 LEU A N 1
ATOM 1347 C CA . LEU A 1 184 ? -10.750 9.027 8.562 1.00 87.81 184 LEU A CA 1
ATOM 1348 C C . LEU A 1 184 ? -10.695 9.600 7.147 1.00 87.81 184 LEU A C 1
ATOM 1350 O O . LEU A 1 184 ? -10.467 10.794 6.979 1.00 87.81 184 LEU A O 1
ATOM 1354 N N . LEU A 1 185 ? -10.948 8.768 6.136 1.00 91.50 185 LEU A N 1
ATOM 1355 C CA . LEU A 1 185 ? -11.056 9.186 4.740 1.00 91.50 185 LEU A CA 1
ATOM 1356 C C . LEU A 1 185 ? -12.468 8.956 4.199 1.00 91.50 185 LEU A C 1
ATOM 1358 O O . LEU A 1 185 ? -13.126 7.954 4.496 1.00 91.50 185 LEU A O 1
ATOM 1362 N N . HIS A 1 186 ? -12.935 9.864 3.351 1.00 92.19 186 HIS A N 1
ATOM 1363 C CA . HIS A 1 186 ? -14.136 9.669 2.547 1.00 92.19 186 HIS A CA 1
ATOM 1364 C C . HIS A 1 186 ? -13.842 8.784 1.325 1.00 92.19 186 HIS A C 1
ATOM 1366 O O . HIS A 1 186 ? -12.690 8.541 0.973 1.00 92.19 186 HIS A O 1
ATOM 1372 N N . ARG A 1 187 ? -14.898 8.306 0.651 1.00 92.19 187 ARG A N 1
ATOM 1373 C CA . ARG A 1 187 ? -14.776 7.432 -0.534 1.00 92.19 187 ARG A CA 1
ATOM 1374 C C . ARG A 1 187 ? -13.952 8.070 -1.650 1.00 92.19 187 ARG A C 1
ATOM 1376 O O . ARG A 1 187 ? -13.064 7.427 -2.189 1.00 92.19 187 ARG A O 1
ATOM 1383 N N . PHE A 1 188 ? -14.219 9.338 -1.963 1.00 93.31 188 PHE A N 1
ATOM 1384 C CA . PHE A 1 188 ? -13.501 10.061 -3.017 1.00 93.31 188 PHE A CA 1
ATOM 1385 C C . PHE A 1 188 ? -12.024 10.283 -2.679 1.00 93.31 188 PHE A C 1
ATOM 1387 O O . PHE A 1 188 ? -11.170 10.160 -3.548 1.00 93.31 188 PHE A O 1
ATOM 1394 N N . GLU A 1 189 ? -11.716 10.557 -1.412 1.00 94.31 189 GLU A N 1
ATOM 1395 C CA . GLU A 1 189 ? -10.342 10.733 -0.937 1.00 94.31 189 GLU A CA 1
ATOM 1396 C C . GLU A 1 189 ? -9.556 9.419 -1.016 1.00 94.31 189 GLU A C 1
ATOM 1398 O O . GLU A 1 189 ? -8.433 9.397 -1.515 1.00 94.31 189 GLU A O 1
ATOM 1403 N N . ALA A 1 190 ? -10.164 8.304 -0.596 1.00 93.31 190 ALA A N 1
ATOM 1404 C CA . ALA A 1 190 ? -9.552 6.991 -0.757 1.00 93.31 190 ALA A CA 1
ATOM 1405 C C . ALA A 1 190 ? -9.391 6.615 -2.234 1.00 93.31 190 ALA A C 1
ATOM 1407 O O . ALA A 1 190 ? -8.322 6.148 -2.607 1.00 93.31 190 ALA A O 1
ATOM 1408 N N . LEU A 1 191 ? -10.388 6.884 -3.085 1.00 94.94 191 LEU A N 1
ATOM 1409 C CA . LEU A 1 191 ? -10.297 6.641 -4.527 1.00 94.94 191 LEU A CA 1
ATOM 1410 C C . LEU A 1 191 ? -9.146 7.429 -5.168 1.00 94.94 191 LEU A C 1
ATOM 1412 O O . LEU A 1 191 ? -8.403 6.872 -5.969 1.00 94.94 191 LEU A O 1
ATOM 1416 N N . LEU A 1 192 ? -8.953 8.695 -4.786 1.00 94.44 192 LEU A N 1
ATOM 1417 C CA . LEU A 1 192 ? -7.819 9.494 -5.253 1.00 94.44 192 LEU A CA 1
ATOM 1418 C C . LEU A 1 192 ? -6.483 8.867 -4.829 1.00 94.44 192 LEU A C 1
ATOM 1420 O O . LEU A 1 192 ? -5.555 8.788 -5.635 1.00 94.44 192 LEU A O 1
ATOM 1424 N N . GLY A 1 193 ? -6.403 8.372 -3.590 1.00 92.69 193 GLY A N 1
ATOM 1425 C CA . GLY A 1 193 ? -5.251 7.616 -3.099 1.00 92.69 193 GLY A CA 1
ATOM 1426 C C . GLY A 1 193 ? -4.996 6.347 -3.916 1.00 92.69 193 GLY A C 1
ATOM 1427 O O . GLY A 1 193 ? -3.870 6.116 -4.343 1.00 92.69 193 GLY A O 1
ATOM 1428 N N . VAL A 1 194 ? -6.044 5.571 -4.204 1.00 94.75 194 VAL A N 1
ATOM 1429 C CA . VAL A 1 194 ? -5.978 4.348 -5.022 1.00 94.75 194 VAL A CA 1
ATOM 1430 C C . VAL A 1 194 ? -5.440 4.658 -6.414 1.00 94.75 194 VAL A C 1
ATOM 1432 O O . VAL A 1 194 ? -4.467 4.040 -6.839 1.00 94.75 194 VAL A O 1
ATOM 1435 N N . VAL A 1 195 ? -6.026 5.640 -7.105 1.00 95.00 195 VAL A N 1
ATOM 1436 C CA . VAL A 1 195 ? -5.595 6.050 -8.451 1.00 95.00 195 VAL A CA 1
ATOM 1437 C C . VAL A 1 195 ? -4.136 6.497 -8.432 1.00 95.00 195 VAL A C 1
ATOM 1439 O O . VAL A 1 195 ? -3.349 6.054 -9.265 1.00 95.00 195 VAL A O 1
ATOM 1442 N N . THR A 1 196 ? -3.751 7.308 -7.444 1.00 93.12 196 THR A N 1
ATOM 1443 C CA . THR A 1 196 ? -2.364 7.759 -7.275 1.00 93.12 196 THR A CA 1
ATOM 1444 C C . THR A 1 196 ? -1.417 6.566 -7.118 1.00 93.12 196 THR A C 1
ATOM 1446 O O . THR A 1 196 ? -0.425 6.469 -7.836 1.00 93.12 196 THR A O 1
ATOM 1449 N N . CYS A 1 197 ? -1.734 5.614 -6.237 1.00 92.00 197 CYS A N 1
ATOM 1450 C CA . CYS A 1 197 ? -0.906 4.430 -6.017 1.00 92.00 197 CYS A CA 1
ATOM 1451 C C . CYS A 1 197 ? -0.817 3.531 -7.259 1.00 92.00 197 CYS A C 1
ATOM 1453 O O . CYS A 1 197 ? 0.272 3.042 -7.563 1.00 92.00 197 CYS A O 1
ATOM 1455 N N . ILE A 1 198 ? -1.920 3.330 -7.990 1.00 92.75 198 ILE A N 1
ATOM 1456 C CA . ILE A 1 198 ? -1.940 2.540 -9.233 1.00 92.75 198 ILE A CA 1
ATOM 1457 C C . ILE A 1 198 ? -1.035 3.186 -10.285 1.00 92.75 198 ILE A C 1
ATOM 1459 O O . ILE A 1 198 ? -0.213 2.493 -10.883 1.00 92.75 198 ILE A O 1
ATOM 1463 N N . VAL A 1 199 ? -1.132 4.504 -10.486 1.00 90.75 199 VAL A N 1
ATOM 1464 C CA . VAL A 1 199 ? -0.289 5.232 -11.450 1.00 90.75 199 VAL A CA 1
ATOM 1465 C C . VAL A 1 199 ? 1.190 5.109 -11.082 1.00 90.75 199 VAL A C 1
ATOM 1467 O O . VAL A 1 199 ? 1.996 4.718 -11.924 1.00 90.75 199 VAL A O 1
ATOM 1470 N N . LEU A 1 200 ? 1.552 5.372 -9.821 1.00 88.62 200 LEU A N 1
ATOM 1471 C CA . LEU A 1 200 ? 2.942 5.267 -9.361 1.00 88.62 200 LEU A CA 1
ATOM 1472 C C . LEU A 1 200 ? 3.498 3.846 -9.494 1.00 88.62 200 LEU A C 1
ATOM 1474 O O . LEU A 1 200 ? 4.642 3.669 -9.902 1.00 88.62 200 LEU A O 1
ATOM 1478 N N . THR A 1 201 ? 2.685 2.836 -9.181 1.00 88.44 201 THR A N 1
ATOM 1479 C CA . THR A 1 201 ? 3.085 1.428 -9.291 1.00 88.44 201 THR A CA 1
ATOM 1480 C C . THR A 1 201 ? 3.340 1.039 -10.743 1.00 88.44 201 THR A C 1
ATOM 1482 O O . THR A 1 201 ? 4.346 0.402 -11.041 1.00 88.44 201 THR A O 1
ATOM 1485 N N . ASN A 1 202 ? 2.480 1.467 -11.667 1.00 86.50 202 ASN A N 1
ATOM 1486 C CA . ASN A 1 202 ? 2.636 1.155 -13.086 1.00 86.50 202 ASN A CA 1
ATOM 1487 C C . ASN A 1 202 ? 3.824 1.868 -13.734 1.00 86.50 202 ASN A C 1
ATOM 1489 O O . ASN A 1 202 ? 4.510 1.265 -14.555 1.00 86.50 202 ASN A O 1
ATOM 1493 N N . LEU A 1 203 ? 4.114 3.105 -13.318 1.00 83.81 203 LEU A N 1
ATOM 1494 C CA . LEU A 1 203 ? 5.345 3.806 -13.694 1.00 83.81 203 LEU A CA 1
ATOM 1495 C C . LEU A 1 203 ? 6.597 3.151 -13.103 1.00 83.81 203 LEU A C 1
ATOM 1497 O O . LEU A 1 203 ? 7.704 3.367 -13.603 1.00 83.81 203 LEU A O 1
ATOM 1501 N N . ALA A 1 204 ? 6.445 2.365 -12.036 1.00 79.19 204 ALA A N 1
ATOM 1502 C CA . ALA A 1 204 ? 7.574 1.708 -11.412 1.00 79.19 204 ALA A CA 1
ATOM 1503 C C . ALA A 1 204 ? 7.946 0.353 -11.979 1.00 79.19 204 ALA A C 1
ATOM 1505 O O . ALA A 1 204 ? 9.115 -0.028 -11.909 1.00 79.19 204 ALA A O 1
ATOM 1506 N N . ILE A 1 205 ? 6.986 -0.346 -12.571 1.00 76.94 205 ILE A N 1
ATOM 1507 C CA . ILE A 1 205 ? 7.264 -1.601 -13.255 1.00 76.94 205 ILE A CA 1
ATOM 1508 C C . ILE A 1 205 ? 7.846 -1.267 -14.640 1.00 76.94 205 ILE A C 1
ATOM 1510 O O . ILE A 1 205 ? 7.244 -0.464 -15.358 1.00 76.94 205 ILE A O 1
ATOM 1514 N N . PRO A 1 206 ? 8.999 -1.832 -15.039 1.00 67.31 206 PRO A N 1
ATOM 1515 C CA . PRO A 1 206 ? 9.659 -1.502 -16.303 1.00 67.31 206 PRO A CA 1
ATOM 1516 C C . PRO A 1 206 ? 8.819 -1.860 -17.533 1.00 67.31 206 PRO A C 1
ATOM 1518 O O . PRO A 1 206 ? 7.987 -2.762 -17.498 1.00 67.31 206 PRO A O 1
ATOM 1521 N N . SER A 1 207 ? 9.024 -1.152 -18.645 1.00 63.19 207 SER A N 1
ATOM 1522 C CA . SER A 1 207 ? 8.221 -1.308 -19.868 1.00 63.19 207 SER A CA 1
ATOM 1523 C C . SER A 1 207 ? 8.550 -2.536 -20.723 1.00 63.19 207 SER A C 1
ATOM 1525 O O . SER A 1 207 ? 7.709 -2.895 -21.522 1.00 63.19 207 SER A O 1
ATOM 1527 N N . HIS A 1 208 ? 9.726 -3.151 -20.565 1.00 58.59 208 HIS A N 1
ATOM 1528 C CA . HIS A 1 208 ? 10.189 -4.319 -21.344 1.00 58.59 208 HIS A CA 1
ATOM 1529 C C . HIS A 1 208 ? 9.862 -5.664 -20.678 1.00 58.59 208 HIS A C 1
ATOM 1531 O O . HIS A 1 208 ? 10.249 -6.715 -21.180 1.00 58.59 208 HIS A O 1
ATOM 1537 N N . VAL A 1 209 ? 9.177 -5.647 -19.529 1.00 56.06 209 VAL A N 1
ATOM 1538 C CA . VAL A 1 209 ? 8.415 -6.818 -19.091 1.00 56.06 209 VAL A CA 1
ATOM 1539 C C . VAL A 1 209 ? 7.180 -6.827 -19.992 1.00 56.06 209 VAL A C 1
ATOM 1541 O O . VAL A 1 209 ? 6.142 -6.279 -19.627 1.00 56.06 209 VAL A O 1
ATOM 1544 N N . ASP A 1 210 ? 7.354 -7.332 -21.216 1.00 52.53 210 ASP A N 1
ATOM 1545 C CA . ASP A 1 210 ? 6.354 -7.334 -22.298 1.00 52.53 210 ASP A CA 1
ATOM 1546 C C . ASP A 1 210 ? 5.145 -8.238 -21.993 1.00 52.53 210 ASP A C 1
ATOM 1548 O O . ASP A 1 210 ? 4.234 -8.366 -22.800 1.00 52.53 210 ASP A O 1
ATOM 1552 N N . GLU A 1 211 ? 5.091 -8.828 -20.800 1.00 66.00 211 GLU A N 1
ATOM 1553 C CA . GLU A 1 211 ? 3.997 -9.673 -20.353 1.00 66.00 211 GLU A CA 1
ATOM 1554 C C . GLU A 1 211 ? 3.146 -8.914 -19.319 1.00 66.00 211 GLU A C 1
ATOM 1556 O O . GLU A 1 211 ? 3.583 -8.584 -18.206 1.00 66.00 211 GLU A O 1
ATOM 1561 N N . GLY A 1 212 ? 1.886 -8.637 -19.660 1.00 70.12 212 GLY A N 1
ATOM 1562 C CA . GLY A 1 212 ? 0.928 -8.013 -18.747 1.00 70.12 212 GLY A CA 1
ATOM 1563 C C . GLY A 1 212 ? 0.642 -8.848 -17.493 1.00 70.12 212 GLY A C 1
ATOM 1564 O O . GLY A 1 212 ? 0.314 -8.277 -16.450 1.00 70.12 212 GLY A O 1
ATOM 1565 N N . ALA A 1 213 ? 0.842 -10.172 -17.546 1.00 72.25 213 ALA A N 1
ATOM 1566 C CA . ALA A 1 213 ? 0.651 -11.078 -16.411 1.00 72.25 213 ALA A CA 1
ATOM 1567 C C . ALA A 1 213 ? 1.623 -10.782 -15.240 1.00 72.25 213 ALA A C 1
ATOM 1569 O O . ALA A 1 213 ? 1.145 -10.398 -14.167 1.00 72.25 213 ALA A O 1
ATOM 1570 N N . PRO A 1 214 ? 2.963 -10.830 -15.393 1.00 76.56 214 PRO A N 1
ATOM 1571 C CA . PRO A 1 214 ? 3.896 -10.388 -14.356 1.00 76.56 214 PRO A CA 1
ATOM 1572 C C . PRO A 1 214 ? 3.607 -8.978 -13.835 1.00 76.56 214 PRO A C 1
ATOM 1574 O O . PRO A 1 214 ? 3.680 -8.748 -12.628 1.00 76.56 214 PRO A O 1
ATOM 1577 N N . ARG A 1 215 ? 3.232 -8.031 -14.709 1.00 82.75 215 ARG A N 1
ATOM 1578 C CA . ARG A 1 215 ? 2.921 -6.649 -14.304 1.00 82.75 215 ARG A CA 1
ATOM 1579 C C . ARG A 1 215 ? 1.676 -6.572 -13.416 1.00 82.75 215 ARG A C 1
ATOM 1581 O O . ARG A 1 215 ? 1.673 -5.832 -12.427 1.00 82.75 215 ARG A O 1
ATOM 1588 N N . GLN A 1 216 ? 0.643 -7.355 -13.722 1.00 85.19 216 GLN A N 1
ATOM 1589 C CA . GLN A 1 216 ? -0.571 -7.460 -12.915 1.00 85.19 216 GLN A CA 1
ATOM 1590 C C . GLN A 1 216 ? -0.249 -7.918 -11.490 1.00 85.19 216 GLN A C 1
ATOM 1592 O O . GLN A 1 216 ? -0.606 -7.229 -10.528 1.00 85.19 216 GLN A O 1
ATOM 1597 N N . TYR A 1 217 ? 0.460 -9.040 -11.350 1.00 85.44 217 TYR A N 1
ATOM 1598 C CA . TYR A 1 217 ? 0.738 -9.628 -10.041 1.00 85.44 217 TYR A CA 1
ATOM 1599 C C . TYR A 1 217 ? 1.875 -8.903 -9.297 1.00 85.44 217 TYR A C 1
ATOM 1601 O O . TYR A 1 217 ? 1.774 -8.673 -8.095 1.00 85.44 217 TYR A O 1
ATOM 1609 N N . ALA A 1 218 ? 2.934 -8.438 -9.952 1.00 84.38 218 ALA A N 1
ATOM 1610 C CA . ALA A 1 218 ? 3.941 -7.621 -9.270 1.00 84.38 218 ALA A CA 1
ATOM 1611 C C . ALA A 1 218 ? 3.331 -6.306 -8.752 1.00 84.38 218 ALA A C 1
ATOM 1613 O O . ALA A 1 218 ? 3.574 -5.904 -7.611 1.00 84.38 218 ALA A O 1
ATOM 1614 N N . GLY A 1 219 ? 2.466 -5.673 -9.553 1.00 86.88 219 GLY A N 1
ATOM 1615 C CA . GLY A 1 219 ? 1.786 -4.439 -9.170 1.00 86.88 219 GLY A CA 1
ATOM 1616 C C . GLY A 1 219 ? 0.880 -4.606 -7.954 1.00 86.88 219 GLY A C 1
ATOM 1617 O O . GLY A 1 219 ? 0.936 -3.791 -7.037 1.00 86.88 219 GLY A O 1
ATOM 1618 N N . LEU A 1 220 ? 0.099 -5.687 -7.880 1.00 89.62 220 LEU A N 1
ATOM 1619 C CA . LEU A 1 220 ? -0.765 -5.944 -6.723 1.00 89.62 220 LEU A CA 1
ATOM 1620 C C . LEU A 1 220 ? 0.020 -6.251 -5.434 1.00 89.62 220 LEU A C 1
ATOM 1622 O O . LEU A 1 220 ? -0.436 -5.850 -4.364 1.00 89.62 220 LEU A O 1
ATOM 1626 N N . ILE A 1 221 ? 1.212 -6.865 -5.506 1.00 85.31 221 ILE A N 1
ATOM 1627 C CA . ILE A 1 221 ? 2.104 -7.006 -4.333 1.00 85.31 221 ILE A CA 1
ATOM 1628 C C . ILE A 1 221 ? 2.528 -5.629 -3.828 1.00 85.31 221 ILE A C 1
ATOM 1630 O O . ILE A 1 221 ? 2.416 -5.342 -2.637 1.00 85.31 221 ILE A O 1
ATOM 1634 N N . ILE A 1 222 ? 3.003 -4.771 -4.734 1.00 83.88 222 ILE A N 1
ATOM 1635 C CA . ILE A 1 222 ? 3.450 -3.414 -4.400 1.00 83.88 222 ILE A CA 1
ATOM 1636 C C . ILE A 1 222 ? 2.289 -2.605 -3.803 1.00 83.88 222 ILE A C 1
ATOM 1638 O O . ILE A 1 222 ? 2.460 -1.891 -2.814 1.00 83.88 222 ILE A O 1
ATOM 1642 N N . LEU A 1 223 ? 1.091 -2.755 -4.370 1.00 89.31 223 LEU A N 1
ATOM 1643 C CA . LEU A 1 223 ? -0.124 -2.076 -3.932 1.00 89.31 223 LEU A CA 1
ATOM 1644 C C . LEU A 1 223 ? -0.722 -2.642 -2.638 1.00 89.31 223 LEU A C 1
ATOM 1646 O O . LEU A 1 223 ? -1.517 -1.952 -1.998 1.00 89.31 223 LEU A O 1
ATOM 1650 N N . ALA A 1 224 ? -0.347 -3.852 -2.215 1.00 87.25 224 ALA A N 1
ATOM 1651 C CA . ALA A 1 224 ? -0.951 -4.523 -1.066 1.00 87.25 224 ALA A CA 1
ATOM 1652 C C . ALA A 1 224 ? -0.909 -3.654 0.198 1.00 87.25 224 ALA A C 1
ATOM 1654 O O . ALA A 1 224 ? -1.931 -3.447 0.857 1.00 87.25 224 ALA A O 1
ATOM 1655 N N . LEU A 1 225 ? 0.261 -3.085 0.506 1.00 84.62 225 LEU A N 1
ATOM 1656 C CA . LEU A 1 225 ? 0.426 -2.206 1.658 1.00 84.62 225 LEU A CA 1
ATOM 1657 C C . LEU A 1 225 ? -0.362 -0.890 1.512 1.00 84.62 225 LEU A C 1
ATOM 1659 O O . LEU A 1 225 ? -1.223 -0.652 2.359 1.00 84.62 225 LEU A O 1
ATOM 1663 N N . PRO A 1 226 ? -0.146 -0.033 0.494 1.00 87.44 226 PRO A N 1
ATOM 1664 C CA . PRO A 1 226 ? -0.850 1.247 0.409 1.00 87.44 226 PRO A CA 1
ATOM 1665 C C . PRO A 1 226 ? -2.373 1.088 0.319 1.00 87.44 226 PRO A C 1
ATOM 1667 O O . PRO A 1 226 ? -3.092 1.822 0.996 1.00 87.44 226 PRO A O 1
ATOM 1670 N N . LEU A 1 227 ? -2.885 0.095 -0.418 1.00 92.06 227 LEU A N 1
ATOM 1671 C CA . LEU A 1 227 ? -4.324 -0.172 -0.456 1.00 92.06 227 LEU A CA 1
ATOM 1672 C C . LEU A 1 227 ? -4.845 -0.629 0.912 1.00 92.06 227 LEU A C 1
ATOM 1674 O O . LEU A 1 227 ? -5.922 -0.200 1.327 1.00 92.06 227 LEU A O 1
ATOM 1678 N N . SER A 1 228 ? -4.089 -1.459 1.643 1.00 89.12 228 SER A N 1
ATOM 1679 C CA . SER A 1 228 ? -4.478 -1.860 3.000 1.00 89.12 228 SER A CA 1
ATOM 1680 C C . SER A 1 228 ? -4.563 -0.657 3.945 1.00 89.12 228 SER A C 1
ATOM 1682 O O . SER A 1 228 ? -5.513 -0.567 4.718 1.00 89.12 228 SER A O 1
ATOM 1684 N N . LEU A 1 229 ? -3.647 0.314 3.838 1.00 88.19 229 LEU A N 1
ATOM 1685 C CA . LEU A 1 229 ? -3.666 1.538 4.647 1.00 88.19 229 LEU A CA 1
ATOM 1686 C C . LEU A 1 229 ? -4.863 2.431 4.310 1.00 88.19 229 LEU A C 1
ATOM 1688 O O . LEU A 1 229 ? -5.528 2.930 5.220 1.00 88.19 229 LEU A O 1
ATOM 1692 N N . LEU A 1 230 ? -5.176 2.590 3.021 1.00 92.00 230 LEU A N 1
ATOM 1693 C CA . LEU A 1 230 ? -6.372 3.31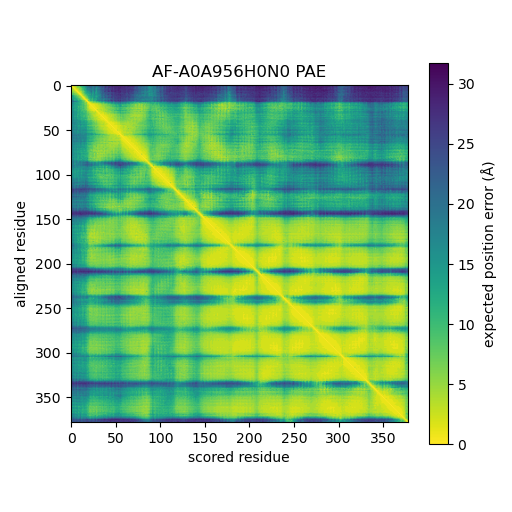0 2.584 1.00 92.00 230 LEU A CA 1
ATOM 1694 C C . LEU A 1 230 ? -7.639 2.632 3.113 1.00 92.00 230 LEU A C 1
ATOM 1696 O O . LEU A 1 230 ? -8.521 3.315 3.631 1.00 92.00 230 LEU A O 1
ATOM 1700 N N . LEU A 1 231 ? -7.707 1.296 3.080 1.00 92.94 231 LEU A N 1
ATOM 1701 C CA . LEU A 1 231 ? -8.835 0.559 3.646 1.00 92.94 231 LEU A CA 1
ATOM 1702 C C . LEU A 1 231 ? -8.935 0.763 5.157 1.00 92.94 231 LEU A C 1
ATOM 1704 O O . LEU A 1 231 ? -10.015 1.056 5.660 1.00 92.94 231 LEU A O 1
ATOM 1708 N N . MET A 1 232 ? -7.820 0.658 5.883 1.00 89.94 232 MET A N 1
ATOM 1709 C CA . MET A 1 232 ? -7.790 0.896 7.326 1.00 89.94 232 MET A CA 1
ATOM 1710 C C . MET A 1 232 ? -8.285 2.309 7.674 1.00 89.94 232 MET A C 1
ATOM 1712 O O . MET A 1 232 ? -9.010 2.476 8.650 1.00 89.94 232 MET A O 1
ATOM 1716 N N . ALA A 1 233 ? -7.955 3.322 6.867 1.00 88.88 233 ALA A N 1
ATOM 1717 C CA . ALA A 1 233 ? -8.430 4.694 7.058 1.00 88.88 233 ALA A CA 1
ATOM 1718 C C . ALA A 1 233 ? -9.931 4.868 6.739 1.00 88.88 233 ALA A C 1
ATOM 1720 O O . ALA A 1 233 ? -10.564 5.812 7.217 1.00 88.88 233 ALA A O 1
ATOM 1721 N N . ARG A 1 234 ? -10.524 3.957 5.958 1.00 92.38 234 ARG A N 1
ATOM 1722 C CA . ARG A 1 234 ? -11.972 3.884 5.689 1.00 92.38 234 ARG A CA 1
ATOM 1723 C C . ARG A 1 234 ? -12.745 3.145 6.781 1.00 92.38 234 ARG A C 1
ATOM 1725 O O . ARG A 1 234 ? -13.972 3.235 6.811 1.00 92.38 234 ARG A O 1
ATOM 1732 N N . VAL A 1 235 ? -12.065 2.439 7.684 1.00 89.19 235 VAL A N 1
ATOM 1733 C CA . VAL A 1 235 ? -12.713 1.792 8.827 1.00 89.19 235 VAL A CA 1
ATOM 1734 C C . VAL A 1 235 ? -13.132 2.862 9.840 1.00 89.19 235 VAL A C 1
ATOM 1736 O O . VAL A 1 235 ? -12.294 3.670 10.246 1.00 89.19 235 VAL A O 1
ATOM 1739 N N . PRO A 1 236 ? -14.402 2.880 10.286 1.00 84.44 236 PRO A N 1
ATOM 1740 C CA . PRO A 1 236 ? -14.844 3.810 11.313 1.00 84.44 236 PRO A CA 1
ATOM 1741 C C . PRO A 1 236 ? -14.025 3.649 12.598 1.00 84.44 236 PRO A C 1
ATOM 1743 O O . PRO A 1 236 ? -14.054 2.599 13.249 1.00 84.44 236 PRO A O 1
ATOM 1746 N N . SER A 1 237 ? -13.298 4.701 12.967 1.00 73.56 237 SER A N 1
ATOM 1747 C CA . SER A 1 237 ? -12.519 4.754 14.201 1.00 73.56 237 SER A CA 1
ATOM 1748 C C . SER A 1 237 ? -13.121 5.820 15.116 1.00 73.56 237 SER A C 1
ATOM 1750 O O . SER A 1 237 ? -13.489 6.896 14.660 1.00 73.56 237 SER A O 1
ATOM 1752 N N . GLY A 1 238 ? -13.250 5.515 16.403 1.00 65.69 238 GLY A N 1
ATOM 1753 C CA . GLY A 1 238 ? -13.763 6.440 17.410 1.00 65.69 238 GLY A CA 1
ATOM 1754 C C . GLY A 1 238 ? -13.193 6.087 18.776 1.00 65.69 238 GLY A C 1
ATOM 1755 O O . GLY A 1 238 ? -12.741 4.953 18.986 1.00 65.69 238 GLY A O 1
ATOM 1756 N N . ASP A 1 239 ? -13.195 7.053 19.690 1.00 62.31 239 ASP A N 1
ATOM 1757 C CA . ASP A 1 239 ? -12.620 6.883 21.030 1.00 62.31 239 ASP A CA 1
ATOM 1758 C C . ASP A 1 239 ? -13.503 6.030 21.951 1.00 62.31 239 ASP A C 1
ATOM 1760 O O . ASP A 1 239 ? -13.024 5.474 22.945 1.00 62.31 239 ASP A O 1
ATOM 1764 N N . GLY A 1 240 ? -14.759 5.813 21.550 1.00 63.09 240 GLY A N 1
ATOM 1765 C CA . GLY A 1 240 ? -15.687 4.891 22.188 1.00 63.09 240 GLY A CA 1
ATOM 1766 C C . GLY A 1 240 ? -15.258 3.410 22.136 1.00 63.09 240 GLY A C 1
ATOM 1767 O O . GLY A 1 240 ? -14.444 2.984 21.294 1.00 63.09 240 GLY A O 1
ATOM 1768 N N . PRO A 1 241 ? -15.814 2.581 23.042 1.00 66.06 241 PRO A N 1
ATOM 1769 C CA . PRO A 1 241 ? -15.507 1.157 23.124 1.00 66.06 241 PRO A CA 1
ATOM 1770 C C . PRO A 1 241 ? -15.815 0.447 21.799 1.00 66.06 241 PRO A C 1
ATOM 1772 O O . PRO A 1 241 ? -16.864 0.659 21.192 1.00 66.06 241 PRO A O 1
ATOM 1775 N N . SER A 1 242 ? -14.901 -0.425 21.356 1.00 68.94 242 SER A N 1
ATOM 1776 C CA . SER A 1 242 ? -14.981 -1.128 20.060 1.00 68.94 242 SER A CA 1
ATOM 1777 C C . SER A 1 242 ? -16.304 -1.862 19.854 1.00 68.94 242 SER A C 1
ATOM 1779 O O . SER A 1 242 ? -16.831 -1.875 18.748 1.00 68.94 242 SER A O 1
ATOM 1781 N N . ARG A 1 243 ? -16.886 -2.385 20.935 1.00 68.44 243 ARG A N 1
ATOM 1782 C CA . ARG A 1 243 ? -18.147 -3.134 20.920 1.00 68.44 243 ARG A CA 1
ATOM 1783 C C . ARG A 1 243 ? -19.342 -2.338 20.400 1.00 68.44 243 ARG A C 1
ATOM 1785 O O . ARG A 1 243 ? -20.230 -2.951 19.824 1.00 68.44 243 ARG A O 1
ATOM 1792 N N . LEU A 1 244 ? -19.352 -1.013 20.561 1.00 68.06 244 LEU A N 1
ATOM 1793 C CA . LEU A 1 244 ? -20.446 -0.149 20.101 1.00 68.06 244 LEU A CA 1
ATOM 1794 C C . LEU A 1 244 ? -20.299 0.278 18.632 1.00 68.06 244 LEU A C 1
ATOM 1796 O O . LEU A 1 244 ? -21.210 0.886 18.072 1.00 68.06 244 LEU A O 1
ATOM 1800 N N . ARG A 1 245 ? -19.165 -0.030 17.989 1.00 74.69 245 ARG A N 1
ATOM 1801 C CA . ARG A 1 245 ? -18.909 0.367 16.603 1.00 74.69 245 ARG A CA 1
ATOM 1802 C C . ARG A 1 245 ? -19.614 -0.583 15.645 1.00 74.69 245 ARG A C 1
ATOM 1804 O O . ARG A 1 245 ? -19.447 -1.800 15.725 1.00 74.69 245 ARG A O 1
ATOM 1811 N N . ARG A 1 246 ? -20.354 -0.013 14.696 1.00 78.62 246 ARG A N 1
ATOM 1812 C CA . ARG A 1 246 ? -20.904 -0.745 13.552 1.00 78.62 246 ARG A CA 1
ATOM 1813 C C . ARG A 1 246 ? -19.937 -0.638 12.386 1.00 78.62 246 ARG A C 1
ATOM 1815 O O . ARG A 1 246 ? -19.536 0.465 12.020 1.00 78.62 246 ARG A O 1
ATOM 1822 N N . ILE A 1 247 ? -19.563 -1.779 11.818 1.00 84.69 247 ILE A N 1
ATOM 1823 C CA . ILE A 1 247 ? -18.677 -1.836 10.656 1.00 84.69 247 ILE A CA 1
ATOM 1824 C C . ILE A 1 247 ? -19.399 -2.594 9.553 1.00 84.69 247 ILE A C 1
ATOM 1826 O O . ILE A 1 247 ? -19.702 -3.777 9.697 1.00 84.69 247 ILE A O 1
ATOM 1830 N N . GLU A 1 248 ? -19.641 -1.905 8.442 1.00 88.31 248 GLU A N 1
ATOM 1831 C CA . GLU A 1 248 ? -20.235 -2.477 7.233 1.00 88.31 248 GLU A CA 1
ATOM 1832 C C . GLU A 1 248 ? -19.166 -3.271 6.462 1.00 88.31 248 GLU A C 1
ATOM 1834 O O . GLU A 1 248 ? -18.699 -2.863 5.394 1.00 88.31 248 GLU A O 1
ATOM 1839 N N . LEU A 1 249 ? -18.723 -4.391 7.044 1.00 90.44 249 LEU A N 1
ATOM 1840 C CA . LEU A 1 249 ? -17.617 -5.202 6.530 1.00 90.44 249 LEU A CA 1
ATOM 1841 C C . LEU A 1 249 ? -17.797 -5.597 5.052 1.00 90.44 249 LEU A C 1
ATOM 1843 O O . LEU A 1 249 ? -16.841 -5.414 4.299 1.00 90.44 249 LEU A O 1
ATOM 1847 N N . PRO A 1 250 ? -18.977 -6.065 4.587 1.00 92.38 250 PRO A N 1
ATOM 1848 C CA . PRO A 1 250 ? -19.148 -6.443 3.184 1.00 92.38 250 PRO A CA 1
ATOM 1849 C C . PRO A 1 250 ? -18.923 -5.272 2.225 1.00 92.38 250 PRO A C 1
ATOM 1851 O O . PRO A 1 250 ? -18.301 -5.443 1.181 1.00 92.38 250 PRO A O 1
ATOM 1854 N N . LYS A 1 251 ? -19.373 -4.064 2.594 1.00 93.31 251 LYS A N 1
ATOM 1855 C CA . LYS A 1 251 ? -19.196 -2.868 1.761 1.00 93.31 251 LYS A CA 1
ATOM 1856 C C . LYS A 1 251 ? -17.732 -2.442 1.693 1.00 93.31 251 LYS A C 1
ATOM 1858 O O . LYS A 1 251 ? -17.268 -2.092 0.617 1.00 93.31 251 LYS A O 1
ATOM 1863 N N . LEU A 1 252 ? -17.004 -2.506 2.811 1.00 93.56 252 LEU A N 1
ATOM 1864 C CA . LEU A 1 252 ? -15.569 -2.200 2.843 1.00 93.56 252 LEU A CA 1
ATOM 1865 C C . LEU A 1 252 ? -14.750 -3.209 2.030 1.00 93.56 252 LEU A C 1
ATOM 1867 O O . LEU A 1 252 ? -13.859 -2.811 1.287 1.00 93.56 252 LEU A O 1
ATOM 1871 N N . LEU A 1 253 ? -15.065 -4.502 2.135 1.00 95.56 253 LEU A N 1
ATOM 1872 C CA . LEU A 1 253 ? -14.395 -5.540 1.348 1.00 95.56 253 LEU A CA 1
ATOM 1873 C C . LEU A 1 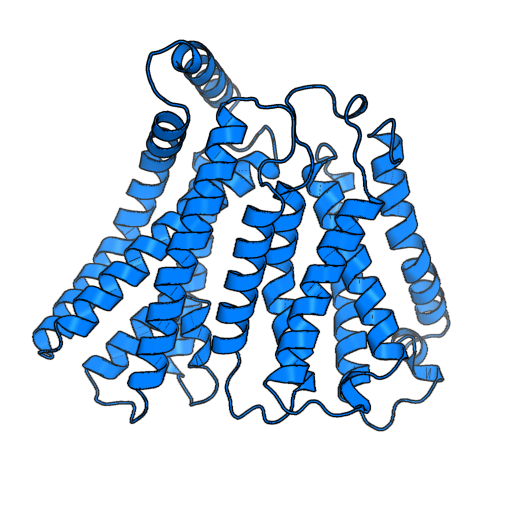253 ? -14.711 -5.414 -0.146 1.00 95.56 253 LEU A C 1
ATOM 1875 O O . LEU A 1 253 ? -13.813 -5.589 -0.962 1.00 95.56 253 LEU A O 1
ATOM 1879 N N . ALA A 1 254 ? -15.948 -5.061 -0.508 1.00 96.19 254 ALA A N 1
ATOM 1880 C CA . ALA A 1 254 ? -16.313 -4.774 -1.894 1.00 96.19 254 ALA A CA 1
ATOM 1881 C C . ALA A 1 254 ? -15.586 -3.528 -2.432 1.00 96.19 254 ALA A C 1
ATOM 1883 O O . ALA A 1 254 ? -15.078 -3.554 -3.550 1.00 96.19 254 ALA A O 1
ATOM 1884 N N . GLU A 1 255 ? -15.483 -2.464 -1.626 1.00 94.94 255 GLU A N 1
ATOM 1885 C CA . GLU A 1 255 ? -14.705 -1.261 -1.953 1.00 94.94 255 GLU A CA 1
ATOM 1886 C C . GLU A 1 255 ? -13.231 -1.640 -2.202 1.00 94.94 255 GLU A C 1
ATOM 1888 O O . GLU A 1 255 ? -12.689 -1.335 -3.260 1.00 94.94 255 GLU A O 1
ATOM 1893 N N . PHE A 1 256 ? -12.617 -2.420 -1.310 1.00 95.75 256 PHE A N 1
ATOM 1894 C CA . PHE A 1 256 ? -11.239 -2.900 -1.460 1.00 95.75 256 PHE A CA 1
ATOM 1895 C C . PHE A 1 256 ? -11.026 -3.783 -2.698 1.00 95.75 256 PHE A C 1
ATOM 1897 O O . PHE A 1 256 ? -10.073 -3.586 -3.453 1.00 95.75 256 PHE A O 1
ATOM 1904 N N . ALA A 1 257 ? -11.930 -4.734 -2.939 1.00 96.31 257 ALA A N 1
ATOM 1905 C CA . ALA A 1 257 ? -11.881 -5.596 -4.114 1.00 96.31 257 ALA A CA 1
ATOM 1906 C C . ALA A 1 257 ? -12.011 -4.788 -5.413 1.00 96.31 257 ALA A C 1
ATOM 1908 O O . ALA A 1 257 ? -11.314 -5.078 -6.383 1.00 96.31 257 ALA A O 1
ATOM 1909 N N . SER A 1 258 ? -12.833 -3.732 -5.418 1.00 96.75 258 SER A N 1
ATOM 1910 C CA . SER A 1 258 ? -12.960 -2.833 -6.570 1.00 96.75 258 SER A CA 1
ATOM 1911 C C . SER A 1 258 ? -11.662 -2.081 -6.878 1.00 96.75 258 SER A C 1
ATOM 1913 O O . SER A 1 258 ? -11.370 -1.834 -8.044 1.00 96.75 258 SER A O 1
ATOM 1915 N N . TRP A 1 259 ? -10.839 -1.772 -5.870 1.00 96.75 259 TRP A N 1
ATOM 1916 C CA . TRP A 1 259 ? -9.533 -1.136 -6.072 1.00 96.75 259 TRP A CA 1
ATOM 1917 C C . TRP A 1 259 ? -8.524 -2.091 -6.710 1.00 96.75 259 TRP A C 1
ATOM 1919 O O . TRP A 1 259 ? -7.813 -1.704 -7.636 1.00 96.75 259 TRP A O 1
ATOM 1929 N N . ALA A 1 260 ? -8.495 -3.350 -6.261 1.00 94.75 260 ALA A N 1
ATOM 1930 C CA . ALA A 1 260 ? -7.684 -4.387 -6.896 1.00 94.75 260 ALA A CA 1
ATOM 1931 C C . ALA A 1 260 ? -8.140 -4.638 -8.345 1.00 94.75 260 ALA A C 1
ATOM 1933 O O . ALA A 1 260 ? -7.313 -4.702 -9.252 1.00 94.75 260 ALA A O 1
ATOM 1934 N N . ALA A 1 261 ? -9.456 -4.693 -8.580 1.00 95.12 261 ALA A N 1
ATOM 1935 C CA . ALA A 1 261 ? -10.027 -4.829 -9.918 1.00 95.12 261 ALA A CA 1
ATOM 1936 C C . ALA A 1 261 ? -9.703 -3.628 -10.820 1.00 95.12 261 ALA A C 1
ATOM 1938 O O . ALA A 1 261 ? -9.412 -3.817 -11.996 1.00 95.12 261 ALA A O 1
ATOM 1939 N N . ALA A 1 262 ? -9.694 -2.404 -10.281 1.00 95.50 262 ALA A N 1
ATOM 1940 C CA . ALA A 1 262 ? -9.302 -1.209 -11.024 1.00 95.50 262 ALA A CA 1
ATOM 1941 C C . ALA A 1 262 ? -7.846 -1.285 -11.503 1.00 95.50 262 ALA A C 1
ATOM 1943 O O . ALA A 1 262 ? -7.566 -0.907 -12.636 1.00 95.50 262 ALA A O 1
ATOM 1944 N N . HIS A 1 263 ? -6.929 -1.818 -10.684 1.00 93.44 263 HIS A N 1
ATOM 1945 C CA . HIS A 1 263 ? -5.554 -2.073 -11.125 1.00 93.44 263 HIS A CA 1
ATOM 1946 C C . HIS A 1 263 ? -5.517 -3.089 -12.267 1.00 93.44 263 HIS A C 1
ATOM 1948 O O . HIS A 1 263 ? -4.929 -2.800 -13.300 1.00 93.44 263 HIS A O 1
ATOM 1954 N N . ILE A 1 264 ? -6.197 -4.233 -12.127 1.00 91.50 264 ILE A N 1
ATOM 1955 C CA . ILE A 1 264 ? -6.265 -5.257 -13.188 1.00 91.50 264 ILE A CA 1
ATOM 1956 C C . ILE A 1 264 ? -6.832 -4.666 -14.487 1.00 91.50 264 ILE A C 1
ATOM 1958 O O . ILE A 1 264 ? -6.298 -4.922 -15.560 1.00 91.50 264 ILE A O 1
ATOM 1962 N N . LEU A 1 265 ? -7.869 -3.828 -14.395 1.00 91.88 265 LEU A N 1
ATOM 1963 C CA . LEU A 1 265 ? -8.458 -3.147 -15.545 1.00 91.88 265 LEU A CA 1
ATOM 1964 C C . LEU A 1 265 ? -7.472 -2.175 -16.205 1.00 91.88 265 LEU A C 1
ATOM 1966 O O . LEU A 1 265 ? -7.365 -2.162 -17.424 1.00 91.88 265 LEU A O 1
ATOM 1970 N N . VAL A 1 266 ? -6.737 -1.378 -15.422 1.00 91.00 266 VAL A N 1
ATOM 1971 C CA . VAL A 1 266 ? -5.674 -0.511 -15.957 1.00 91.00 266 VAL A CA 1
ATOM 1972 C C . VAL A 1 266 ? -4.615 -1.351 -16.667 1.00 91.00 266 VAL A C 1
ATOM 1974 O O . VAL A 1 266 ? -4.185 -0.980 -17.755 1.00 91.00 266 VAL A O 1
ATOM 1977 N N . ILE A 1 267 ? -4.237 -2.500 -16.106 1.00 89.19 267 ILE A N 1
ATOM 1978 C CA . ILE A 1 267 ? -3.293 -3.398 -16.769 1.00 89.19 267 ILE A CA 1
ATOM 1979 C C . ILE A 1 267 ? -3.852 -3.889 -18.108 1.00 89.19 267 ILE A C 1
ATOM 1981 O O . ILE A 1 267 ? -3.205 -3.697 -19.128 1.00 89.19 267 ILE A O 1
ATOM 1985 N N . ALA A 1 268 ? -5.079 -4.407 -18.123 1.00 87.25 268 ALA A N 1
ATOM 1986 C CA . ALA A 1 268 ? -5.729 -4.921 -19.328 1.00 87.25 268 ALA A CA 1
ATOM 1987 C C . ALA A 1 268 ? -5.988 -3.862 -20.418 1.00 87.25 268 ALA A C 1
ATOM 1989 O O . ALA A 1 268 ? -6.063 -4.203 -21.593 1.00 87.25 268 ALA A O 1
ATOM 1990 N N . LEU A 1 269 ? -6.167 -2.588 -20.049 1.00 89.00 269 LEU A N 1
ATOM 1991 C CA . LEU A 1 269 ? -6.429 -1.506 -21.007 1.00 89.00 269 LEU A CA 1
ATOM 1992 C C . LEU A 1 269 ? -5.160 -0.933 -21.643 1.00 89.00 269 LEU A C 1
ATOM 1994 O O . LEU A 1 269 ? -5.219 -0.435 -22.765 1.00 89.00 269 LEU A O 1
ATOM 1998 N N . PHE A 1 270 ? -4.046 -0.928 -20.909 1.00 86.44 270 PHE A N 1
ATOM 1999 C CA . PHE A 1 270 ? -2.826 -0.220 -21.311 1.00 86.44 270 PHE A CA 1
ATOM 2000 C C . PHE A 1 270 ? -1.647 -1.141 -21.615 1.00 86.44 270 PHE A C 1
ATOM 2002 O O . PHE A 1 270 ? -0.657 -0.683 -22.183 1.00 86.44 270 PHE A O 1
ATOM 2009 N N . PHE A 1 271 ? -1.736 -2.413 -21.239 1.00 82.88 271 PHE A N 1
ATOM 2010 C CA . PHE A 1 271 ? -0.685 -3.399 -21.429 1.00 82.88 271 PHE A CA 1
ATOM 2011 C C . PHE A 1 271 ? -1.282 -4.659 -22.047 1.00 82.88 271 PHE A C 1
ATOM 2013 O O . PHE A 1 271 ? -2.446 -4.979 -21.815 1.00 82.88 271 PHE A O 1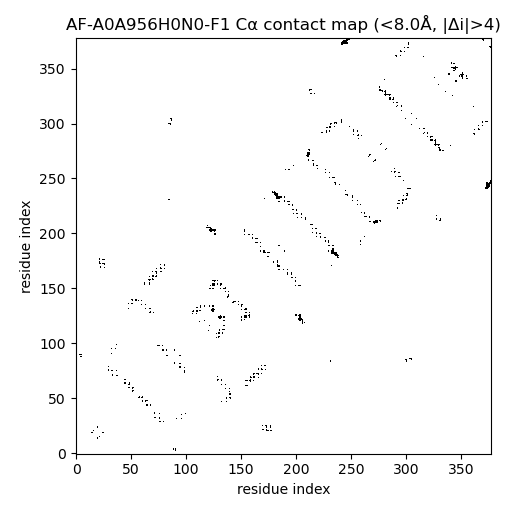
ATOM 2020 N N . ASP A 1 272 ? -0.486 -5.355 -22.852 1.00 79.19 272 ASP A N 1
ATOM 2021 C CA . ASP A 1 272 ? -0.924 -6.596 -23.478 1.00 79.19 272 ASP A CA 1
ATOM 2022 C C . ASP A 1 272 ? -1.013 -7.688 -22.406 1.00 79.19 272 ASP A C 1
ATOM 2024 O O . ASP A 1 272 ? -0.028 -7.981 -21.724 1.00 79.19 272 ASP A O 1
ATOM 2028 N N . VAL A 1 273 ? -2.215 -8.218 -22.174 1.00 78.31 273 VAL A N 1
ATOM 2029 C CA . VAL A 1 273 ? -2.466 -9.232 -21.143 1.00 78.31 273 VAL A CA 1
ATOM 2030 C C . VAL A 1 273 ? -2.912 -10.512 -21.817 1.00 78.31 273 VAL A C 1
ATOM 2032 O O . VAL A 1 273 ? -4.014 -10.588 -22.362 1.00 78.31 273 VAL A O 1
ATOM 2035 N N . ASP A 1 274 ? -2.084 -11.543 -21.699 1.00 77.44 274 ASP A N 1
ATOM 2036 C CA . ASP A 1 274 ? -2.433 -12.872 -22.171 1.00 77.44 274 ASP A CA 1
ATOM 2037 C C . ASP A 1 274 ? -3.665 -13.424 -21.452 1.00 77.44 274 ASP A C 1
ATOM 2039 O O . ASP A 1 274 ? -3.858 -13.244 -20.246 1.00 77.44 274 ASP A O 1
ATOM 2043 N N . ALA A 1 275 ? -4.474 -14.198 -22.179 1.00 78.25 275 ALA A N 1
ATOM 2044 C CA . ALA A 1 275 ? -5.641 -14.878 -21.616 1.00 78.25 275 ALA A CA 1
ATOM 2045 C C . ALA A 1 275 ? -5.281 -15.777 -20.412 1.00 78.25 275 ALA A C 1
ATOM 2047 O O . ALA A 1 275 ? -6.097 -15.958 -19.506 1.00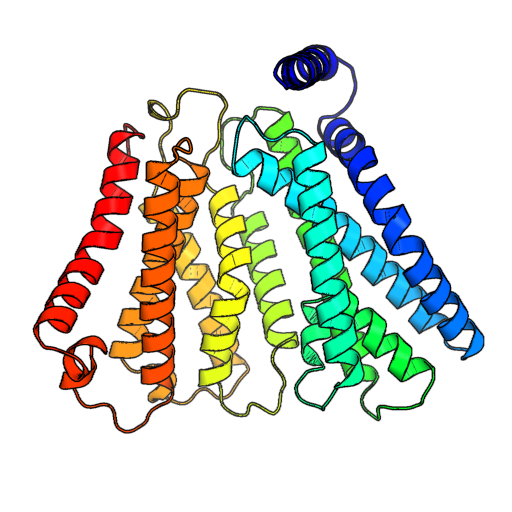 78.25 275 ALA A O 1
ATOM 2048 N N . TYR A 1 276 ? -4.047 -16.288 -20.364 1.00 75.06 276 TYR A N 1
ATOM 2049 C CA . TYR A 1 276 ? -3.519 -17.091 -19.258 1.00 75.06 276 TYR A CA 1
ATOM 2050 C C . TYR A 1 276 ? -3.414 -16.321 -17.934 1.00 75.06 276 TYR A C 1
ATOM 2052 O O . TYR A 1 276 ? -3.589 -16.917 -16.869 1.00 75.06 276 TYR A O 1
ATOM 2060 N N . ALA A 1 277 ? -3.263 -14.991 -17.969 1.00 77.19 277 ALA A N 1
ATOM 2061 C CA . ALA A 1 277 ? -3.286 -14.150 -16.768 1.00 77.19 277 ALA A CA 1
ATOM 2062 C C . ALA A 1 277 ? -4.604 -14.284 -15.977 1.00 77.19 277 ALA A C 1
ATOM 2064 O O . ALA A 1 277 ? -4.644 -14.053 -14.763 1.00 77.19 277 ALA A O 1
ATOM 2065 N N . PHE A 1 278 ? -5.675 -14.682 -16.675 1.00 84.12 278 PHE A N 1
ATOM 2066 C CA . PHE A 1 278 ? -7.028 -14.870 -16.162 1.00 84.12 278 PHE A CA 1
ATOM 2067 C C . PHE A 1 278 ? -7.377 -16.341 -15.897 1.00 84.12 278 PHE A C 1
ATOM 2069 O O . PHE A 1 278 ? -8.559 -16.690 -15.833 1.00 84.12 278 PHE A O 1
ATOM 2076 N N . HIS A 1 279 ? -6.379 -17.214 -15.709 1.00 86.44 279 HIS A N 1
ATOM 2077 C CA . HIS A 1 279 ? -6.621 -18.609 -15.348 1.00 86.44 279 HIS A CA 1
ATOM 2078 C C . HIS A 1 279 ? -7.542 -18.702 -14.108 1.00 86.44 279 HIS A C 1
ATOM 2080 O O . HIS A 1 279 ? -7.282 -18.043 -13.094 1.00 86.44 279 HIS A O 1
ATOM 2086 N N . PRO A 1 280 ? -8.615 -19.519 -14.124 1.00 88.69 280 PRO A N 1
ATOM 2087 C CA . PRO A 1 280 ? -9.643 -19.503 -13.078 1.00 88.69 280 PRO A CA 1
ATOM 2088 C C . PRO A 1 280 ? -9.094 -19.839 -11.686 1.00 88.69 280 PRO A C 1
ATOM 2090 O O . PRO A 1 280 ? -9.531 -19.260 -10.692 1.00 88.69 280 PRO A O 1
ATOM 2093 N N . VAL A 1 281 ? -8.099 -20.729 -11.604 1.00 89.31 281 VAL A N 1
ATOM 2094 C CA . VAL A 1 281 ? -7.421 -21.063 -10.338 1.00 89.31 281 VAL A CA 1
ATOM 2095 C C . VAL A 1 281 ? -6.602 -19.875 -9.823 1.00 89.31 281 VAL A C 1
ATOM 2097 O O . VAL A 1 281 ? -6.677 -19.560 -8.635 1.00 89.31 281 VAL A O 1
ATOM 2100 N N . ALA A 1 282 ? -5.888 -19.168 -10.707 1.00 88.94 282 ALA A N 1
ATOM 2101 C CA . ALA A 1 282 ? -5.126 -17.974 -10.345 1.00 88.94 282 ALA A CA 1
ATOM 2102 C C . ALA A 1 282 ? -6.057 -16.871 -9.825 1.00 88.94 282 ALA A C 1
ATOM 2104 O O . ALA A 1 282 ? -5.817 -16.309 -8.757 1.00 88.94 282 ALA A O 1
ATOM 2105 N N . LEU A 1 283 ? -7.180 -16.635 -10.512 1.00 91.19 283 LEU A N 1
ATOM 2106 C CA . LEU A 1 283 ? -8.209 -15.688 -10.078 1.00 91.19 283 LEU A CA 1
ATOM 2107 C C . LEU A 1 283 ? -8.851 -16.087 -8.745 1.00 91.19 283 LEU A C 1
ATOM 2109 O O . LEU A 1 283 ? -9.105 -15.217 -7.913 1.00 91.19 283 LEU A O 1
ATOM 2113 N N . GLY A 1 284 ? -9.078 -17.381 -8.505 1.00 93.19 284 GLY A N 1
ATOM 2114 C CA . GLY A 1 284 ? -9.586 -17.887 -7.229 1.00 93.19 284 GLY A CA 1
ATOM 2115 C C . GLY A 1 284 ? -8.639 -17.587 -6.064 1.00 93.19 284 GLY A C 1
ATOM 2116 O O . GLY A 1 284 ? -9.059 -17.034 -5.043 1.00 93.19 284 GLY A O 1
ATOM 2117 N N . TRP A 1 285 ? -7.347 -17.876 -6.233 1.00 92.31 285 TRP A N 1
ATOM 2118 C CA . TRP A 1 285 ? -6.318 -17.566 -5.236 1.00 92.31 285 TRP A CA 1
ATOM 2119 C C . TRP A 1 285 ? -6.078 -16.065 -5.068 1.00 92.31 285 TRP A C 1
ATOM 2121 O O . TRP A 1 285 ? -5.864 -15.594 -3.947 1.00 92.31 285 TRP A O 1
ATOM 2131 N N . LEU A 1 286 ? -6.178 -15.291 -6.148 1.00 92.75 286 LEU A N 1
ATOM 2132 C CA . LEU A 1 286 ? -6.097 -13.837 -6.098 1.00 92.75 286 LEU A CA 1
ATOM 2133 C C . LEU A 1 286 ? -7.281 -13.239 -5.331 1.00 92.75 286 LEU A C 1
ATOM 2135 O O . LEU A 1 286 ? -7.077 -12.431 -4.427 1.00 92.75 286 LEU A O 1
ATOM 2139 N N . ALA A 1 287 ? -8.509 -13.672 -5.629 1.00 95.62 287 ALA A N 1
ATOM 2140 C CA . ALA A 1 287 ? -9.713 -13.243 -4.923 1.00 95.62 287 ALA A CA 1
ATOM 2141 C C . ALA A 1 287 ? -9.639 -13.593 -3.430 1.00 95.62 287 ALA A C 1
ATOM 2143 O O . ALA A 1 287 ? -9.951 -12.755 -2.581 1.00 95.62 287 ALA A O 1
ATOM 2144 N N . TRP A 1 288 ? -9.159 -14.797 -3.101 1.00 96.31 288 TRP A N 1
ATOM 2145 C CA . TRP A 1 288 ? -8.901 -15.195 -1.719 1.00 96.31 288 TRP A CA 1
ATOM 2146 C C . TRP A 1 288 ? -7.860 -14.290 -1.048 1.00 96.31 288 TRP A C 1
ATOM 2148 O O . TRP A 1 288 ? -8.074 -13.829 0.072 1.00 96.31 288 TRP A O 1
ATOM 2158 N N . SER A 1 289 ? -6.769 -13.968 -1.744 1.00 95.31 289 SER A N 1
ATOM 2159 C CA . SER A 1 289 ? -5.700 -13.112 -1.222 1.00 95.31 289 SER A CA 1
ATOM 2160 C C . SER A 1 289 ? -6.187 -11.682 -0.967 1.00 95.31 289 SER A C 1
ATOM 2162 O O . SER A 1 289 ? -5.955 -11.127 0.107 1.00 95.31 289 SER A O 1
ATOM 2164 N N . VAL A 1 290 ? -6.938 -11.098 -1.905 1.00 95.75 290 VAL A N 1
ATOM 2165 C CA . VAL A 1 290 ? -7.564 -9.773 -1.751 1.00 95.75 290 VAL A CA 1
ATOM 2166 C C . VAL A 1 290 ? -8.542 -9.771 -0.574 1.00 95.75 290 VAL A C 1
ATOM 2168 O O . VAL A 1 290 ? -8.514 -8.856 0.251 1.00 95.75 290 VAL A O 1
ATOM 2171 N N . LEU A 1 291 ? -9.363 -10.816 -0.436 1.00 96.69 291 LEU A N 1
ATOM 2172 C CA . LEU A 1 291 ? -10.278 -10.967 0.693 1.00 96.69 291 LEU A CA 1
ATOM 2173 C C . LEU A 1 291 ? -9.525 -11.024 2.030 1.00 96.69 291 LEU A C 1
ATOM 2175 O O . LEU A 1 291 ? -9.852 -10.275 2.951 1.00 96.69 291 LEU A O 1
ATOM 2179 N N . VAL A 1 292 ? -8.519 -11.893 2.150 1.00 96.00 292 VAL A N 1
ATOM 2180 C CA . VAL A 1 292 ? -7.746 -12.073 3.388 1.00 96.00 292 VAL A CA 1
ATOM 2181 C C . VAL A 1 292 ? -6.976 -10.807 3.749 1.00 96.00 292 VAL A C 1
ATOM 2183 O O . VAL A 1 292 ? -7.005 -10.399 4.909 1.00 96.00 292 VAL A O 1
ATOM 2186 N N . LEU A 1 293 ? -6.350 -10.140 2.778 1.00 94.94 293 LEU A N 1
ATOM 2187 C CA . LEU A 1 293 ? -5.666 -8.868 2.999 1.00 94.94 293 LEU A CA 1
ATOM 2188 C C . LEU A 1 293 ? -6.636 -7.783 3.488 1.00 94.94 293 LEU A C 1
ATOM 2190 O O . LEU A 1 293 ? -6.339 -7.089 4.462 1.00 94.94 293 LEU A O 1
ATOM 2194 N N . GLY A 1 294 ? -7.820 -7.683 2.876 1.00 94.94 294 GLY A N 1
ATOM 2195 C CA . GLY A 1 294 ? -8.874 -6.771 3.317 1.00 94.94 294 GLY A CA 1
ATOM 2196 C C . GLY A 1 294 ? -9.347 -7.070 4.745 1.00 94.94 294 GLY A C 1
ATOM 2197 O O . GLY A 1 294 ? -9.463 -6.162 5.568 1.00 94.94 294 GLY A O 1
ATOM 2198 N N . LEU A 1 295 ? -9.548 -8.348 5.085 1.00 95.06 295 LEU A N 1
ATOM 2199 C CA . LEU A 1 295 ? -9.918 -8.782 6.437 1.00 95.06 295 LEU A CA 1
ATOM 2200 C C . LEU A 1 295 ? -8.823 -8.470 7.468 1.00 95.06 295 LEU A C 1
ATOM 2202 O O . LEU A 1 295 ? -9.136 -7.999 8.563 1.00 95.06 295 LEU A O 1
ATOM 2206 N N . ILE A 1 296 ? -7.551 -8.701 7.132 1.00 92.00 296 ILE A N 1
ATOM 2207 C CA . ILE A 1 296 ? -6.400 -8.347 7.974 1.00 92.00 296 ILE A CA 1
ATOM 2208 C C . ILE A 1 296 ? -6.382 -6.838 8.228 1.00 92.00 296 ILE A C 1
ATOM 2210 O O . ILE A 1 296 ? -6.273 -6.411 9.378 1.00 92.00 296 ILE A O 1
ATOM 2214 N N . ALA A 1 297 ? -6.541 -6.035 7.176 1.00 90.50 297 ALA A N 1
ATOM 2215 C CA . ALA A 1 297 ? -6.551 -4.584 7.272 1.00 90.50 297 ALA A CA 1
ATOM 2216 C C . ALA A 1 297 ? -7.687 -4.082 8.176 1.00 90.50 297 ALA A C 1
ATOM 2218 O O . ALA A 1 297 ? -7.442 -3.349 9.136 1.00 90.50 297 ALA A O 1
ATOM 2219 N N . VAL A 1 298 ? -8.920 -4.549 7.950 1.00 91.12 298 VAL A N 1
ATOM 2220 C CA . VAL A 1 298 ? -10.064 -4.166 8.789 1.00 91.12 298 VAL A CA 1
ATOM 2221 C C . VAL A 1 298 ? -9.866 -4.615 10.235 1.00 91.12 298 VAL A C 1
ATOM 2223 O O . VAL A 1 298 ? -10.137 -3.835 11.149 1.00 91.12 298 VAL A O 1
ATOM 2226 N N . ARG A 1 299 ? -9.347 -5.825 10.475 1.00 88.69 299 ARG A N 1
ATOM 2227 C CA . ARG A 1 299 ? -9.053 -6.324 11.827 1.00 88.69 299 ARG A CA 1
ATOM 2228 C C . ARG A 1 299 ? -8.069 -5.411 12.557 1.00 88.69 299 ARG A C 1
ATOM 2230 O O . ARG A 1 299 ? -8.352 -5.025 13.687 1.00 88.69 299 ARG A O 1
ATOM 2237 N N . ILE A 1 300 ? -6.941 -5.079 11.925 1.00 85.12 300 ILE A N 1
ATOM 2238 C CA . ILE A 1 300 ? -5.898 -4.226 12.519 1.00 85.12 300 ILE A CA 1
ATOM 2239 C C . ILE A 1 300 ? -6.469 -2.853 12.897 1.00 85.12 300 ILE A C 1
ATOM 2241 O O . ILE A 1 300 ? -6.139 -2.330 13.957 1.00 85.12 300 ILE A O 1
ATOM 2245 N N . ALA A 1 301 ? -7.344 -2.287 12.063 1.00 84.44 301 ALA A N 1
ATOM 2246 C CA . ALA A 1 301 ? -7.938 -0.974 12.314 1.00 84.44 301 ALA A CA 1
ATOM 2247 C C . ALA A 1 301 ? -9.072 -0.989 13.358 1.00 84.44 301 ALA A C 1
ATOM 2249 O O . ALA A 1 301 ? -9.278 -0.008 14.075 1.00 84.44 301 ALA A O 1
ATOM 2250 N N . SER A 1 302 ? -9.842 -2.077 13.435 1.00 82.62 302 SER A N 1
ATOM 2251 C CA . SER A 1 302 ? -11.079 -2.128 14.229 1.00 82.62 302 SER A CA 1
ATOM 2252 C C . SER A 1 302 ? -10.923 -2.762 15.610 1.00 82.62 302 SER A C 1
ATOM 2254 O O . SER A 1 302 ? -11.626 -2.362 16.543 1.00 82.62 302 SER A O 1
ATOM 2256 N N . VAL A 1 303 ? -10.015 -3.729 15.761 1.00 82.19 303 VAL A N 1
ATOM 2257 C CA . VAL A 1 303 ? -9.890 -4.554 16.967 1.00 82.19 303 VAL A CA 1
ATOM 2258 C C . VAL A 1 303 ? -8.657 -4.135 17.774 1.00 82.19 303 VAL A C 1
ATOM 2260 O O . VAL A 1 303 ? -7.574 -4.000 17.208 1.00 82.19 303 VAL A O 1
ATOM 2263 N N . PRO A 1 304 ? -8.766 -3.951 19.105 1.00 73.31 304 PRO A N 1
ATOM 2264 C CA . PRO A 1 304 ? -7.606 -3.648 19.937 1.00 73.31 304 PRO A CA 1
ATOM 2265 C C . PRO A 1 304 ? -6.534 -4.745 19.849 1.00 73.31 304 PRO A C 1
ATOM 2267 O O . PRO A 1 304 ? -6.818 -5.941 19.929 1.00 73.31 304 PRO A O 1
ATOM 2270 N N . ASN A 1 305 ? -5.278 -4.320 19.714 1.00 72.19 305 ASN A N 1
ATOM 2271 C CA . ASN A 1 305 ? -4.154 -5.233 19.538 1.00 72.19 305 ASN A CA 1
ATOM 2272 C C . ASN A 1 305 ? -3.803 -5.971 20.839 1.00 72.19 305 ASN A C 1
ATOM 2274 O O . ASN A 1 305 ? 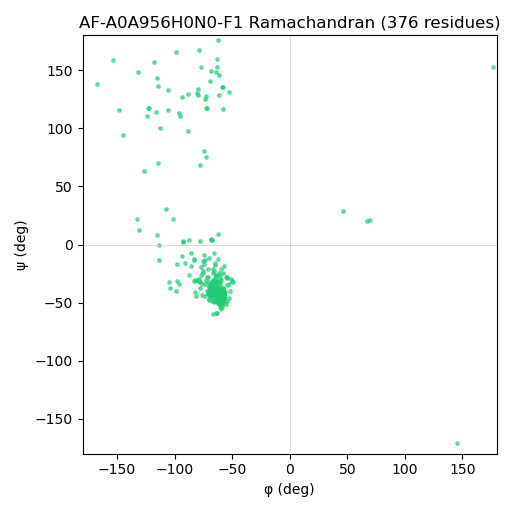-3.512 -5.359 21.866 1.00 72.19 305 ASN A O 1
ATOM 2278 N N . SER A 1 306 ? -3.774 -7.302 20.762 1.00 81.62 306 SER A N 1
ATOM 2279 C CA . SER A 1 306 ? -3.214 -8.208 21.768 1.00 81.62 306 SER A CA 1
ATOM 2280 C C . SER A 1 306 ? -2.052 -8.991 21.154 1.00 81.62 306 SER A C 1
ATOM 2282 O O . SER A 1 306 ? -1.996 -9.156 19.936 1.00 81.62 306 SER A O 1
ATOM 2284 N N . ILE A 1 307 ? -1.126 -9.499 21.975 1.00 81.06 307 ILE A N 1
ATOM 2285 C CA . ILE A 1 307 ? 0.035 -10.265 21.479 1.00 81.06 307 ILE A CA 1
ATOM 2286 C C . ILE A 1 307 ? -0.430 -11.475 20.658 1.00 81.06 307 ILE A C 1
ATOM 2288 O O . ILE A 1 307 ? -0.002 -11.647 19.520 1.00 81.06 307 ILE A O 1
ATOM 2292 N N . ALA A 1 308 ? -1.371 -12.259 21.193 1.00 84.69 308 ALA A N 1
ATOM 2293 C CA . ALA A 1 308 ? -1.951 -13.402 20.489 1.00 84.69 308 ALA A CA 1
ATOM 2294 C C . ALA A 1 308 ? -2.655 -12.986 19.186 1.00 84.69 308 ALA A C 1
ATOM 2296 O O . ALA A 1 308 ? -2.523 -13.652 18.164 1.00 84.69 308 ALA A O 1
ATOM 2297 N N . GLY A 1 309 ? -3.360 -11.851 19.195 1.00 82.94 309 GLY A N 1
ATOM 2298 C CA . GLY A 1 309 ? -3.997 -11.305 18.003 1.00 82.94 309 GLY A CA 1
ATOM 2299 C C . GLY A 1 309 ? -3.004 -10.880 16.917 1.00 82.94 309 GLY A C 1
ATOM 2300 O O . GLY A 1 309 ? -3.256 -11.096 15.731 1.00 82.94 309 GLY A O 1
ATOM 2301 N N . ASN A 1 310 ? -1.868 -10.307 17.313 1.00 82.19 310 ASN A N 1
ATOM 2302 C CA . ASN A 1 310 ? -0.795 -9.924 16.399 1.00 82.19 310 ASN A CA 1
ATOM 2303 C C . ASN A 1 310 ? -0.107 -11.157 15.807 1.00 82.19 310 ASN A C 1
ATOM 2305 O O . ASN A 1 310 ? 0.083 -11.206 14.597 1.00 82.19 310 ASN A O 1
ATOM 2309 N N . LEU A 1 311 ? 0.189 -12.171 16.629 1.00 83.94 311 LEU A N 1
ATOM 2310 C CA . LEU A 1 311 ? 0.736 -13.451 16.165 1.00 83.94 311 LEU A CA 1
ATOM 2311 C C . LEU A 1 311 ? -0.212 -14.139 15.177 1.00 83.94 311 LEU A C 1
ATOM 2313 O O . LEU A 1 311 ? 0.220 -14.578 14.115 1.00 83.94 311 LEU A O 1
ATOM 2317 N N . TRP A 1 312 ? -1.512 -14.161 15.479 1.00 89.25 312 TRP A N 1
ATOM 2318 C CA . TRP A 1 312 ? -2.520 -14.698 14.566 1.00 89.25 312 TRP A CA 1
ATOM 2319 C C . TRP A 1 312 ? -2.573 -13.933 13.237 1.00 89.25 312 TRP A C 1
ATOM 2321 O O . TRP A 1 312 ? -2.657 -14.534 12.170 1.00 89.25 312 TRP A O 1
ATOM 2331 N N . THR A 1 313 ? -2.482 -12.603 13.282 1.00 86.38 313 THR A N 1
ATOM 2332 C CA . THR A 1 313 ? -2.468 -11.771 12.066 1.00 86.38 313 THR A CA 1
ATOM 2333 C C . THR A 1 313 ? -1.205 -11.998 11.243 1.00 86.38 313 THR A C 1
ATOM 2335 O O . THR A 1 313 ? -1.291 -12.068 10.022 1.00 86.38 313 THR A O 1
ATOM 2338 N N . ALA A 1 314 ? -0.053 -12.171 11.897 1.00 83.31 314 ALA A N 1
ATOM 2339 C CA . ALA A 1 314 ? 1.196 -12.525 11.232 1.00 83.31 314 ALA A CA 1
ATOM 2340 C C . ALA A 1 314 ? 1.096 -13.898 10.551 1.00 83.31 314 ALA A C 1
ATOM 2342 O O . ALA A 1 314 ? 1.469 -14.027 9.390 1.00 83.31 314 ALA A O 1
ATOM 2343 N N . PHE A 1 315 ? 0.510 -14.895 11.224 1.00 87.81 315 PHE A N 1
ATOM 2344 C CA . PHE A 1 315 ? 0.231 -16.204 10.630 1.00 87.81 315 PHE A CA 1
ATOM 2345 C C . PHE A 1 315 ? -0.684 -16.098 9.398 1.00 87.81 315 PHE A C 1
ATOM 2347 O O . PHE A 1 315 ? -0.377 -16.667 8.351 1.00 87.81 315 PHE A O 1
ATOM 2354 N N . CYS A 1 316 ? -1.761 -15.307 9.479 1.00 90.62 316 CYS A N 1
ATOM 2355 C CA . CYS A 1 316 ? -2.625 -15.032 8.325 1.00 90.62 316 CYS A CA 1
ATOM 2356 C C . CYS A 1 316 ? -1.858 -14.337 7.189 1.00 90.62 316 CYS A C 1
ATOM 2358 O O . CYS A 1 316 ? -2.088 -14.648 6.026 1.00 90.62 316 CYS A O 1
ATOM 2360 N N . GLY A 1 317 ? -0.937 -13.427 7.520 1.00 85.19 317 GLY A N 1
ATOM 2361 C CA . GLY A 1 317 ? -0.060 -12.760 6.559 1.00 85.19 317 GLY A CA 1
ATOM 2362 C C . GLY A 1 317 ? 0.874 -13.729 5.831 1.00 85.19 317 GLY A C 1
ATOM 2363 O O . GLY A 1 317 ? 1.043 -13.611 4.624 1.00 85.19 317 GLY A O 1
ATOM 2364 N N . ILE A 1 318 ? 1.423 -14.733 6.521 1.00 85.06 318 ILE A N 1
ATOM 2365 C CA . ILE A 1 318 ? 2.223 -15.788 5.878 1.00 85.06 318 ILE A CA 1
ATOM 2366 C C . ILE A 1 318 ? 1.346 -16.602 4.916 1.00 85.06 318 ILE A C 1
ATOM 2368 O O . ILE A 1 318 ? 1.727 -16.809 3.767 1.00 85.06 318 ILE A O 1
ATOM 2372 N N . GLY A 1 319 ? 0.149 -17.013 5.352 1.00 87.69 319 GLY A N 1
ATOM 2373 C CA . GLY A 1 319 ? -0.803 -17.723 4.490 1.00 87.69 319 GLY A CA 1
ATOM 2374 C C . GLY A 1 319 ? -1.214 -16.910 3.257 1.00 87.69 319 GLY A C 1
ATOM 2375 O O . GLY A 1 319 ? -1.295 -17.458 2.160 1.00 87.69 319 GLY A O 1
ATOM 2376 N N . LEU A 1 320 ? -1.403 -15.598 3.422 1.00 90.44 320 LEU A N 1
ATOM 2377 C CA . LEU A 1 320 ? -1.651 -14.654 2.332 1.00 90.44 320 LEU A CA 1
ATOM 2378 C C . LEU A 1 320 ? -0.511 -14.659 1.308 1.00 90.44 320 LEU A C 1
ATOM 2380 O O . LEU A 1 320 ? -0.782 -14.763 0.118 1.00 90.44 320 LEU A O 1
ATOM 2384 N N . VAL A 1 321 ? 0.747 -14.574 1.755 1.00 85.56 321 VAL A N 1
ATOM 2385 C CA . VAL A 1 321 ? 1.915 -14.603 0.857 1.00 85.56 321 VAL A CA 1
ATOM 2386 C C . VAL A 1 321 ? 1.955 -15.908 0.064 1.00 85.56 321 VAL A C 1
ATOM 2388 O O . VAL A 1 321 ? 2.140 -15.871 -1.148 1.00 85.56 321 VAL A O 1
ATOM 2391 N N . VAL A 1 322 ? 1.721 -17.049 0.718 1.00 85.81 322 VAL A N 1
ATOM 2392 C CA . VAL A 1 322 ? 1.683 -18.357 0.044 1.00 85.81 322 VAL A CA 1
ATOM 2393 C C . VAL A 1 322 ? 0.577 -18.404 -1.012 1.00 85.81 322 VAL A C 1
ATOM 2395 O O . VAL A 1 322 ? 0.844 -18.764 -2.155 1.00 85.81 322 VAL A O 1
ATOM 2398 N N . GLY A 1 323 ? -0.650 -18.002 -0.660 1.00 87.69 323 GLY A N 1
ATOM 2399 C CA . GLY A 1 323 ? -1.769 -17.974 -1.606 1.00 87.69 323 GLY A CA 1
ATOM 2400 C C . GLY A 1 323 ? -1.530 -17.025 -2.781 1.00 87.69 323 GLY A C 1
ATOM 2401 O O . GLY A 1 323 ? -1.862 -17.349 -3.919 1.00 87.69 323 GLY A O 1
ATOM 2402 N N . TYR A 1 324 ? -0.885 -15.888 -2.524 1.00 88.31 324 TYR A N 1
ATOM 2403 C CA . TYR A 1 324 ? -0.541 -14.916 -3.550 1.00 88.31 324 TYR A CA 1
ATOM 2404 C C . TYR A 1 324 ? 0.509 -15.440 -4.534 1.00 88.31 324 TYR A C 1
ATOM 2406 O O . TYR A 1 324 ? 0.328 -15.346 -5.747 1.00 88.31 324 TYR A O 1
ATOM 2414 N N . VAL A 1 325 ? 1.603 -16.013 -4.020 1.00 86.06 325 VAL A N 1
ATOM 2415 C CA . VAL A 1 325 ? 2.646 -16.636 -4.849 1.00 86.06 325 VAL A CA 1
ATOM 2416 C C . VAL A 1 325 ? 2.036 -17.733 -5.712 1.00 86.06 325 VAL A C 1
ATOM 2418 O O . VAL A 1 325 ? 2.371 -17.845 -6.886 1.00 86.06 325 VAL A O 1
ATOM 2421 N N . HIS A 1 326 ? 1.088 -18.490 -5.165 1.00 86.12 326 HIS A N 1
ATOM 2422 C CA . HIS A 1 326 ? 0.396 -19.521 -5.917 1.00 86.12 326 HIS A CA 1
ATOM 2423 C C . HIS A 1 326 ? -0.486 -18.950 -7.038 1.00 86.12 326 HIS A C 1
ATOM 2425 O O . HIS A 1 326 ? -0.451 -19.469 -8.150 1.00 86.12 326 HIS A O 1
ATOM 2431 N N . ALA A 1 327 ? -1.204 -17.847 -6.792 1.00 88.75 327 ALA A N 1
ATOM 2432 C CA . ALA A 1 327 ? -1.929 -17.131 -7.845 1.00 88.75 327 ALA A CA 1
ATOM 2433 C C . ALA A 1 327 ? -0.987 -16.686 -8.977 1.00 88.75 327 ALA A C 1
ATOM 2435 O O . ALA A 1 327 ? -1.293 -16.881 -10.150 1.00 88.75 327 ALA A O 1
ATOM 2436 N N . MET A 1 328 ? 0.182 -16.149 -8.616 1.00 86.12 328 MET A N 1
ATOM 2437 C CA . MET A 1 328 ? 1.198 -15.718 -9.573 1.00 86.12 328 MET A CA 1
ATOM 2438 C C . MET A 1 328 ? 1.758 -16.899 -10.378 1.00 86.12 328 MET A C 1
ATOM 2440 O O . MET A 1 328 ? 1.777 -16.835 -11.601 1.00 86.12 328 MET A O 1
ATOM 2444 N N . MET A 1 329 ? 2.150 -18.000 -9.733 1.00 85.38 329 MET A N 1
ATOM 2445 C CA . MET A 1 329 ? 2.651 -19.194 -10.428 1.00 85.38 329 MET A CA 1
ATOM 2446 C C . MET A 1 329 ? 1.632 -19.748 -11.429 1.00 85.38 329 MET A C 1
ATOM 2448 O O . MET A 1 329 ? 1.977 -19.999 -12.579 1.00 85.38 329 MET A O 1
ATOM 2452 N N . TRP A 1 330 ? 0.364 -19.858 -11.021 1.00 85.94 330 TRP A N 1
ATOM 2453 C CA . TRP A 1 330 ? -0.711 -20.334 -11.896 1.00 85.94 330 TRP A CA 1
ATOM 2454 C C . TRP A 1 330 ? -1.014 -19.407 -13.075 1.00 85.94 330 TRP A C 1
ATOM 2456 O O . TRP A 1 330 ? -1.589 -19.854 -14.061 1.00 85.94 330 TRP A O 1
ATOM 2466 N N . SER A 1 331 ? -0.662 -18.126 -12.965 1.00 81.81 331 SER A N 1
ATOM 2467 C CA . SER A 1 331 ? -0.826 -17.153 -14.049 1.00 81.81 331 SER A CA 1
ATOM 2468 C C . SER A 1 331 ? 0.337 -17.127 -15.044 1.00 81.81 331 SER A C 1
ATOM 2470 O O . SER A 1 331 ? 0.170 -16.596 -16.137 1.00 81.81 331 SER A O 1
ATOM 2472 N N . LEU A 1 332 ? 1.502 -17.663 -14.658 1.00 77.62 332 LEU A N 1
ATOM 2473 C CA . LEU A 1 332 ? 2.735 -17.636 -15.454 1.00 77.62 332 LEU A CA 1
ATOM 2474 C C . LEU A 1 332 ? 3.048 -18.992 -16.103 1.00 77.62 332 LEU A C 1
ATOM 2476 O O . LEU A 1 332 ? 3.621 -19.041 -17.190 1.00 77.62 332 LEU A O 1
A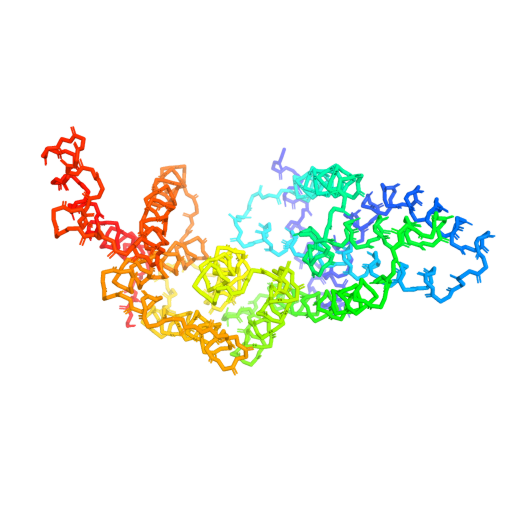TOM 2480 N N . ASP A 1 333 ? 2.692 -20.100 -15.449 1.00 75.00 333 ASP A N 1
ATOM 2481 C CA . ASP A 1 333 ? 2.984 -21.440 -15.957 1.00 75.00 333 ASP A CA 1
ATOM 2482 C C . ASP A 1 333 ? 1.869 -21.953 -16.886 1.00 75.00 333 ASP A C 1
ATOM 2484 O O . ASP A 1 333 ? 0.683 -21.937 -16.552 1.00 75.00 333 ASP A O 1
ATOM 2488 N N . HIS A 1 334 ? 2.271 -22.421 -18.068 1.00 63.97 334 HIS A N 1
ATOM 2489 C CA . HIS A 1 334 ? 1.383 -22.893 -19.130 1.00 63.97 334 HIS A CA 1
ATOM 2490 C C . HIS A 1 334 ? 0.946 -24.360 -18.939 1.00 63.97 334 HIS A C 1
ATOM 2492 O O . HIS A 1 334 ? 0.017 -24.803 -19.612 1.00 63.97 334 HIS A O 1
ATOM 2498 N N . HIS A 1 335 ? 1.588 -25.118 -18.035 1.00 60.28 335 HIS A N 1
ATOM 2499 C CA . HIS A 1 335 ? 1.348 -26.558 -17.835 1.00 60.28 335 HIS A CA 1
ATOM 2500 C C . HIS A 1 335 ? 1.033 -26.890 -16.369 1.00 60.28 335 HIS A C 1
ATOM 2502 O O . HIS A 1 335 ? 1.762 -27.621 -15.691 1.00 60.28 335 HIS A O 1
ATOM 2508 N N . ASN A 1 336 ? -0.076 -26.346 -15.870 1.00 66.38 336 ASN A N 1
ATOM 2509 C CA . ASN A 1 336 ? -0.538 -26.640 -14.520 1.00 66.38 336 ASN A CA 1
ATOM 2510 C C . ASN A 1 336 ? -1.592 -27.754 -14.513 1.00 66.38 336 ASN A C 1
ATOM 2512 O O . ASN A 1 336 ? -2.714 -27.575 -14.990 1.00 66.38 336 ASN A O 1
ATOM 2516 N N . ASP A 1 337 ? -1.228 -28.890 -13.926 1.00 70.12 337 ASP A N 1
ATOM 2517 C CA . ASP A 1 337 ? -2.137 -30.002 -13.670 1.00 70.12 337 ASP A CA 1
ATOM 2518 C C . ASP A 1 337 ? -3.043 -29.717 -12.451 1.00 70.12 337 ASP A C 1
ATOM 2520 O O . ASP A 1 337 ? -2.710 -28.945 -11.546 1.00 70.12 337 ASP A O 1
ATOM 2524 N N . ILE A 1 338 ? -4.237 -30.321 -12.423 1.00 68.50 338 ILE A N 1
ATOM 2525 C CA . ILE A 1 338 ? -5.269 -30.079 -11.389 1.00 68.50 338 ILE A CA 1
ATOM 2526 C C . ILE A 1 338 ? -4.805 -30.510 -9.985 1.00 68.50 338 ILE A C 1
ATOM 2528 O O . ILE A 1 338 ? -5.248 -29.960 -8.975 1.00 68.50 338 ILE A O 1
ATOM 2532 N N . ASP A 1 339 ? -3.898 -31.474 -9.896 1.00 65.56 339 ASP A N 1
ATOM 2533 C CA . ASP A 1 339 ? -3.263 -31.902 -8.648 1.00 65.56 339 ASP A CA 1
ATOM 2534 C C . ASP A 1 339 ? -2.380 -30.809 -8.012 1.00 65.56 339 ASP A C 1
ATOM 2536 O O . ASP A 1 339 ? -2.165 -30.831 -6.798 1.00 65.56 339 ASP A O 1
ATOM 2540 N N . LYS A 1 340 ? -1.985 -29.779 -8.775 1.00 73.56 340 LYS A N 1
ATOM 2541 C CA . LYS A 1 340 ? -1.203 -28.625 -8.298 1.00 73.56 340 LYS A CA 1
ATOM 2542 C C . LYS A 1 340 ? -2.042 -27.472 -7.746 1.00 73.56 340 LYS A C 1
ATOM 2544 O O . LYS A 1 340 ? -1.490 -26.433 -7.390 1.00 73.56 340 LYS A O 1
ATOM 2549 N N . VAL A 1 341 ? -3.372 -27.613 -7.657 1.00 75.25 341 VAL A N 1
ATOM 2550 C CA . VAL A 1 341 ? -4.277 -26.547 -7.159 1.00 75.25 341 VAL A CA 1
ATOM 2551 C C . VAL A 1 341 ? -3.959 -26.145 -5.713 1.00 75.25 341 VAL A C 1
ATOM 2553 O O . VAL A 1 341 ? -4.221 -25.009 -5.307 1.00 75.25 341 VAL A O 1
ATOM 2556 N N . PHE A 1 342 ? -3.372 -27.061 -4.936 1.00 79.88 342 PHE A N 1
ATOM 2557 C CA . PHE A 1 342 ? -2.735 -26.739 -3.664 1.00 79.88 342 PHE A CA 1
ATOM 2558 C C . PHE A 1 342 ? -1.285 -27.216 -3.700 1.00 79.88 342 PHE A C 1
ATOM 2560 O O . PHE A 1 342 ? -1.028 -28.415 -3.643 1.00 79.88 342 PHE A O 1
ATOM 2567 N N . ALA A 1 343 ? -0.343 -26.269 -3.740 1.00 76.50 343 ALA A N 1
ATOM 2568 C CA . ALA A 1 343 ? 1.097 -26.545 -3.818 1.00 76.50 343 ALA A CA 1
ATOM 2569 C C . ALA A 1 343 ? 1.600 -27.577 -2.793 1.00 76.50 343 ALA A C 1
ATOM 2571 O O . ALA A 1 343 ? 2.524 -28.335 -3.067 1.00 76.50 343 ALA A O 1
ATOM 2572 N N . LEU A 1 344 ? 1.000 -27.632 -1.600 1.00 82.19 344 LEU A N 1
ATOM 2573 C CA . LEU A 1 344 ? 1.451 -28.552 -0.561 1.00 82.19 344 LEU A CA 1
ATOM 2574 C C . LEU A 1 344 ? 1.085 -30.025 -0.817 1.00 82.19 344 LEU A C 1
ATOM 2576 O O . LEU A 1 344 ? 1.667 -30.883 -0.153 1.00 82.19 344 LEU A O 1
ATOM 2580 N N . PHE A 1 345 ? 0.193 -30.342 -1.768 1.00 82.75 345 PHE A N 1
ATOM 2581 C CA . PHE A 1 345 ? -0.080 -31.733 -2.160 1.00 82.75 345 PHE A CA 1
ATOM 2582 C C . PHE A 1 345 ? 1.130 -32.417 -2.795 1.00 82.75 345 PHE A C 1
ATOM 2584 O O . PHE A 1 345 ? 1.320 -33.610 -2.562 1.00 82.75 345 PHE A O 1
ATOM 2591 N N . GLU A 1 346 ? 1.971 -31.667 -3.512 1.00 81.81 346 GLU A N 1
ATOM 2592 C CA . GLU A 1 346 ? 3.205 -32.193 -4.108 1.00 81.81 346 GLU A CA 1
ATOM 2593 C C . GLU A 1 346 ? 4.210 -32.641 -3.039 1.00 81.81 346 GLU A C 1
ATOM 2595 O O . GLU A 1 346 ? 4.934 -33.616 -3.221 1.00 81.81 346 GLU A O 1
ATOM 2600 N N . LEU A 1 347 ? 4.239 -31.948 -1.895 1.00 84.75 347 LEU A N 1
ATOM 2601 C CA . LEU A 1 347 ? 5.123 -32.287 -0.779 1.00 84.75 347 LEU A CA 1
ATOM 2602 C C . LEU A 1 347 ? 4.554 -33.419 0.078 1.00 84.75 347 LEU A C 1
ATOM 2604 O O . LEU A 1 347 ? 5.286 -34.305 0.516 1.00 84.75 347 LEU A O 1
ATOM 2608 N N . SER A 1 348 ? 3.256 -33.365 0.387 1.00 88.69 348 SER A N 1
ATOM 2609 C CA . SER A 1 348 ? 2.576 -34.388 1.179 1.00 88.69 348 SER A CA 1
ATOM 2610 C C . SER A 1 348 ? 1.052 -34.238 1.107 1.00 88.69 348 SER A C 1
ATOM 2612 O O . SER A 1 348 ? 0.539 -33.137 1.327 1.00 88.69 348 SER A O 1
ATOM 2614 N N . PRO A 1 349 ? 0.287 -35.341 0.980 1.00 87.88 349 PRO A N 1
ATOM 2615 C CA . PRO A 1 349 ? -1.174 -35.302 1.063 1.00 87.88 349 PRO A CA 1
ATOM 2616 C C . PRO A 1 349 ? -1.705 -34.647 2.345 1.00 87.88 349 PRO A C 1
ATOM 2618 O O . PRO A 1 349 ? -2.711 -33.943 2.320 1.00 87.88 349 PRO A O 1
ATOM 2621 N N . VAL A 1 350 ? -1.009 -34.831 3.472 1.00 90.69 350 VAL A N 1
ATOM 2622 C CA . VAL A 1 350 ? -1.404 -34.248 4.764 1.00 90.69 350 VAL A CA 1
ATOM 2623 C C . VAL A 1 350 ? -1.242 -32.727 4.756 1.00 90.69 350 VAL A C 1
ATOM 2625 O O . VAL A 1 350 ? -2.106 -32.013 5.264 1.00 90.69 350 VAL A O 1
ATOM 2628 N N . LEU A 1 351 ? -0.164 -32.217 4.154 1.00 87.06 351 LEU A N 1
ATOM 2629 C CA . LEU A 1 351 ? 0.069 -30.778 4.039 1.00 87.06 351 LEU A CA 1
ATOM 2630 C C . LEU A 1 351 ? -0.916 -30.129 3.054 1.00 87.06 351 LEU A C 1
ATOM 2632 O O . LEU A 1 351 ? -1.392 -29.028 3.323 1.00 87.06 351 LEU A O 1
ATOM 2636 N N . GLY A 1 352 ? -1.290 -30.826 1.976 1.00 86.88 352 GLY A N 1
ATOM 2637 C CA . GLY A 1 352 ? -2.361 -30.400 1.068 1.00 86.88 352 GLY A CA 1
ATOM 2638 C C . GLY A 1 352 ? -3.729 -30.297 1.758 1.00 86.88 352 GLY A C 1
ATOM 2639 O O . GLY A 1 352 ? -4.399 -29.267 1.663 1.00 86.88 352 GLY A O 1
ATOM 2640 N N . LEU A 1 353 ? -4.116 -31.310 2.547 1.00 91.50 353 LEU A N 1
ATOM 2641 C CA . LEU A 1 353 ? -5.331 -31.266 3.379 1.00 91.50 353 LEU A CA 1
ATOM 2642 C C . LEU A 1 353 ? -5.300 -30.102 4.384 1.00 91.50 353 LEU A C 1
ATOM 2644 O O . LEU A 1 353 ? -6.303 -29.409 4.567 1.00 91.50 353 LEU A O 1
ATOM 2648 N N . LEU A 1 354 ? -4.145 -29.858 5.010 1.00 91.62 354 LEU A N 1
ATOM 2649 C CA . LEU A 1 354 ? -3.954 -28.723 5.910 1.00 91.62 354 LEU A CA 1
ATOM 2650 C C . LEU A 1 354 ? -4.105 -27.386 5.171 1.00 91.62 354 LEU A C 1
ATOM 2652 O O . LEU A 1 354 ? -4.773 -26.490 5.685 1.00 91.62 354 LEU A O 1
ATOM 2656 N N . GLN A 1 355 ? -3.542 -27.247 3.966 1.00 90.06 355 GLN A N 1
ATOM 2657 C CA . GLN A 1 355 ? -3.698 -26.047 3.139 1.00 90.06 355 GLN A CA 1
ATOM 2658 C C . GLN A 1 355 ? -5.172 -25.787 2.822 1.00 90.06 355 GLN A C 1
ATOM 2660 O O . GLN A 1 355 ? -5.649 -24.675 3.035 1.00 90.06 355 GLN A O 1
ATOM 2665 N N . MET A 1 356 ? -5.911 -26.815 2.392 1.00 91.19 356 MET A N 1
ATOM 2666 C CA . MET A 1 356 ? -7.352 -26.713 2.134 1.00 91.19 356 MET A CA 1
ATOM 2667 C C . MET A 1 356 ? -8.129 -26.261 3.368 1.00 91.19 356 MET A C 1
ATOM 2669 O O . MET A 1 356 ? -8.957 -25.351 3.289 1.00 91.19 356 MET A O 1
ATOM 2673 N N . PHE A 1 357 ? -7.834 -26.853 4.527 1.00 94.81 357 PHE A N 1
ATOM 2674 C CA . PHE A 1 357 ? -8.437 -26.433 5.785 1.00 94.81 357 PHE A CA 1
ATOM 2675 C C . PHE A 1 357 ? -8.133 -24.959 6.089 1.00 94.81 357 PHE A C 1
ATOM 2677 O O . PHE A 1 357 ? -9.042 -24.200 6.425 1.00 94.81 357 PHE A O 1
ATOM 2684 N N . LEU A 1 358 ? -6.878 -24.526 5.930 1.00 93.25 358 LEU A N 1
ATOM 2685 C CA . LEU A 1 358 ? -6.448 -23.152 6.199 1.00 93.25 358 LEU A CA 1
ATOM 2686 C C . LEU A 1 358 ? -7.086 -22.127 5.252 1.00 93.25 358 LEU A C 1
ATOM 2688 O O . LEU A 1 358 ? -7.457 -21.046 5.713 1.00 93.25 358 LEU A O 1
ATOM 2692 N N . VAL A 1 359 ? -7.281 -22.465 3.974 1.00 93.88 359 VAL A N 1
ATOM 2693 C CA . VAL A 1 359 ? -7.961 -21.604 2.988 1.00 93.88 359 VAL A CA 1
ATOM 2694 C C . VAL A 1 359 ? -9.368 -21.233 3.455 1.00 93.88 359 VAL A C 1
ATOM 2696 O O . VAL A 1 359 ? -9.775 -20.077 3.339 1.00 93.88 359 VAL A O 1
ATOM 2699 N N . VAL A 1 360 ? -10.095 -22.178 4.052 1.00 95.62 360 VAL A N 1
ATOM 2700 C CA . VAL A 1 360 ? -11.441 -21.934 4.592 1.00 95.62 360 VAL A CA 1
ATOM 2701 C C . VAL A 1 360 ? -11.375 -21.311 5.991 1.00 95.62 360 VAL A C 1
ATOM 2703 O O . VAL A 1 360 ? -12.130 -20.393 6.320 1.00 95.62 360 VAL A O 1
ATOM 2706 N N . TRP A 1 361 ? -10.458 -21.785 6.833 1.00 95.88 361 TRP A N 1
ATOM 2707 C CA . TRP A 1 361 ? -10.369 -21.387 8.233 1.00 95.88 361 TRP A CA 1
ATOM 2708 C C . TRP A 1 361 ? -9.880 -19.949 8.436 1.00 95.88 361 TRP A C 1
ATOM 2710 O O . TRP A 1 361 ? -10.404 -19.251 9.307 1.00 95.88 361 TRP A O 1
ATOM 2720 N N . ILE A 1 362 ? -8.903 -19.473 7.657 1.00 95.38 362 ILE A N 1
ATOM 2721 C CA . ILE A 1 362 ? -8.311 -18.135 7.831 1.00 95.38 362 ILE A CA 1
ATOM 2722 C C . ILE A 1 362 ? -9.370 -17.025 7.674 1.00 95.38 362 ILE A C 1
ATOM 2724 O O . ILE A 1 362 ? -9.549 -16.254 8.622 1.00 95.38 362 ILE A O 1
ATOM 2728 N N . PRO A 1 363 ? -10.150 -16.946 6.576 1.00 94.81 363 PRO A N 1
ATOM 2729 C CA . PRO A 1 363 ? -11.199 -15.935 6.456 1.00 94.81 363 PRO A CA 1
ATOM 2730 C C . PRO A 1 363 ? -12.251 -16.043 7.569 1.00 94.81 363 PRO A C 1
ATOM 2732 O O . PRO A 1 363 ? -12.609 -15.041 8.193 1.00 94.81 363 PRO A O 1
ATOM 2735 N N . LEU A 1 364 ? -12.715 -17.263 7.875 1.00 95.12 364 LEU A N 1
ATOM 2736 C CA . LEU A 1 364 ? -13.746 -17.493 8.893 1.00 95.12 364 LEU A CA 1
ATOM 2737 C C . LEU A 1 364 ? -13.290 -17.075 10.292 1.00 95.12 364 LEU A C 1
ATOM 2739 O O . LEU A 1 364 ? -14.049 -16.454 11.037 1.00 95.12 364 LEU A O 1
ATOM 2743 N N . SER A 1 365 ? -12.061 -17.412 10.666 1.00 93.94 365 SER A N 1
ATOM 2744 C CA . SER A 1 365 ? -11.492 -17.059 11.966 1.00 93.94 365 SER A CA 1
ATOM 2745 C C . SER A 1 365 ? -11.254 -15.552 12.099 1.00 93.94 365 SER A C 1
ATOM 2747 O O . SER A 1 365 ? -11.548 -15.002 13.161 1.00 93.94 365 SER A O 1
ATOM 2749 N N . LEU A 1 366 ? -10.828 -14.857 11.034 1.00 91.62 366 LEU A N 1
ATOM 2750 C CA . LEU A 1 366 ? -10.719 -13.392 11.011 1.00 91.62 366 LEU A CA 1
ATOM 2751 C C . LEU A 1 366 ? -12.086 -12.723 11.218 1.00 91.62 366 LEU A C 1
ATOM 2753 O O . LEU A 1 366 ? -12.220 -11.848 12.076 1.00 91.62 366 LEU A O 1
ATOM 2757 N N . VAL A 1 367 ? -13.122 -13.180 10.507 1.00 92.12 367 VAL A N 1
ATOM 2758 C CA . VAL A 1 367 ? -14.496 -12.673 10.673 1.00 92.12 367 VAL A CA 1
ATOM 2759 C C . VAL A 1 367 ? -15.032 -12.959 12.077 1.00 92.12 367 VAL A C 1
ATOM 2761 O O . VAL A 1 367 ? -15.602 -12.072 12.715 1.00 92.12 367 VAL A O 1
ATOM 2764 N N . ARG A 1 368 ? -14.820 -14.172 12.604 1.00 89.75 368 ARG A N 1
ATOM 2765 C CA . ARG A 1 368 ? -15.229 -14.541 13.972 1.00 89.75 368 ARG A CA 1
ATOM 2766 C C . ARG A 1 368 ? -14.528 -13.690 15.028 1.00 89.75 368 ARG A C 1
ATOM 2768 O O . ARG A 1 368 ? -15.182 -13.253 15.973 1.00 89.75 368 ARG A O 1
ATOM 2775 N N . ALA A 1 369 ? -13.230 -13.434 14.865 1.00 85.31 369 ALA A N 1
ATOM 2776 C CA . ALA A 1 369 ? -12.465 -12.586 15.774 1.00 85.31 369 ALA A CA 1
ATOM 2777 C C . ALA A 1 369 ? -13.021 -11.156 15.805 1.00 85.31 369 ALA A C 1
ATOM 2779 O O . ALA A 1 369 ? -13.206 -10.598 16.884 1.00 85.31 369 ALA A O 1
ATOM 2780 N N . MET A 1 370 ? -13.363 -10.596 14.642 1.00 86.81 370 MET A N 1
ATOM 2781 C CA . MET A 1 370 ? -14.006 -9.284 14.557 1.00 86.81 370 MET A CA 1
ATOM 2782 C C . MET A 1 370 ? -15.407 -9.291 15.183 1.00 86.81 370 MET A C 1
ATOM 2784 O O . MET A 1 370 ? -15.713 -8.403 15.967 1.00 86.81 370 MET A O 1
ATOM 2788 N N . ARG A 1 371 ? -16.239 -10.312 14.928 1.00 85.50 371 ARG A N 1
ATOM 2789 C CA . ARG A 1 371 ? -17.608 -10.401 15.481 1.00 85.50 371 ARG A CA 1
ATOM 2790 C C . ARG A 1 371 ? -17.625 -10.514 17.007 1.00 85.50 371 ARG A C 1
ATOM 2792 O O . ARG A 1 371 ? -18.546 -10.035 17.654 1.00 85.50 371 ARG A O 1
ATOM 2799 N N . LYS A 1 372 ? -16.622 -11.165 17.599 1.00 81.75 372 LYS A N 1
ATOM 2800 C CA . LYS A 1 372 ? -16.515 -11.272 19.061 1.00 81.75 372 LYS A CA 1
ATOM 2801 C C . LYS A 1 372 ? -16.260 -9.910 19.717 1.00 81.75 372 LYS A C 1
ATOM 2803 O O . LYS A 1 372 ? -16.731 -9.663 20.824 1.00 81.75 372 LYS A O 1
ATOM 2808 N N . GLU A 1 373 ? -15.521 -9.042 19.033 1.00 78.00 373 GLU A N 1
ATOM 2809 C CA . GLU A 1 373 ? -15.087 -7.739 19.549 1.00 78.00 373 GLU A CA 1
ATOM 2810 C C . GLU A 1 373 ? -15.972 -6.569 19.081 1.00 78.00 373 GLU A C 1
ATOM 2812 O O . GLU A 1 373 ? -15.955 -5.501 19.699 1.00 78.00 373 GLU A O 1
ATOM 2817 N N . LEU A 1 374 ? -16.774 -6.775 18.029 1.00 74.81 374 LEU A N 1
ATOM 2818 C CA . LEU A 1 374 ? -17.685 -5.808 17.414 1.00 74.81 374 LEU A CA 1
ATOM 2819 C C . LEU A 1 374 ? -19.114 -6.377 17.433 1.00 74.81 374 LEU A C 1
ATOM 2821 O O . LEU A 1 374 ? -19.376 -7.396 16.798 1.00 74.81 374 LEU A O 1
ATOM 2825 N N . GLN A 1 375 ? -20.058 -5.733 18.130 1.00 60.28 375 GLN A N 1
ATOM 2826 C CA . GLN A 1 375 ? -21.407 -6.296 18.332 1.00 60.28 375 GLN A CA 1
ATOM 2827 C C . GLN A 1 375 ? -22.279 -6.333 17.062 1.00 60.28 375 GLN A C 1
ATOM 2829 O O . GLN A 1 375 ? -23.312 -6.998 17.063 1.00 60.28 375 GLN A O 1
ATOM 2834 N N . ALA A 1 376 ? -21.883 -5.664 15.975 1.00 55.75 376 ALA A N 1
ATOM 2835 C CA . ALA A 1 376 ? -22.638 -5.638 14.726 1.00 55.75 376 ALA A CA 1
ATOM 2836 C C . ALA A 1 376 ? -21.705 -5.601 13.505 1.00 55.75 376 ALA A C 1
ATOM 2838 O O . ALA A 1 376 ? -21.279 -4.536 13.056 1.00 55.75 376 ALA A O 1
ATOM 2839 N N . ILE A 1 377 ? -21.407 -6.785 12.963 1.00 56.75 377 ILE A N 1
ATOM 2840 C CA . ILE A 1 377 ? -21.015 -6.928 11.558 1.00 56.75 377 ILE A CA 1
ATOM 2841 C C . ILE A 1 377 ? -22.326 -7.119 10.793 1.00 56.75 377 ILE A C 1
ATOM 2843 O O . ILE A 1 377 ? -22.882 -8.219 10.829 1.00 56.75 377 ILE A O 1
ATOM 2847 N N . SER A 1 378 ? -22.849 -6.035 10.217 1.00 52.31 378 SER A N 1
ATOM 2848 C CA . SER A 1 378 ? -24.048 -6.036 9.365 1.00 52.31 378 SER A CA 1
ATOM 2849 C C . SER A 1 378 ? -23.684 -6.232 7.905 1.00 52.31 378 SER A C 1
ATOM 2851 O O . SER A 1 378 ? -22.778 -5.486 7.452 1.00 52.31 378 SER A O 1
#

Nearest PDB structures (foldseek):
  8ugc-assembly2_B  TM=2.757E-01  e=5.544E+00  synthetic construct
  6j6f-assembly1_B  TM=1.912E-01  e=8.513E+00  Talaromyces marneffei PM1

Solvent-accessible surface area (backbone atoms only — not comparable to full-atom values): 19787 Å² total; per-residue (Å²): 112,68,69,61,48,52,49,49,54,64,46,50,64,61,46,76,74,43,96,62,49,47,58,54,50,48,51,58,67,43,47,61,51,47,50,57,52,42,65,68,43,46,62,56,50,51,53,47,38,53,52,24,49,74,55,72,35,59,67,59,28,53,51,42,52,47,28,52,53,25,42,52,51,23,50,50,46,44,46,51,46,47,40,65,54,70,40,100,79,68,54,72,66,58,47,40,51,52,48,51,52,50,54,50,52,50,39,52,52,15,50,56,48,44,75,64,59,48,86,73,54,53,18,38,14,16,72,37,58,51,23,23,45,48,42,52,46,46,45,52,72,66,69,72,48,103,53,56,66,59,49,50,51,26,28,51,51,26,24,53,40,24,47,53,49,31,50,52,38,48,51,26,41,21,40,56,70,66,61,50,76,37,45,43,42,54,72,69,59,40,49,52,47,51,53,43,51,48,52,32,43,58,52,23,50,41,83,82,62,75,46,29,38,62,52,46,51,54,40,50,60,68,40,47,59,63,54,33,53,46,51,27,34,50,43,62,42,56,94,64,65,50,48,77,45,72,45,55,53,66,60,53,47,50,55,53,49,48,53,57,48,50,47,50,49,51,40,58,74,77,35,62,56,58,76,51,46,62,30,68,67,15,47,51,30,40,53,49,28,54,50,46,50,45,52,50,25,46,42,55,49,57,48,86,86,43,73,68,56,50,54,52,51,50,52,49,50,53,53,37,52,53,37,39,53,49,17,46,48,47,29,72,52,91,81,78,59,81,76,57,79,42,72,41,36,80,80,33,65,68,49,21,54,49,49,57,50,44,68,58,44,52,56,53,49,55,52,49,55,46,48,77,52,20,75,37,76,95